Protein 6HGA (pdb70)

Structure (mmCIF, N/CA/C/O backbone):
data_6HGA
#
_entry.id   6HGA
#
_cell.length_a   250.910
_cell.length_b   250.910
_cell.length_c   78.610
_cell.angle_alpha   90.000
_cell.angle_beta   90.000
_cell.angle_gamma   120.000
#
_symmetry.space_group_name_H-M   'P 62 2 2'
#
loop_
_entity.id
_entity.type
_entity.pdbx_description
1 polymer 'Interleukin-17 receptor C'
2 polymer 'anti-APP-tag Fab heavy-chain'
3 polymer 'anti-APP-tag Fab light-chain'
4 non-polymer 2-acetamido-2-deoxy-beta-D-glucopyranose
5 water water
#
loop_
_atom_site.group_PDB
_atom_site.id
_atom_site.type_symbol
_atom_site.label_atom_id
_atom_site.label_alt_id
_atom_site.label_comp_id
_atom_site.label_asym_id
_atom_site.label_entity_id
_atom_site.label_seq_id
_atom_site.pdbx_PDB_ins_code
_atom_site.Cartn_x
_atom_site.Cartn_y
_atom_site.Cartn_z
_atom_site.occupancy
_atom_site.B_iso_or_equiv
_atom_site.auth_seq_id
_atom_site.auth_comp_id
_atom_site.auth_asym_id
_atom_site.auth_atom_id
_atom_site.pdbx_PDB_model_num
ATOM 1 N N . LEU A 1 2 ? 42.055 78.966 35.438 1.00 122.89 209 LEU B N 1
ATOM 2 C CA . LEU A 1 2 ? 41.797 78.081 34.299 1.00 125.72 209 LEU B CA 1
ATOM 3 C C . LEU A 1 2 ? 42.423 76.651 34.416 1.00 128.56 209 LEU B C 1
ATOM 4 O O . LEU A 1 2 ? 41.628 75.713 34.378 1.00 128.57 209 LEU B O 1
ATOM 9 N N . PRO A 1 3 ? 43.778 76.415 34.539 1.00 124.00 210 PRO B N 1
ATOM 10 C CA . PRO A 1 3 ? 44.283 75.016 34.609 1.00 124.40 210 PRO B CA 1
ATOM 11 C C . PRO A 1 3 ? 43.787 74.138 35.782 1.00 122.88 210 PRO B C 1
ATOM 12 O O . PRO A 1 3 ? 44.128 72.948 35.841 1.00 124.50 210 PRO B O 1
ATOM 16 N N . TRP A 1 4 ? 42.974 74.709 36.696 1.00 112.93 211 TRP B N 1
ATOM 17 C CA . TRP A 1 4 ? 42.440 74.027 37.883 1.00 109.38 211 TRP B CA 1
ATOM 18 C C . TRP A 1 4 ? 40.957 73.699 37.797 1.00 113.78 211 TRP B C 1
ATOM 19 O O . TRP A 1 4 ? 40.448 72.968 38.651 1.00 112.02 211 TRP B O 1
ATOM 30 N N . LEU A 1 5 ? 40.255 74.287 36.810 1.00 112.23 212 LEU B N 1
ATOM 31 C CA . LEU A 1 5 ? 38.836 74.066 36.609 1.00 112.22 212 LEU B CA 1
ATOM 32 C C . LEU A 1 5 ? 38.592 73.650 35.176 1.00 120.42 212 LEU B C 1
ATOM 33 O O . LEU A 1 5 ? 39.109 74.270 34.249 1.00 121.19 212 LEU B O 1
ATOM 38 N N . ASN A 1 6 ? 37.806 72.587 35.001 1.00 120.12 213 ASN B N 1
ATOM 39 C CA . ASN A 1 6 ? 37.343 72.104 33.691 1.00 123.49 213 ASN B CA 1
ATOM 40 C C . ASN A 1 6 ? 35.853 71.758 33.783 1.00 128.41 213 ASN B C 1
ATOM 41 O O . ASN A 1 6 ? 35.350 71.422 34.863 1.00 126.08 213 ASN B O 1
ATOM 46 N N . VAL A 1 7 ? 35.143 71.862 32.667 1.00 128.68 214 VAL B N 1
ATOM 47 C CA . VAL A 1 7 ? 33.717 71.563 32.683 1.00 129.33 214 VAL B CA 1
ATOM 48 C C . VAL A 1 7 ? 33.343 70.472 31.701 1.00 138.47 214 VAL B C 1
ATOM 49 O O . VAL A 1 7 ? 33.791 70.480 30.553 1.00 140.72 214 VAL B O 1
ATOM 53 N N . SER A 1 8 ? 32.533 69.521 32.177 1.00 137.16 215 SER B N 1
ATOM 54 C CA . SER A 1 8 ? 32.042 68.420 31.367 1.00 141.89 215 SER B CA 1
ATOM 55 C C . SER A 1 8 ? 30.524 68.385 31.463 1.00 147.59 215 SER B C 1
ATOM 56 O O . SER A 1 8 ? 29.979 68.095 32.531 1.00 144.72 215 SER B O 1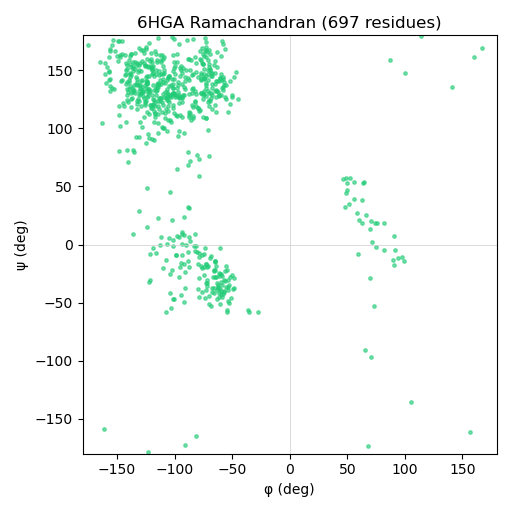
ATOM 59 N N . ALA A 1 9 ? 29.847 68.733 30.353 1.00 148.53 216 ALA B N 1
ATOM 60 C CA . ALA A 1 9 ? 28.388 68.719 30.213 1.00 150.33 216 ALA B CA 1
ATOM 61 C C . ALA A 1 9 ? 27.989 67.472 29.420 1.00 161.13 216 ALA B C 1
ATOM 62 O O . ALA A 1 9 ? 26.894 67.422 28.849 1.00 163.35 216 ALA B O 1
ATOM 64 N N . ASP A 1 10 ? 28.879 66.464 29.387 1.00 160.79 217 ASP B N 1
ATOM 65 C CA . ASP A 1 10 ? 28.730 65.223 28.616 1.00 166.11 217 ASP B CA 1
ATOM 66 C C . ASP A 1 10 ? 28.137 64.042 29.393 1.00 170.78 217 ASP B C 1
ATOM 67 O O . ASP A 1 10 ? 27.651 63.090 28.769 1.00 174.62 217 ASP B O 1
ATOM 72 N N . GLY A 1 11 ? 28.184 64.110 30.729 1.00 163.37 218 GLY B N 1
ATOM 73 C CA . GLY A 1 11 ? 27.636 63.081 31.611 1.00 163.80 218 GLY B CA 1
ATOM 74 C C . GLY A 1 11 ? 26.171 63.326 31.909 1.00 167.06 218 GLY B C 1
ATOM 75 O O . GLY A 1 11 ? 25.700 63.014 33.005 1.00 165.49 218 GLY B O 1
ATOM 76 N N . ASP A 1 12 ? 25.459 63.934 30.911 1.00 164.63 219 ASP B N 1
ATOM 77 C CA . ASP A 1 12 ? 24.051 64.364 30.876 1.00 164.56 219 ASP B CA 1
ATOM 78 C C . ASP A 1 12 ? 23.716 65.387 31.979 1.00 162.85 219 ASP B C 1
ATOM 79 O O . ASP A 1 12 ? 22.635 65.985 31.976 1.00 162.15 219 ASP B O 1
ATOM 84 N N . ASN A 1 13 ? 24.686 65.600 32.888 1.00 155.30 220 ASN B N 1
ATOM 85 C CA . ASN A 1 13 ? 24.713 66.538 34.006 1.00 150.61 220 ASN B CA 1
ATOM 86 C C . ASN A 1 13 ? 25.940 67.424 33.784 1.00 149.88 220 ASN B C 1
ATOM 87 O O . ASN A 1 13 ? 26.722 67.165 32.859 1.00 150.52 220 ASN B O 1
ATOM 92 N N . VAL A 1 14 ? 26.111 68.460 34.622 1.00 141.74 221 VAL B N 1
ATOM 93 C CA . VAL A 1 14 ? 27.248 69.378 34.523 1.00 138.39 221 VAL B CA 1
ATOM 94 C C . VAL A 1 14 ? 28.275 69.050 35.612 1.00 138.21 221 VAL B C 1
ATOM 95 O O . VAL A 1 14 ? 27.915 68.943 36.781 1.00 136.17 221 VAL B O 1
ATOM 99 N N . HIS A 1 15 ? 29.544 68.853 35.215 1.00 134.20 222 HIS B N 1
ATOM 100 C CA . HIS A 1 15 ? 30.620 68.524 36.149 1.00 132.48 222 HIS B CA 1
ATOM 101 C C . HIS A 1 15 ? 31.681 69.604 36.215 1.00 132.06 222 HIS B C 1
ATOM 102 O O . HIS A 1 15 ? 32.109 70.142 35.191 1.00 131.65 222 HIS B O 1
ATOM 109 N N . LEU A 1 16 ? 32.096 69.919 37.438 1.00 125.46 223 LEU B N 1
ATOM 110 C CA . LEU A 1 16 ? 33.144 70.885 37.711 1.00 122.29 223 LEU B CA 1
ATOM 111 C C . LEU A 1 16 ? 34.350 70.059 38.131 1.00 124.57 223 LEU B C 1
ATOM 112 O O . LEU A 1 16 ? 34.419 69.588 39.272 1.00 124.18 223 LEU B O 1
ATOM 117 N N . VAL A 1 17 ? 35.253 69.802 37.179 1.00 120.30 224 VAL B N 1
ATOM 118 C CA . VAL A 1 17 ? 36.455 69.016 37.437 1.00 120.15 224 VAL B CA 1
ATOM 119 C C . VAL A 1 17 ? 37.526 69.949 38.020 1.00 120.13 224 VAL B C 1
ATOM 120 O O . VAL A 1 17 ? 38.041 70.825 37.315 1.00 119.20 224 VAL B O 1
ATOM 124 N N . LEU A 1 18 ? 37.806 69.783 39.332 1.00 114.25 225 LEU B N 1
ATOM 125 C CA . LEU A 1 18 ? 38.769 70.588 40.092 1.00 111.49 225 LEU B CA 1
ATOM 126 C C . LEU A 1 18 ? 40.132 69.879 40.176 1.00 115.30 225 LEU B C 1
ATOM 127 O O . LEU A 1 18 ? 40.341 69.043 41.055 1.00 116.20 225 LEU B O 1
ATOM 132 N N . ASN A 1 19 ? 41.038 70.200 39.225 1.00 110.96 226 ASN B N 1
ATOM 133 C CA . ASN A 1 19 ? 42.370 69.604 39.069 1.00 112.62 226 ASN B CA 1
ATOM 134 C C . ASN A 1 19 ? 43.437 70.202 40.039 1.00 114.90 226 ASN B C 1
ATOM 135 O O . ASN A 1 19 ? 44.280 71.011 39.628 1.00 114.38 226 ASN B O 1
ATOM 140 N N . VAL A 1 20 ? 43.391 69.777 41.330 1.00 109.89 227 VAL B N 1
ATOM 141 C CA . VAL A 1 20 ? 44.353 70.160 42.381 1.00 108.72 227 VAL B CA 1
ATOM 142 C C . VAL A 1 20 ? 45.105 68.912 42.873 1.00 115.23 227 VAL B C 1
ATOM 143 O O . VAL A 1 20 ? 44.684 67.794 42.561 1.00 116.19 227 VAL B O 1
ATOM 147 N N . SER A 1 21 ? 46.213 69.101 43.631 1.00 112.80 228 SER B N 1
ATOM 148 C CA . SER A 1 21 ? 47.005 67.991 44.160 1.00 115.99 228 SER B CA 1
ATOM 149 C C . SER A 1 21 ? 46.210 67.257 45.234 1.00 120.88 228 SER B C 1
ATOM 150 O O . SER A 1 21 ? 45.366 67.880 45.886 1.00 118.06 228 SER B O 1
ATOM 153 N N . GLU A 1 22 ? 46.469 65.936 45.407 1.00 121.32 229 GLU B N 1
ATOM 154 C CA . GLU A 1 22 ? 45.807 65.044 46.384 1.00 123.00 229 GLU B CA 1
ATOM 155 C C . GLU A 1 22 ? 45.748 65.617 47.816 1.00 126.44 229 GLU B C 1
ATOM 156 O O . GLU A 1 22 ? 44.833 65.303 48.583 1.00 126.91 229 GLU B O 1
ATOM 162 N N . GLU A 1 23 ? 46.738 66.453 48.149 1.00 121.72 230 GLU B N 1
ATOM 163 C CA . GLU A 1 23 ? 47.004 67.040 49.457 1.00 121.72 230 GLU B CA 1
ATOM 164 C C . GLU A 1 23 ? 46.378 68.428 49.683 1.00 120.31 230 GLU B C 1
ATOM 165 O O . GLU A 1 23 ? 46.396 68.920 50.813 1.00 120.50 230 GLU B O 1
ATOM 171 N N . GLN A 1 24 ? 45.817 69.043 48.631 1.00 112.59 231 GLN B N 1
ATOM 172 C CA . GLN A 1 24 ? 45.250 70.392 48.681 1.00 108.99 231 GLN B CA 1
ATOM 173 C C . GLN A 1 24 ? 43.958 70.546 49.505 1.00 112.85 231 GLN B C 1
ATOM 174 O O . GLN A 1 24 ? 42.956 69.901 49.210 1.00 112.37 231 GLN B O 1
ATOM 180 N N . HIS A 1 25 ? 43.993 71.454 50.503 1.00 110.11 232 HIS B N 1
ATOM 181 C CA . HIS A 1 25 ? 42.877 71.868 51.359 1.00 110.34 232 HIS B CA 1
ATOM 182 C C . HIS A 1 25 ? 42.451 73.243 50.860 1.00 110.48 232 HIS B C 1
ATOM 183 O O . HIS A 1 25 ? 43.302 74.141 50.731 1.00 108.67 232 HIS B O 1
ATOM 190 N N . PHE A 1 26 ? 41.145 73.416 50.570 1.00 105.23 233 PHE B N 1
ATOM 191 C CA . PHE A 1 26 ? 40.632 74.683 50.054 1.00 101.77 233 PHE B CA 1
ATOM 192 C C . PHE A 1 26 ? 39.152 74.914 50.289 1.00 105.23 233 PHE B C 1
ATOM 193 O O . PHE A 1 26 ? 38.366 73.965 50.270 1.00 105.85 233 PHE B O 1
ATOM 201 N N . GLY A 1 27 ? 38.790 76.185 50.446 1.00 100.75 234 GLY B N 1
ATOM 202 C CA . GLY A 1 27 ? 37.411 76.634 50.557 1.00 100.35 234 GLY B CA 1
ATOM 203 C C . GLY A 1 27 ? 36.805 76.803 49.174 1.00 101.14 234 GLY B C 1
ATOM 204 O O . GLY A 1 27 ? 37.456 77.336 48.268 1.00 97.96 234 GLY B O 1
ATOM 205 N N . LEU A 1 28 ? 35.567 76.300 48.989 1.00 98.91 235 LEU B N 1
ATOM 206 C CA . LEU A 1 28 ? 34.809 76.362 47.728 1.00 96.95 235 LEU B CA 1
ATOM 207 C C . LEU A 1 28 ? 33.419 76.938 47.989 1.00 101.42 235 LEU B C 1
ATOM 208 O O . LEU A 1 28 ? 32.730 76.505 48.915 1.00 103.13 235 LEU B O 1
ATOM 213 N N . SER A 1 29 ? 33.021 77.920 47.175 1.00 96.74 236 SER B N 1
ATOM 214 C CA . SER A 1 29 ? 31.740 78.592 47.311 1.00 97.44 236 SER B CA 1
ATOM 215 C C . SER A 1 29 ? 31.093 78.796 45.954 1.00 100.28 236 SER B C 1
ATOM 216 O O . SER A 1 29 ? 31.718 79.349 45.039 1.00 98.72 236 SER B O 1
ATOM 219 N N . LEU A 1 30 ? 29.845 78.338 45.810 1.00 97.47 237 LEU B N 1
ATOM 220 C CA . LEU A 1 30 ? 29.101 78.546 44.565 1.00 96.38 237 LEU B CA 1
ATOM 221 C C . LEU A 1 30 ? 28.136 79.706 44.773 1.00 99.09 237 LEU B C 1
ATOM 222 O O . LEU A 1 30 ? 27.469 79.765 45.816 1.00 99.77 237 LEU B O 1
ATOM 227 N N . TYR A 1 31 ? 28.133 80.679 43.831 1.00 93.05 238 TYR B N 1
ATOM 228 C CA . TYR A 1 31 ? 27.297 81.870 43.972 1.00 92.84 238 TYR B CA 1
ATOM 229 C C . TYR A 1 31 ? 26.702 82.373 42.676 1.00 97.34 238 TYR B C 1
ATOM 230 O O . TYR A 1 31 ? 27.141 81.998 41.590 1.00 95.99 238 TYR B O 1
ATOM 239 N N . TRP A 1 32 ? 25.678 83.215 42.815 1.00 96.53 239 TRP B N 1
ATOM 240 C CA . TRP A 1 32 ? 25.008 83.882 41.716 1.00 98.52 239 TRP B CA 1
ATOM 241 C C . TRP A 1 32 ? 25.468 85.312 41.858 1.00 100.14 239 TRP B C 1
ATOM 242 O O . TRP A 1 32 ? 25.202 85.948 42.881 1.00 101.23 239 TRP B O 1
ATOM 253 N N . ASN A 1 33 ? 26.255 85.774 40.878 1.00 93.28 240 ASN B N 1
ATOM 254 C CA . ASN A 1 33 ? 26.869 87.092 40.861 1.00 91.76 240 ASN B CA 1
ATOM 255 C C . ASN A 1 33 ? 25.853 88.217 40.658 1.00 95.50 240 ASN B C 1
ATOM 256 O O . ASN A 1 33 ? 25.761 88.787 39.578 1.00 95.32 240 ASN B O 1
ATOM 261 N N . GLN A 1 34 ? 25.096 88.540 41.718 1.00 93.65 241 GLN B N 1
ATOM 262 C CA . GLN A 1 34 ? 24.085 89.601 41.735 1.00 96.46 241 GLN B CA 1
ATOM 263 C C . GLN A 1 34 ? 23.763 90.013 43.179 1.00 101.79 241 GLN B C 1
ATOM 264 O O . GLN A 1 34 ? 23.760 89.151 44.061 1.00 100.00 241 GLN B O 1
ATOM 270 N N . VAL A 1 35 ? 23.450 91.313 43.412 1.00 102.17 242 VAL B N 1
ATOM 271 C CA . VAL A 1 35 ? 23.057 91.820 44.743 1.00 105.27 242 VAL B CA 1
ATOM 272 C C . VAL A 1 35 ? 21.723 91.146 45.186 1.00 114.74 242 VAL B C 1
ATOM 273 O O . VAL A 1 35 ? 20.678 91.352 44.545 1.00 115.21 242 VAL B O 1
ATOM 277 N N . GLN A 1 36 ? 21.794 90.326 46.273 1.00 114.16 243 GLN B N 1
ATOM 278 C CA . GLN A 1 36 ? 20.684 89.519 46.815 1.00 117.24 243 GLN B CA 1
ATOM 279 C C . GLN A 1 36 ? 20.004 90.093 48.082 1.00 130.08 243 GLN B C 1
ATOM 280 O O . GLN A 1 36 ? 18.847 89.746 48.350 1.00 132.82 243 GLN B O 1
ATOM 286 N N . GLY A 1 37 ? 20.706 90.954 48.826 1.00 130.80 244 GLY B N 1
ATOM 287 C CA . GLY A 1 37 ? 20.161 91.634 50.002 1.00 136.70 244 GLY B CA 1
ATOM 288 C C . GLY A 1 37 ? 20.603 91.160 51.378 1.00 145.46 244 GLY B C 1
ATOM 289 O O . GLY A 1 37 ? 21.807 90.966 51.594 1.00 143.08 244 GLY B O 1
ATOM 290 N N . PRO A 1 38 ? 19.638 91.003 52.346 1.00 148.66 245 PRO B N 1
ATOM 291 C CA . PRO A 1 38 ? 20.000 90.578 53.723 1.00 151.74 245 PRO B CA 1
ATOM 292 C C . PRO A 1 38 ? 20.623 89.167 53.833 1.00 155.09 245 PRO B C 1
ATOM 293 O O . PRO A 1 38 ? 20.527 88.416 52.854 1.00 151.78 245 PRO B O 1
ATOM 297 N N . PRO A 1 39 ? 21.266 88.773 54.980 1.00 154.15 246 PRO B N 1
ATOM 298 C CA . PRO A 1 39 ? 21.910 87.441 55.049 1.00 151.91 246 PRO B CA 1
ATOM 299 C C . PRO A 1 39 ? 21.019 86.234 54.700 1.00 156.68 246 PRO B C 1
ATOM 300 O O . PRO A 1 39 ? 20.036 85.928 55.388 1.00 161.03 246 PRO B O 1
ATOM 304 N N . LYS A 1 40 ? 21.379 85.572 53.581 1.00 148.47 247 LYS B N 1
ATOM 305 C CA . LYS A 1 40 ? 20.742 84.377 53.019 1.00 147.49 247 LYS B CA 1
ATOM 306 C C . LYS A 1 40 ? 21.689 83.187 53.218 1.00 150.63 247 LYS B C 1
ATOM 307 O O . LYS A 1 40 ? 22.911 83.384 53.156 1.00 147.44 247 LYS B O 1
ATOM 313 N N . PRO A 1 41 ? 21.179 81.938 53.370 1.00 149.28 248 PRO B N 1
ATOM 314 C CA . PRO A 1 41 ? 22.096 80.786 53.466 1.00 147.39 248 PRO B CA 1
ATOM 315 C C . PRO A 1 41 ? 22.901 80.636 52.165 1.00 145.14 248 PRO B C 1
ATOM 316 O O . PRO A 1 41 ? 22.370 80.889 51.074 1.00 143.01 248 PRO B O 1
ATOM 320 N N . ARG A 1 42 ? 24.197 80.296 52.288 1.00 138.81 249 ARG B N 1
ATOM 321 C CA . ARG A 1 42 ? 25.120 80.190 51.151 1.00 133.81 249 ARG B CA 1
ATOM 322 C C . ARG A 1 42 ? 25.593 78.767 50.841 1.00 136.45 249 ARG B C 1
ATOM 323 O O . ARG A 1 42 ? 25.609 77.904 51.724 1.00 138.31 249 ARG B O 1
ATOM 331 N N . TRP A 1 43 ? 26.018 78.546 49.583 1.00 129.85 250 TRP B N 1
ATOM 332 C CA . TRP A 1 43 ? 26.595 77.287 49.128 1.00 129.03 250 TRP B CA 1
ATOM 333 C C . TRP A 1 43 ? 28.098 77.393 49.435 1.00 130.49 250 TRP B C 1
ATOM 334 O O . TRP A 1 43 ? 28.802 78.186 48.804 1.00 127.56 250 TRP B O 1
ATOM 345 N N . HIS A 1 44 ? 28.577 76.623 50.427 1.00 128.28 251 HIS B N 1
ATOM 346 C CA . HIS A 1 44 ? 29.974 76.651 50.870 1.00 126.89 251 HIS B CA 1
ATOM 347 C C . HIS A 1 44 ? 30.465 75.262 51.328 1.00 128.75 251 HIS B C 1
ATOM 348 O O . HIS A 1 44 ? 29.709 74.530 51.966 1.00 131.20 251 HIS B O 1
ATOM 355 N N . LYS A 1 45 ? 31.735 74.917 51.012 1.00 121.16 252 LYS B N 1
ATOM 356 C CA . LYS A 1 45 ? 32.355 73.635 51.366 1.00 121.31 252 LYS B CA 1
ATOM 357 C C . LYS A 1 45 ? 33.866 73.752 51.608 1.00 122.27 252 LYS B C 1
ATOM 358 O O . LYS A 1 45 ? 34.598 74.097 50.679 1.00 119.40 252 LYS B O 1
ATOM 364 N N . ASN A 1 46 ? 34.344 73.429 52.829 1.00 119.48 253 ASN B N 1
ATOM 365 C CA . ASN A 1 46 ? 35.783 73.347 53.102 1.00 118.43 253 ASN B CA 1
ATOM 366 C C . ASN A 1 46 ? 36.107 71.926 52.579 1.00 120.84 253 ASN B C 1
ATOM 367 O O . ASN A 1 46 ? 35.423 70.975 52.959 1.00 122.53 253 ASN B O 1
ATOM 372 N N . LEU A 1 47 ? 37.054 71.791 51.637 1.00 114.80 254 LEU B N 1
ATOM 373 C CA . LEU A 1 47 ? 37.372 70.488 51.030 1.00 115.06 254 LEU B CA 1
ATOM 374 C C . LEU A 1 47 ? 38.850 70.054 51.156 1.00 121.57 254 LEU B C 1
ATOM 375 O O . LEU A 1 47 ? 39.652 70.747 51.788 1.00 122.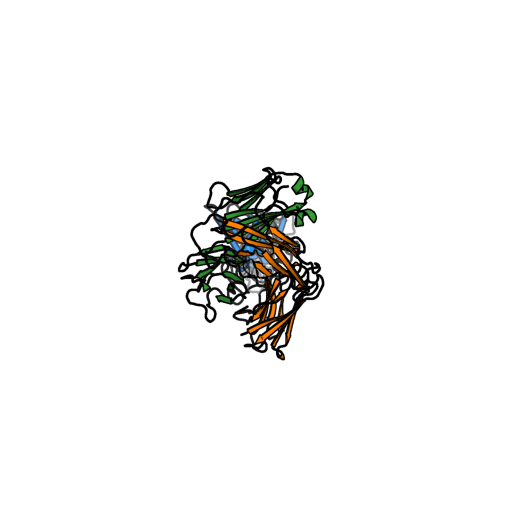31 254 LEU B O 1
ATOM 380 N N . THR A 1 48 ? 39.179 68.869 50.579 1.00 118.79 255 THR B N 1
ATOM 381 C CA . THR A 1 48 ? 40.511 68.260 50.447 1.00 119.62 255 THR B CA 1
ATOM 382 C C . THR A 1 48 ? 40.541 67.605 49.061 1.00 122.51 255 THR B C 1
ATOM 383 O O . THR A 1 48 ? 40.270 66.410 48.917 1.00 123.29 255 THR B O 1
ATOM 387 N N . GLY A 1 49 ? 40.794 68.439 48.050 1.00 118.13 256 GLY B N 1
ATOM 388 C CA . GLY A 1 49 ? 40.797 68.099 46.628 1.00 117.67 256 GLY B CA 1
ATOM 389 C C . GLY A 1 49 ? 41.748 67.007 46.176 1.00 125.20 256 GLY B C 1
ATOM 390 O O . GLY A 1 49 ? 42.568 66.552 46.980 1.00 126.96 256 GLY B O 1
ATOM 391 N N . PRO A 1 50 ? 41.677 66.549 44.890 1.00 122.86 257 PRO B N 1
ATOM 392 C CA . PRO A 1 50 ? 40.775 66.980 43.809 1.00 120.87 257 PRO B CA 1
ATOM 393 C C . PRO A 1 50 ? 39.367 66.417 43.952 1.00 125.62 257 PRO B C 1
ATOM 394 O O . PRO A 1 50 ? 39.188 65.276 44.390 1.00 127.17 257 PRO B O 1
ATOM 398 N N . GLN A 1 51 ? 38.368 67.245 43.611 1.00 121.10 258 GLN B N 1
ATOM 399 C CA . GLN A 1 51 ? 36.947 66.900 43.712 1.00 122.04 258 GLN B CA 1
ATOM 400 C C . GLN A 1 51 ? 36.213 67.126 42.370 1.00 126.77 258 GLN B C 1
ATOM 401 O O . GLN A 1 51 ? 36.753 67.792 41.479 1.00 125.41 258 GLN B O 1
ATOM 407 N N . ILE A 1 52 ? 34.984 66.552 42.230 1.00 125.19 259 ILE B N 1
ATOM 408 C CA . ILE A 1 52 ? 34.082 66.722 41.076 1.00 124.76 259 ILE B CA 1
ATOM 409 C C . ILE A 1 52 ? 32.701 67.130 41.598 1.00 127.89 259 ILE B C 1
ATOM 410 O O . ILE A 1 52 ? 31.948 66.284 42.101 1.00 129.93 259 ILE B O 1
ATOM 415 N N . ILE A 1 53 ? 32.392 68.431 41.508 1.00 121.23 260 ILE B N 1
ATOM 416 C CA . ILE A 1 53 ? 31.098 68.953 41.936 1.00 120.66 260 ILE B CA 1
ATOM 417 C C . ILE A 1 53 ? 30.126 68.783 40.761 1.00 126.12 260 ILE B C 1
ATOM 418 O O . ILE A 1 53 ? 30.398 69.287 39.669 1.00 124.95 260 ILE B O 1
ATOM 423 N N . THR A 1 54 ? 29.034 68.011 40.972 1.00 125.43 261 THR B N 1
ATOM 424 C CA . THR A 1 54 ? 28.014 67.733 39.944 1.00 126.85 261 THR B CA 1
ATOM 425 C C . THR A 1 54 ? 26.785 68.629 40.115 1.00 129.75 261 THR B C 1
ATOM 426 O O . THR A 1 54 ? 26.206 68.701 41.203 1.00 129.32 261 THR B O 1
ATOM 430 N N . LEU A 1 55 ? 26.406 69.312 39.030 1.00 126.14 262 LEU B N 1
ATOM 431 C CA . LEU A 1 55 ? 25.244 70.194 38.959 1.00 126.20 262 LEU B CA 1
ATOM 432 C C . LEU A 1 55 ? 24.270 69.716 37.877 1.00 132.99 262 LEU B C 1
ATOM 433 O O . LEU A 1 55 ? 24.651 68.966 36.970 1.00 133.59 262 LEU B O 1
ATOM 438 N N . GLN A 1 56 ? 23.008 70.152 37.987 1.00 131.35 263 GLN B N 1
ATOM 439 C CA . GLN A 1 56 ? 21.964 69.819 37.021 1.00 134.32 263 GLN B CA 1
ATOM 440 C C . GLN A 1 56 ? 21.922 70.887 35.941 1.00 137.27 263 GLN B C 1
ATOM 441 O O . GLN A 1 56 ? 22.080 72.072 36.243 1.00 134.37 263 GLN B O 1
ATOM 447 N N . HIS A 1 57 ? 21.716 70.471 34.681 1.00 136.38 264 HIS B N 1
ATOM 448 C CA . HIS A 1 57 ? 21.640 71.376 33.534 1.00 136.98 264 HIS B CA 1
ATOM 449 C C . HIS A 1 57 ? 20.662 72.535 33.788 1.00 139.62 264 HIS B C 1
ATOM 450 O O . HIS A 1 57 ? 20.844 73.615 33.229 1.00 138.66 264 HIS B O 1
ATOM 457 N N . THR A 1 58 ? 19.660 72.308 34.669 1.00 135.97 265 THR B N 1
ATOM 458 C CA . THR A 1 58 ? 18.616 73.259 35.057 1.00 135.75 265 THR B CA 1
ATOM 459 C C . THR A 1 58 ? 19.112 74.348 36.048 1.00 135.85 265 THR B C 1
ATOM 460 O O . THR A 1 58 ? 18.464 75.393 36.153 1.00 136.06 265 THR B O 1
ATOM 464 N N . ASP A 1 59 ? 20.239 74.111 36.761 1.00 128.77 266 ASP B N 1
ATOM 465 C CA . ASP A 1 59 ? 20.833 75.069 37.716 1.00 125.41 266 ASP B CA 1
ATOM 466 C C . ASP A 1 59 ? 21.661 76.165 37.029 1.00 124.22 266 ASP B C 1
ATOM 467 O O . ASP A 1 59 ? 21.975 77.180 37.660 1.00 122.37 266 ASP B O 1
ATOM 472 N N . LEU A 1 60 ? 22.040 75.935 35.754 1.00 118.31 267 LEU B N 1
ATOM 473 C CA . LEU A 1 60 ? 22.873 76.814 34.936 1.00 115.30 267 LEU B CA 1
ATOM 474 C C . LEU A 1 60 ? 22.263 78.165 34.605 1.00 117.22 267 LEU B C 1
ATOM 475 O O . LEU A 1 60 ? 21.209 78.240 33.979 1.00 119.12 267 LEU B O 1
ATOM 480 N N . VAL A 1 61 ? 22.955 79.234 35.033 1.00 110.02 268 VAL B N 1
ATOM 481 C CA . VAL A 1 61 ? 22.640 80.650 34.788 1.00 109.56 268 VAL B CA 1
ATOM 482 C C . VAL A 1 61 ? 23.962 81.375 34.479 1.00 109.08 268 VAL B C 1
ATOM 483 O O . VAL A 1 61 ? 24.994 80.944 34.998 1.00 106.58 268 VAL B O 1
ATOM 487 N N . PRO A 1 62 ? 24.000 82.419 33.612 1.00 104.79 269 PRO B N 1
ATOM 488 C CA . PRO A 1 62 ? 25.299 83.040 33.272 1.00 102.76 269 PRO B CA 1
ATOM 489 C C . PRO A 1 62 ? 26.103 83.618 34.438 1.00 101.94 269 PRO B C 1
ATOM 490 O O . PRO A 1 62 ? 27.326 83.663 34.354 1.00 100.98 269 PRO B O 1
ATOM 494 N N . CYS A 1 63 ? 25.438 84.028 35.524 1.00 96.28 270 CYS B N 1
ATOM 495 C CA . CYS A 1 63 ? 26.099 84.616 36.685 1.00 93.53 270 CYS B CA 1
ATOM 496 C C . CYS A 1 63 ? 26.464 83.581 37.764 1.00 96.57 270 CYS B C 1
ATOM 497 O O . CYS A 1 63 ? 26.939 83.963 38.842 1.00 94.28 270 CYS B O 1
ATOM 500 N N . LEU A 1 64 ? 26.293 82.270 37.458 1.00 94.50 271 LEU B N 1
ATOM 501 C CA . LEU A 1 64 ? 26.703 81.204 38.372 1.00 93.66 271 LEU B CA 1
ATOM 502 C C . LEU A 1 64 ? 28.234 81.147 38.332 1.00 96.06 271 LEU B C 1
ATOM 503 O O . LEU A 1 64 ? 28.830 80.823 37.297 1.00 95.53 271 LEU B O 1
ATOM 508 N N . CYS A 1 65 ? 28.855 81.583 39.433 1.00 92.50 272 CYS B N 1
ATOM 509 C CA . CYS A 1 65 ? 30.310 81.678 39.581 1.00 91.19 272 CYS B CA 1
ATOM 510 C C . CYS A 1 65 ? 30.809 80.846 40.750 1.00 92.92 272 CYS B C 1
ATOM 511 O O . CYS A 1 65 ? 30.042 80.532 41.667 1.00 92.62 272 CYS B O 1
ATOM 514 N N . ILE A 1 66 ? 32.107 80.495 40.708 1.00 88.60 273 ILE B N 1
ATOM 515 C CA . ILE A 1 66 ? 32.809 79.709 41.735 1.00 87.26 273 ILE B CA 1
ATOM 516 C C . ILE A 1 66 ? 33.881 80.588 42.397 1.00 87.70 273 ILE B C 1
ATOM 517 O O . ILE A 1 66 ? 34.586 81.332 41.709 1.00 86.78 273 ILE B O 1
ATOM 522 N N . GLN A 1 67 ? 33.984 80.501 43.737 1.00 82.87 274 GLN B N 1
ATOM 523 C CA . GLN A 1 67 ? 34.982 81.183 44.563 1.00 81.33 274 GLN B CA 1
ATOM 524 C C . GLN A 1 67 ? 35.808 80.113 45.290 1.00 85.27 274 GLN B C 1
ATOM 525 O O . GLN A 1 67 ? 35.251 79.305 46.029 1.00 85.15 274 GLN B O 1
ATOM 531 N N . VAL A 1 68 ? 37.129 80.088 45.047 1.00 82.84 275 VAL B N 1
ATOM 532 C CA . VAL A 1 68 ? 38.075 79.154 45.692 1.00 83.34 275 VAL B CA 1
ATOM 533 C C . VAL A 1 68 ? 39.121 79.914 46.477 1.00 87.80 275 VAL B C 1
ATOM 534 O O . VAL A 1 68 ? 39.439 81.051 46.145 1.00 87.27 275 VAL B O 1
ATOM 538 N N . TRP A 1 69 ? 39.637 79.306 47.525 1.00 86.36 276 TRP B N 1
ATOM 539 C CA . TRP A 1 69 ? 40.701 79.900 48.318 1.00 87.67 276 TRP B CA 1
ATOM 540 C C . TRP A 1 69 ? 41.397 78.815 49.096 1.00 90.63 276 TRP B C 1
ATOM 541 O O . TRP A 1 69 ? 40.718 77.937 49.623 1.00 89.51 276 TRP B O 1
ATOM 552 N N . PRO A 1 70 ? 42.746 78.847 49.196 1.00 88.05 277 PRO B N 1
ATOM 553 C CA . PRO A 1 70 ? 43.428 77.835 50.017 1.00 89.69 277 PRO B CA 1
ATOM 554 C C . PRO A 1 70 ? 43.088 78.043 51.493 1.00 96.11 277 PRO B C 1
ATOM 555 O O . PRO A 1 70 ? 42.882 79.177 51.914 1.00 95.77 277 PRO B O 1
ATOM 559 N N . LEU A 1 71 ? 42.976 76.963 52.269 1.00 95.96 278 LEU B N 1
ATOM 560 C CA . LEU A 1 71 ? 42.671 77.099 53.693 1.00 99.36 278 LEU B CA 1
ATOM 561 C C . LEU A 1 71 ? 43.929 77.492 54.497 1.00 106.69 278 LEU B C 1
ATOM 562 O O . LEU A 1 71 ? 44.553 76.675 55.189 1.00 108.74 278 LEU B O 1
ATOM 567 N N . GLU A 1 72 ? 44.313 78.765 54.325 1.00 102.85 279 GLU B N 1
ATOM 568 C CA . GLU A 1 72 ? 45.435 79.453 54.953 1.00 104.86 279 GLU B CA 1
ATOM 569 C C . GLU A 1 72 ? 44.856 80.756 55.493 1.00 109.26 279 GLU B C 1
ATOM 570 O O . GLU A 1 72 ? 43.912 81.295 54.891 1.00 106.52 279 GLU B O 1
ATOM 576 N N . PRO A 1 73 ? 45.408 81.311 56.589 1.00 109.15 280 PRO B N 1
ATOM 577 C CA . PRO A 1 73 ? 44.865 82.573 57.106 1.00 110.13 280 PRO B CA 1
ATOM 578 C C . PRO A 1 73 ? 45.037 83.708 56.114 1.00 111.44 280 PRO B C 1
ATOM 579 O O . PRO A 1 73 ? 46.108 83.844 55.521 1.00 110.62 280 PRO B O 1
ATOM 583 N N . ASP A 1 74 ? 43.959 84.475 55.892 1.00 106.65 281 ASP B N 1
ATOM 584 C CA . ASP A 1 74 ? 43.925 85.643 55.014 1.00 104.49 281 ASP B CA 1
ATOM 585 C C . ASP A 1 74 ? 44.202 85.356 53.543 1.00 106.38 281 ASP B C 1
ATOM 586 O O . ASP A 1 74 ? 44.513 86.294 52.802 1.00 106.21 281 ASP B O 1
ATOM 591 N N . SER A 1 75 ? 44.074 84.086 53.101 1.00 100.55 282 SER B N 1
ATOM 592 C CA . SER A 1 75 ? 44.311 83.720 51.704 1.00 96.12 282 SER B CA 1
ATOM 593 C C . SER A 1 75 ? 43.363 84.464 50.775 1.00 98.23 282 SER B C 1
ATOM 594 O O . SER A 1 75 ? 42.197 84.686 51.126 1.00 98.91 282 SER B O 1
ATOM 597 N N . VAL A 1 76 ? 43.867 84.858 49.595 1.00 92.47 283 VAL B N 1
ATOM 598 C CA . VAL A 1 76 ? 43.073 85.556 48.581 1.00 89.53 283 VAL B CA 1
ATOM 599 C C . VAL A 1 76 ? 42.119 84.570 47.874 1.00 86.06 283 VAL B C 1
ATOM 600 O O . VAL A 1 76 ? 42.448 83.399 47.638 1.00 81.87 283 VAL B O 1
ATOM 604 N N . ARG A 1 77 ? 40.917 85.070 47.573 1.00 82.17 284 ARG B N 1
ATOM 605 C CA . ARG A 1 77 ? 39.856 84.308 46.918 1.00 80.77 284 ARG B CA 1
ATOM 606 C C . ARG A 1 77 ? 39.909 84.472 45.395 1.00 82.82 284 ARG B C 1
ATOM 607 O O . ARG A 1 77 ? 40.185 85.570 44.907 1.00 83.12 284 ARG B O 1
ATOM 615 N N . THR A 1 78 ? 39.770 83.353 44.663 1.00 77.58 285 THR B N 1
ATOM 616 C CA . THR A 1 78 ? 39.825 83.306 43.212 1.00 77.89 285 THR B CA 1
ATOM 617 C C . THR A 1 78 ? 38.407 83.095 42.690 1.00 85.52 285 THR B C 1
ATOM 618 O O . THR A 1 78 ? 37.719 82.193 43.154 1.00 86.86 285 THR B O 1
ATOM 622 N N . ASN A 1 79 ? 37.960 83.946 41.758 1.00 82.95 286 ASN B N 1
ATOM 623 C CA . ASN A 1 79 ? 36.609 83.865 41.209 1.00 83.36 286 ASN B CA 1
ATOM 624 C C . ASN A 1 79 ? 36.622 83.581 39.715 1.00 89.78 286 ASN B C 1
ATOM 625 O O . ASN A 1 79 ? 37.377 84.198 38.961 1.00 89.88 286 ASN B O 1
ATOM 630 N N . ILE A 1 80 ? 35.788 82.628 39.299 1.00 88.75 287 ILE B N 1
ATOM 631 C CA . ILE A 1 80 ? 35.657 82.186 37.910 1.00 90.50 287 ILE B CA 1
ATOM 632 C C . ILE A 1 80 ? 34.181 82.046 37.537 1.00 94.37 287 ILE B C 1
ATOM 633 O O . ILE A 1 80 ? 33.405 81.458 38.296 1.00 93.10 287 ILE B O 1
ATOM 638 N N . CYS A 1 81 ? 33.797 82.598 36.375 1.00 92.87 288 CYS B N 1
ATOM 639 C CA . CYS A 1 81 ? 32.432 82.514 35.875 1.00 93.94 288 CYS B CA 1
ATOM 640 C C . CYS A 1 81 ? 32.434 81.806 34.525 1.00 99.41 288 CYS B C 1
ATOM 641 O O . CYS A 1 81 ? 32.658 82.428 33.480 1.00 101.56 288 CYS B O 1
ATOM 644 N N . PRO A 1 82 ? 32.281 80.463 34.548 1.00 95.38 289 PRO B N 1
ATOM 645 C CA . PRO A 1 82 ? 32.380 79.696 33.296 1.00 97.58 289 PRO B CA 1
ATOM 646 C C . PRO A 1 82 ? 31.099 79.569 32.492 1.00 103.91 289 PRO B C 1
ATOM 647 O O . PRO A 1 82 ? 31.119 78.892 31.461 1.00 107.17 289 PRO B O 1
ATOM 651 N N . PHE A 1 83 ? 30.001 80.199 32.938 1.00 99.08 290 PHE B N 1
ATOM 652 C CA . PHE A 1 83 ? 28.708 80.072 32.253 1.00 101.41 290 PHE B CA 1
ATOM 653 C C . PHE A 1 83 ? 28.239 81.357 31.573 1.00 105.89 290 PHE B C 1
ATOM 654 O O . PHE A 1 83 ? 27.140 81.389 31.010 1.00 108.39 290 PHE B O 1
ATOM 662 N N . ARG A 1 84 ? 29.107 82.387 31.574 1.00 100.14 291 ARG B N 1
ATOM 663 C CA . ARG A 1 84 ? 28.877 83.718 31.014 1.00 100.65 291 ARG B CA 1
ATOM 664 C C . ARG A 1 84 ? 28.333 83.717 29.598 1.00 108.91 291 ARG B C 1
ATOM 665 O O . ARG A 1 84 ? 27.508 84.572 29.258 1.00 109.87 291 ARG B O 1
ATOM 673 N N . GLU A 1 85 ? 28.819 82.783 28.767 1.00 107.84 292 GLU B N 1
ATOM 674 C CA . GLU A 1 85 ? 28.428 82.698 27.369 1.00 112.45 292 GLU B CA 1
ATOM 675 C C . GLU A 1 85 ? 27.863 81.305 26.986 1.00 119.55 292 GLU B C 1
ATOM 676 O O . GLU A 1 85 ? 27.682 81.029 25.797 1.00 124.10 292 GLU B O 1
ATOM 682 N N . ASP A 1 86 ? 27.507 80.467 27.990 1.00 113.78 293 ASP B N 1
ATOM 683 C CA . ASP A 1 86 ? 26.914 79.141 27.761 1.00 115.34 293 ASP B CA 1
ATOM 684 C C . ASP A 1 86 ? 25.463 79.259 27.221 1.00 120.72 293 ASP B C 1
ATOM 685 O O . ASP A 1 86 ? 24.688 80.044 27.777 1.00 119.18 293 ASP B O 1
ATOM 690 N N . PRO A 1 87 ? 25.080 78.523 26.139 1.00 120.04 294 PRO B N 1
ATOM 691 C CA . PRO A 1 87 ? 23.715 78.673 25.595 1.00 122.53 294 PRO B CA 1
ATOM 692 C C . PRO A 1 87 ? 22.608 78.206 26.533 1.00 122.58 294 PRO B C 1
ATOM 693 O O . PRO A 1 87 ? 21.595 78.889 26.663 1.00 122.27 294 PRO B O 1
ATOM 697 N N . ARG A 1 88 ? 22.819 77.064 27.203 1.00 116.67 295 ARG B N 1
ATOM 698 C CA . ARG A 1 88 ? 21.866 76.491 28.146 1.00 115.17 295 ARG B CA 1
ATOM 699 C C . ARG A 1 88 ? 21.561 77.436 29.323 1.00 115.45 295 ARG B C 1
ATOM 700 O O . ARG A 1 88 ? 20.390 77.574 29.681 1.00 116.59 295 ARG B O 1
ATOM 708 N N . ALA A 1 89 ? 22.604 78.100 29.894 1.00 107.16 296 ALA B N 1
ATOM 709 C CA . ALA A 1 89 ? 22.495 79.061 31.010 1.00 102.98 296 ALA B CA 1
ATOM 710 C C . ALA A 1 89 ? 21.490 80.195 30.673 1.00 107.11 296 ALA B C 1
ATOM 711 O O . ALA A 1 89 ? 20.490 80.367 31.378 1.00 106.12 296 ALA B O 1
ATOM 713 N N . HIS A 1 90 ? 21.720 80.900 29.550 1.00 105.27 297 HIS B N 1
ATOM 714 C CA . HIS A 1 90 ? 20.853 81.968 29.055 1.00 107.94 297 HIS B CA 1
ATOM 715 C C . HIS A 1 90 ? 19.429 81.455 28.799 1.00 115.38 297 HIS B C 1
ATOM 716 O O . HIS A 1 90 ? 18.469 82.182 29.041 1.00 115.52 297 HIS B O 1
ATOM 723 N N . GLN A 1 91 ? 19.305 80.193 28.345 1.00 114.45 298 GLN B N 1
ATOM 724 C CA . GLN A 1 91 ? 18.036 79.517 28.080 1.00 118.19 298 GLN B CA 1
ATOM 725 C C . GLN A 1 91 ? 17.221 79.441 29.390 1.00 119.59 298 GLN B C 1
ATOM 726 O O . GLN A 1 91 ? 16.067 79.890 29.422 1.00 121.81 298 GLN B O 1
ATOM 732 N N . ASN A 1 92 ? 17.862 78.938 30.471 1.00 111.33 299 ASN B N 1
ATOM 733 C CA . ASN A 1 92 ? 17.285 78.779 31.809 1.00 109.16 299 ASN B CA 1
ATOM 734 C C . ASN A 1 92 ? 16.998 80.107 32.484 1.00 112.81 299 ASN B C 1
ATOM 735 O O . ASN A 1 92 ? 15.986 80.228 33.182 1.00 114.28 299 ASN B O 1
ATOM 740 N N . LEU A 1 93 ? 17.889 81.093 32.280 1.00 106.39 300 LEU B N 1
ATOM 741 C CA . LEU A 1 93 ? 17.781 82.446 32.826 1.00 103.02 300 LEU B CA 1
ATOM 742 C C . LEU A 1 93 ? 16.437 83.105 32.485 1.00 104.23 300 LEU B C 1
ATOM 743 O O . LEU A 1 93 ? 15.777 83.646 33.380 1.00 102.89 300 LEU B O 1
ATOM 748 N N . TRP A 1 94 ? 16.039 83.050 31.195 1.00 99.82 301 TRP B N 1
ATOM 749 C CA . TRP A 1 94 ? 14.788 83.639 30.696 1.00 96.50 301 TRP B CA 1
ATOM 750 C C . TRP A 1 94 ? 13.553 82.849 31.158 1.00 100.48 301 TRP B C 1
ATOM 751 O O . TRP A 1 94 ? 12.563 83.468 31.550 1.00 97.49 301 TRP B O 1
ATOM 762 N N . GLN A 1 95 ? 13.654 81.510 31.245 1.00 100.88 302 GLN B N 1
ATOM 763 C CA . GLN A 1 95 ? 12.574 80.679 31.776 1.00 103.81 302 GLN B CA 1
ATOM 764 C C . GLN A 1 95 ? 12.158 81.191 33.171 1.00 108.46 302 GLN B C 1
ATOM 765 O O . GLN A 1 95 ? 10.967 81.253 33.471 1.00 109.27 302 GLN B O 1
ATOM 771 N N . ALA A 1 96 ? 13.148 81.613 33.985 1.00 104.21 303 ALA B N 1
ATOM 772 C CA . ALA A 1 96 ? 12.969 82.118 35.348 1.00 103.86 303 ALA B CA 1
ATOM 773 C C . ALA A 1 96 ? 12.705 83.641 35.468 1.00 104.50 303 ALA B C 1
ATOM 774 O O . ALA A 1 96 ? 12.418 84.118 36.572 1.00 104.05 303 ALA B O 1
ATOM 776 N N . ALA A 1 97 ? 12.798 84.399 34.358 1.00 98.74 304 ALA B N 1
ATOM 777 C CA . ALA A 1 97 ? 12.552 85.842 34.396 1.00 96.43 304 ALA B CA 1
ATOM 778 C C . ALA A 1 97 ? 11.051 86.221 34.281 1.00 101.42 304 ALA B C 1
ATOM 779 O O . ALA A 1 97 ? 10.272 85.527 33.612 1.00 101.25 304 ALA B O 1
ATOM 781 N N . ARG A 1 98 ? 10.661 87.320 34.963 1.00 98.45 305 ARG B N 1
ATOM 782 C CA . ARG A 1 98 ? 9.294 87.838 35.034 1.00 98.52 305 ARG B CA 1
ATOM 783 C C . ARG A 1 98 ? 9.211 89.362 35.017 1.00 102.29 305 ARG B C 1
ATOM 784 O O . ARG A 1 98 ? 9.984 90.046 35.684 1.00 101.24 305 ARG B O 1
ATOM 792 N N . LEU A 1 99 ? 8.243 89.881 34.258 1.00 100.73 306 LEU B N 1
ATOM 793 C CA . LEU A 1 99 ? 7.932 91.305 34.158 1.00 100.57 306 LEU B CA 1
ATOM 794 C C . LEU A 1 99 ? 6.647 91.544 34.973 1.00 107.57 306 LEU B C 1
ATOM 795 O O . LEU A 1 99 ? 5.728 90.706 34.975 1.00 108.12 306 LEU B O 1
ATOM 800 N N . ARG A 1 100 ? 6.647 92.637 35.754 1.00 105.68 307 ARG B N 1
ATOM 801 C CA . ARG A 1 100 ? 5.546 92.993 36.647 1.00 107.54 307 ARG B CA 1
ATOM 802 C C . ARG A 1 100 ? 5.141 94.469 36.565 1.00 109.59 307 ARG B C 1
ATOM 803 O O . ARG A 1 100 ? 5.921 95.322 36.115 1.00 106.44 307 ARG B O 1
ATOM 811 N N . LEU A 1 101 ? 3.889 94.747 36.963 1.00 107.46 308 LEU B N 1
ATOM 812 C CA . LEU A 1 101 ? 3.343 96.092 36.956 1.00 107.70 308 LEU B CA 1
ATOM 813 C C . LEU A 1 101 ? 3.392 96.634 38.371 1.00 112.99 308 LEU B C 1
ATOM 814 O O . LEU A 1 101 ? 2.981 95.942 39.303 1.00 114.63 308 LEU B O 1
ATOM 819 N N . LEU A 1 102 ? 3.949 97.848 38.530 1.00 109.30 309 LEU B N 1
ATOM 820 C CA . LEU A 1 102 ? 4.014 98.597 39.791 1.00 112.61 309 LEU B CA 1
ATOM 821 C C . LEU A 1 102 ? 2.879 99.643 39.730 1.00 119.10 309 LEU B C 1
ATOM 822 O O . LEU A 1 102 ? 2.114 99.817 40.678 1.00 123.09 309 LEU B O 1
ATOM 827 N N . THR A 1 103 ? 2.800 100.324 38.586 1.00 113.10 310 THR B N 1
ATOM 828 C CA . THR A 1 103 ? 1.839 101.334 38.177 1.00 114.61 310 THR B CA 1
ATOM 829 C C . THR A 1 103 ? 1.753 101.101 36.666 1.00 116.47 310 THR B C 1
ATOM 830 O O . THR A 1 103 ? 2.640 100.449 36.104 1.00 113.27 310 THR B O 1
ATOM 834 N N . LEU A 1 104 ? 0.707 101.615 36.007 1.00 114.16 311 LEU B N 1
ATOM 835 C CA . LEU A 1 104 ? 0.568 101.508 34.560 1.00 111.66 311 LEU B CA 1
ATOM 836 C C . LEU A 1 104 ? 1.858 101.993 33.852 1.00 116.20 311 LEU B C 1
ATOM 837 O O . LEU A 1 104 ? 2.381 101.304 32.975 1.00 113.20 311 LEU B O 1
ATOM 842 N N . GLN A 1 105 ? 2.389 103.147 34.295 1.00 116.16 312 GLN B N 1
ATOM 843 C CA . GLN A 1 105 ? 3.595 103.775 33.766 1.00 115.42 312 GLN B CA 1
ATOM 844 C C . GLN A 1 105 ? 4.875 103.339 34.515 1.00 120.07 312 GLN B C 1
ATOM 845 O O . GLN A 1 105 ? 5.865 104.073 34.493 1.00 120.95 312 GLN B O 1
ATOM 851 N N . SER A 1 106 ? 4.854 102.141 35.167 1.00 115.94 313 SER B N 1
ATOM 852 C CA . SER A 1 106 ? 5.984 101.578 35.931 1.00 115.42 313 SER B CA 1
ATOM 853 C C . SER A 1 106 ? 6.046 100.030 35.907 1.00 118.26 313 SER B C 1
ATOM 854 O O . SER A 1 106 ? 5.182 99.359 36.484 1.00 118.00 313 SER B O 1
ATOM 857 N N . TRP A 1 107 ? 7.078 99.469 35.222 1.00 114.17 314 TRP B N 1
ATOM 858 C CA . TRP A 1 107 ? 7.275 98.015 35.089 1.00 112.90 314 TRP B CA 1
ATOM 859 C C . TRP A 1 107 ? 8.594 97.522 35.701 1.00 113.00 314 TRP B C 1
ATOM 860 O O . TRP A 1 107 ? 9.590 98.249 35.692 1.00 113.15 314 TRP B O 1
ATOM 871 N N . LEU A 1 108 ? 8.603 96.287 36.233 1.00 106.19 315 LEU B N 1
ATOM 872 C CA . LEU A 1 108 ? 9.806 95.760 36.869 1.00 105.03 315 LEU B CA 1
ATOM 873 C C . LEU A 1 108 ? 10.218 94.367 36.398 1.00 104.37 315 LEU B C 1
ATOM 874 O O . LEU A 1 108 ? 9.400 93.438 36.398 1.00 102.82 315 LEU B O 1
ATOM 879 N N . LEU A 1 109 ? 11.511 94.228 36.017 1.00 98.72 316 LEU B N 1
ATOM 880 C CA . LEU A 1 109 ? 12.061 92.950 35.569 1.00 96.93 316 LEU B CA 1
ATOM 881 C C . LEU A 1 109 ? 12.759 92.197 36.710 1.00 100.51 316 LEU B C 1
ATOM 882 O O . LEU A 1 109 ? 13.606 92.750 37.422 1.00 100.01 316 LEU B O 1
ATOM 887 N N . ASP A 1 110 ? 12.346 90.935 36.890 1.00 97.29 317 ASP B N 1
ATOM 888 C CA . ASP A 1 110 ? 12.846 90.023 37.907 1.00 99.06 317 ASP B CA 1
ATOM 889 C C . ASP A 1 110 ? 13.500 88.858 37.193 1.00 101.53 317 ASP B C 1
ATOM 890 O O . ASP A 1 110 ? 12.825 88.082 36.518 1.00 99.30 317 ASP B O 1
ATOM 895 N N . ALA A 1 111 ? 14.828 88.749 37.347 1.00 99.42 318 ALA B N 1
ATOM 896 C CA . ALA A 1 111 ? 15.631 87.680 36.755 1.00 99.35 318 ALA B CA 1
ATOM 897 C C . ALA A 1 111 ? 16.746 87.246 37.717 1.00 103.05 318 ALA B C 1
ATOM 898 O O . ALA A 1 111 ? 17.201 88.083 38.513 1.00 103.02 318 ALA B O 1
ATOM 900 N N . PRO A 1 112 ? 17.194 85.955 37.678 1.00 99.96 319 PRO B N 1
ATOM 901 C CA . PRO A 1 112 ? 18.314 85.536 38.558 1.00 102.32 319 PRO B CA 1
ATOM 902 C C . PRO A 1 112 ? 19.620 86.299 38.269 1.00 106.85 319 PRO B C 1
ATOM 903 O O . PRO A 1 112 ? 20.304 86.703 39.201 1.00 108.71 319 PRO B O 1
ATOM 907 N N . CYS A 1 113 ? 19.943 86.514 36.979 1.00 102.93 320 CYS B N 1
ATOM 908 C CA . CYS A 1 113 ? 21.108 87.255 36.491 1.00 103.58 320 CYS B CA 1
ATOM 909 C C . CYS A 1 113 ? 20.655 88.538 35.824 1.00 103.99 320 CYS B C 1
ATOM 910 O O . CYS A 1 113 ? 19.499 88.663 35.436 1.00 101.72 320 CYS B O 1
ATOM 913 N N . SER A 1 114 ? 21.553 89.505 35.718 1.00 101.20 321 SER B N 1
ATOM 914 C CA . SER A 1 114 ? 21.234 90.779 35.102 1.00 99.13 321 SER B CA 1
ATOM 915 C C . SER A 1 114 ? 22.050 90.935 33.819 1.00 103.11 321 SER B C 1
ATOM 916 O O . SER A 1 114 ? 23.270 91.123 33.857 1.00 105.17 321 SER B O 1
ATOM 919 N N . LEU A 1 115 ? 21.363 90.762 32.685 1.00 97.40 322 LEU B N 1
ATOM 920 C CA . LEU A 1 115 ? 21.905 90.862 31.335 1.00 97.65 322 LEU B CA 1
ATOM 921 C C . LEU A 1 115 ? 21.351 92.116 30.670 1.00 99.31 322 LEU B C 1
ATOM 922 O O . LEU A 1 115 ? 20.264 92.550 31.069 1.00 97.88 322 LEU B O 1
ATOM 927 N N . PRO A 1 116 ? 21.994 92.665 29.600 1.00 95.54 323 PRO B N 1
ATOM 928 C CA . PRO A 1 116 ? 21.399 93.825 28.905 1.00 93.34 323 PRO B CA 1
ATOM 929 C C . PRO A 1 116 ? 20.153 93.402 28.141 1.00 92.32 323 PRO B C 1
ATOM 930 O O . PRO A 1 116 ? 20.162 92.398 27.424 1.00 91.57 323 PRO B O 1
ATOM 934 N N . ALA A 1 117 ? 19.066 94.140 28.339 1.00 86.13 324 ALA B N 1
ATOM 935 C CA . ALA A 1 117 ? 17.794 93.820 27.695 1.00 82.96 324 ALA B CA 1
ATOM 936 C C . ALA A 1 117 ? 17.050 95.054 27.248 1.00 84.42 324 ALA B C 1
ATOM 937 O O . ALA A 1 117 ? 17.275 96.143 27.763 1.00 82.49 324 ALA B O 1
ATOM 939 N N . GLU A 1 118 ? 16.202 94.887 26.233 1.00 82.12 325 GLU B N 1
ATOM 940 C CA . GLU A 1 118 ? 15.399 95.950 25.655 1.00 82.50 325 GLU B CA 1
ATOM 941 C C . GLU A 1 118 ? 13.927 95.521 25.697 1.00 87.91 325 GLU B C 1
ATOM 942 O O . GLU A 1 118 ? 13.592 94.343 25.469 1.00 86.52 325 GLU B O 1
ATOM 948 N N . ALA A 1 119 ? 13.049 96.478 26.007 1.00 86.70 326 ALA B N 1
ATOM 949 C CA . ALA A 1 119 ? 11.608 96.247 26.099 1.00 86.10 326 ALA B CA 1
ATOM 950 C C . ALA A 1 119 ? 10.770 97.241 25.300 1.00 90.27 326 ALA B C 1
ATOM 951 O O . ALA A 1 119 ? 11.151 98.407 25.128 1.00 90.77 326 ALA B O 1
ATOM 953 N N . ALA A 1 120 ? 9.614 96.759 24.820 1.00 86.42 327 ALA B N 1
ATOM 954 C CA . ALA A 1 120 ? 8.646 97.539 24.059 1.00 87.30 327 ALA B CA 1
ATOM 955 C C . ALA A 1 120 ? 7.256 96.890 24.065 1.00 90.78 327 ALA B C 1
ATOM 956 O O . ALA A 1 120 ? 7.124 95.671 24.252 1.00 89.67 327 ALA B O 1
ATOM 958 N N . LEU A 1 121 ? 6.218 97.718 23.839 1.00 88.30 328 LEU B N 1
ATOM 959 C CA . LEU A 1 121 ? 4.823 97.272 23.755 1.00 87.30 328 LEU B CA 1
ATOM 960 C C . LEU A 1 121 ? 4.533 96.562 22.463 1.00 92.90 328 LEU B C 1
ATOM 961 O O . LEU A 1 121 ? 5.037 96.915 21.408 1.00 92.91 328 LEU B O 1
ATOM 966 N N . CYS A 1 122 ? 3.701 95.562 22.569 1.00 93.21 329 CYS B N 1
ATOM 967 C CA . CYS A 1 122 ? 3.274 94.648 21.531 1.00 95.68 329 CYS B CA 1
ATOM 968 C C . CYS A 1 122 ? 1.717 94.698 21.356 1.00 98.35 329 CYS B C 1
ATOM 969 O O . CYS A 1 122 ? 1.013 95.008 22.322 1.00 96.94 329 CYS B O 1
ATOM 972 N N . TRP A 1 123 ? 1.180 94.364 20.150 1.00 95.52 330 TRP B N 1
ATOM 973 C CA . TRP A 1 123 ? -0.281 94.318 19.913 1.00 95.68 330 TRP B CA 1
ATOM 974 C C . TRP A 1 123 ? -0.746 92.955 19.391 1.00 97.44 330 TRP B C 1
ATOM 975 O O . TRP A 1 123 ? -0.407 92.539 18.283 1.00 95.91 330 TRP B O 1
ATOM 986 N N . ARG A 1 124 ? -1.535 92.277 20.225 1.00 95.87 331 ARG B N 1
ATOM 987 C CA . ARG A 1 124 ? -2.086 90.952 19.994 1.00 98.94 331 ARG B CA 1
ATOM 988 C C . ARG A 1 124 ? -3.480 91.072 19.369 1.00 110.08 331 ARG B C 1
ATOM 989 O O . ARG A 1 124 ? -4.333 91.795 19.900 1.00 110.33 331 ARG B O 1
ATOM 997 N N . ALA A 1 125 ? -3.700 90.388 18.228 1.00 111.20 332 ALA B N 1
ATOM 998 C CA . ALA A 1 125 ? -4.995 90.388 17.545 1.00 114.98 332 ALA B CA 1
ATOM 999 C C . ALA A 1 125 ? -5.872 89.241 18.071 1.00 122.23 332 ALA B C 1
ATOM 1000 O O . ALA A 1 125 ? -5.319 88.206 18.467 1.00 121.57 332 ALA B O 1
ATOM 1002 N N . PRO A 1 126 ? -7.230 89.379 18.069 1.00 122.61 333 PRO B N 1
ATOM 1003 C CA . PRO A 1 126 ? -8.082 88.299 18.599 1.00 125.67 333 PRO B CA 1
ATOM 1004 C C . PRO A 1 126 ? -8.048 86.967 17.835 1.00 134.73 333 PRO B C 1
ATOM 1005 O O . PRO A 1 126 ? -8.475 85.953 18.386 1.00 136.75 333 PRO B O 1
ATOM 1009 N N . GLY A 1 127 ? -7.507 86.971 16.615 1.00 133.52 334 GLY B N 1
ATOM 1010 C CA . GLY A 1 127 ? -7.429 85.793 15.753 1.00 138.11 334 GLY B CA 1
ATOM 1011 C C . GLY A 1 127 ? -6.221 84.877 15.878 1.00 143.57 334 GLY B C 1
ATOM 1012 O O . GLY A 1 127 ? -5.799 84.271 14.887 1.00 145.64 334 GLY B O 1
ATOM 1013 N N . GLY A 1 128 ? -5.671 84.762 17.086 1.00 138.96 335 GLY B N 1
ATOM 1014 C CA . GLY A 1 128 ? -4.539 83.883 17.381 1.00 139.22 335 GLY B CA 1
ATOM 1015 C C . GLY A 1 128 ? -3.188 84.259 16.801 1.00 141.38 335 GLY B C 1
ATOM 1016 O O . GLY A 1 128 ? -2.158 83.913 17.389 1.00 139.17 335 GLY B O 1
ATOM 1017 N N . ASP A 1 129 ? -3.182 84.952 15.634 1.00 138.90 336 ASP B N 1
ATOM 1018 C CA . ASP A 1 129 ? -1.996 85.417 14.900 1.00 137.59 336 ASP B CA 1
ATOM 1019 C C . ASP A 1 129 ? -0.960 86.143 15.805 1.00 134.69 336 ASP B C 1
ATOM 1020 O O . ASP A 1 129 ? -1.361 86.821 16.762 1.00 131.68 336 ASP B O 1
ATOM 1025 N N . PRO A 1 130 ? 0.367 85.965 15.532 1.00 129.10 337 PRO B N 1
ATOM 1026 C CA . PRO A 1 130 ? 1.416 86.543 16.407 1.00 124.13 337 PRO B CA 1
ATOM 1027 C C . PRO A 1 130 ? 1.274 88.002 16.833 1.00 120.38 337 PRO B C 1
ATOM 1028 O O . PRO A 1 130 ? 0.738 88.841 16.109 1.00 120.61 337 PRO B O 1
ATOM 1032 N N . CYS A 1 131 ? 1.779 88.281 18.028 1.00 110.74 338 CYS B N 1
ATOM 1033 C CA . CYS A 1 131 ? 1.766 89.594 18.661 1.00 106.58 338 CYS B CA 1
ATOM 1034 C C . CYS A 1 131 ? 2.788 90.504 17.947 1.00 106.64 338 CYS B C 1
ATOM 1035 O O . CYS A 1 131 ? 3.994 90.277 18.074 1.00 107.09 338 CYS B O 1
ATOM 1038 N N . GLN A 1 132 ? 2.298 91.504 17.178 1.00 99.66 339 GLN B N 1
ATOM 1039 C CA . GLN A 1 132 ? 3.103 92.454 16.406 1.00 97.98 339 GLN B CA 1
ATOM 1040 C C . GLN A 1 132 ? 3.583 93.628 17.270 1.00 97.67 339 GLN B C 1
ATOM 1041 O O . GLN A 1 132 ? 2.744 94.377 17.778 1.00 95.11 339 GLN B O 1
ATOM 1047 N N . PRO A 1 133 ? 4.927 93.820 17.441 1.00 93.73 340 PRO B N 1
ATOM 1048 C CA . PRO A 1 133 ? 5.422 94.959 18.247 1.00 91.06 340 PRO B CA 1
ATOM 1049 C C . PRO A 1 133 ? 5.196 96.271 17.519 1.00 93.13 340 PRO B C 1
ATOM 1050 O O . PRO A 1 133 ? 5.009 96.289 16.305 1.00 92.72 340 PRO B O 1
ATOM 1054 N N . LEU A 1 134 ? 5.186 97.357 18.277 1.00 89.46 341 LEU B N 1
ATOM 1055 C CA . LEU A 1 134 ? 4.859 98.674 17.764 1.00 91.55 341 LEU B CA 1
ATOM 1056 C C . LEU A 1 134 ? 6.084 99.552 17.572 1.00 99.55 341 LEU B C 1
ATOM 1057 O O . LEU A 1 134 ? 6.085 100.736 17.923 1.00 100.36 341 LEU B O 1
ATOM 1062 N N . VAL A 1 135 ? 7.128 98.957 16.979 1.00 98.34 342 VAL B N 1
ATOM 1063 C CA . VAL A 1 135 ? 8.378 99.630 16.637 1.00 99.91 342 VAL B CA 1
ATOM 1064 C C . VAL A 1 135 ? 8.398 99.690 15.115 1.00 107.12 342 VAL B C 1
ATOM 1065 O O . VAL A 1 135 ? 8.581 98.651 14.474 1.00 106.01 342 VAL B O 1
ATOM 1069 N N . PRO A 1 136 ? 8.062 100.847 14.500 1.00 108.38 343 PRO B N 1
ATOM 1070 C CA . PRO A 1 136 ? 7.722 102.159 15.089 1.00 108.89 343 PRO B CA 1
ATOM 1071 C C . PRO A 1 136 ? 6.205 102.306 15.396 1.00 109.98 343 PRO B C 1
ATOM 1072 O O . PRO A 1 136 ? 5.456 101.365 15.100 1.00 107.50 343 PRO B O 1
ATOM 1076 N N . PRO A 1 137 ? 5.693 103.412 16.015 1.00 106.15 344 PRO B N 1
ATOM 1077 C CA . PRO A 1 137 ? 6.344 104.680 16.428 1.00 107.79 344 PRO B CA 1
ATOM 1078 C C . PRO A 1 137 ? 7.108 104.612 17.746 1.00 108.95 344 PRO B C 1
ATOM 1079 O O . PRO A 1 137 ? 7.748 105.599 18.137 1.00 110.64 344 PRO B O 1
ATOM 1083 N N . LEU A 1 138 ? 6.999 103.470 18.444 1.00 100.52 345 LEU B N 1
ATOM 1084 C CA . LEU A 1 138 ? 7.679 103.242 19.711 1.00 98.14 345 LEU B CA 1
ATOM 1085 C C . LEU A 1 138 ? 9.108 102.763 19.414 1.00 103.41 345 LEU B C 1
ATOM 1086 O O . LEU A 1 138 ? 9.477 102.595 18.243 1.00 105.45 345 LEU B O 1
ATOM 1091 N N . SER A 1 139 ? 9.917 102.559 20.464 1.00 98.29 346 SER B N 1
ATOM 1092 C CA . SER A 1 139 ? 11.298 102.087 20.328 1.00 97.88 346 SER B CA 1
ATOM 1093 C C . SER A 1 139 ? 11.610 101.063 21.408 1.00 99.88 346 SER B C 1
ATOM 1094 O O . SER A 1 139 ? 10.944 101.069 22.455 1.00 99.10 346 SER B O 1
ATOM 1097 N N . TRP A 1 140 ? 12.594 100.161 21.151 1.00 95.07 347 TRP B N 1
ATOM 1098 C CA . TRP A 1 140 ? 13.018 99.176 22.149 1.00 92.17 347 TRP B CA 1
ATOM 1099 C C . TRP A 1 140 ? 13.854 99.927 23.176 1.00 98.38 347 TRP B C 1
ATOM 1100 O O . TRP A 1 140 ? 14.933 100.414 22.844 1.00 101.37 347 TRP B O 1
ATOM 1111 N N . GLU A 1 141 ? 13.333 100.103 24.393 1.00 93.42 348 GLU B N 1
ATOM 1112 C CA . GLU A 1 141 ? 14.082 100.836 25.406 1.00 94.24 348 GLU B CA 1
ATOM 1113 C C . GLU A 1 141 ? 14.756 99.867 26.351 1.00 97.84 348 GLU B C 1
ATOM 1114 O O . GLU A 1 141 ? 14.224 98.791 26.578 1.00 95.28 348 GLU B O 1
ATOM 1120 N N . GLN A 1 142 ? 15.946 100.221 26.861 1.00 97.39 349 GLN B N 1
ATOM 1121 C CA . GLN A 1 142 ? 16.717 99.385 27.766 1.00 97.37 349 GLN B CA 1
ATOM 1122 C C . GLN A 1 142 ? 15.953 99.104 29.070 1.00 102.77 349 GLN B C 1
ATOM 1123 O O . GLN A 1 142 ? 15.451 100.032 29.708 1.00 102.24 349 GLN B O 1
ATOM 1129 N N . VAL A 1 143 ? 15.848 97.814 29.431 1.00 101.45 350 VAL B N 1
ATOM 1130 C CA . VAL A 1 143 ? 15.230 97.320 30.665 1.00 102.40 350 VAL B CA 1
ATOM 1131 C C . VAL A 1 143 ? 16.299 96.657 31.557 1.00 110.29 350 VAL B C 1
ATOM 1132 O O . VAL A 1 143 ? 16.940 95.690 31.146 1.00 110.25 350 VAL B O 1
ATOM 1136 N N . THR A 1 144 ? 16.504 97.190 32.761 1.00 110.56 351 THR B N 1
ATOM 1137 C CA . THR A 1 144 ? 17.527 96.651 33.664 1.00 112.49 351 THR B CA 1
ATOM 1138 C C . THR A 1 144 ? 16.880 95.859 34.831 1.00 118.42 351 THR B C 1
ATOM 1139 O O . THR A 1 144 ? 15.917 96.332 35.440 1.00 117.94 351 THR B O 1
ATOM 1143 N N . VAL A 1 145 ? 17.394 94.624 35.091 1.00 116.97 352 VAL B N 1
ATOM 1144 C CA . VAL A 1 145 ? 16.937 93.686 36.142 1.00 117.53 352 VAL B CA 1
ATOM 1145 C C . VAL A 1 145 ? 16.987 94.356 37.518 1.00 124.75 352 VAL B C 1
ATOM 1146 O O . VAL A 1 145 ? 18.014 94.932 37.888 1.00 125.30 352 VAL B O 1
ATOM 1150 N N . ASP A 1 146 ? 15.841 94.305 38.241 1.00 123.57 353 ASP B N 1
ATOM 1151 C CA . ASP A 1 146 ? 15.577 94.869 39.576 1.00 126.50 353 ASP B CA 1
ATOM 1152 C C . ASP A 1 146 ? 15.610 96.432 39.575 1.00 131.18 353 ASP B C 1
ATOM 1153 O O . ASP A 1 146 ? 15.822 97.056 40.624 1.00 133.65 353 ASP B O 1
ATOM 1158 N N . LYS A 1 147 ? 15.333 97.047 38.385 1.00 125.11 354 LYS B N 1
ATOM 1159 C CA . LYS A 1 147 ? 15.229 98.499 38.150 1.00 125.29 354 LYS B CA 1
ATOM 1160 C C . LYS A 1 147 ? 13.942 98.853 37.334 1.00 128.50 354 LYS B C 1
ATOM 1161 O O . LYS A 1 147 ? 13.555 98.119 36.405 1.00 125.18 354 LYS B O 1
ATOM 1167 N N . VAL A 1 148 ? 13.246 99.945 37.758 1.00 127.47 355 VAL B N 1
ATOM 1168 C CA . VAL A 1 148 ? 11.948 100.423 37.229 1.00 126.35 355 VAL B CA 1
ATOM 1169 C C . VAL A 1 148 ? 12.046 100.953 35.785 1.00 127.96 355 VAL B C 1
ATOM 1170 O O . VAL A 1 148 ? 12.880 101.814 35.481 1.00 128.90 355 VAL B O 1
ATOM 1174 N N . LEU A 1 149 ? 11.146 100.436 34.920 1.00 121.20 356 LEU B N 1
ATOM 1175 C CA . LEU A 1 149 ? 10.964 100.795 33.517 1.00 118.97 356 LEU B CA 1
ATOM 1176 C C . LEU A 1 149 ? 9.709 101.684 33.428 1.00 122.94 356 LEU B C 1
ATOM 1177 O O . LEU A 1 149 ? 8.586 101.186 33.575 1.00 121.92 356 LEU B O 1
ATOM 1182 N N . GLU A 1 150 ? 9.907 103.002 33.224 1.00 121.08 357 GLU B N 1
ATOM 1183 C CA . GLU A 1 150 ? 8.821 103.989 33.161 1.00 122.64 357 GLU B CA 1
ATOM 1184 C C . GLU A 1 150 ? 8.349 104.343 31.733 1.00 123.66 357 GLU B C 1
ATOM 1185 O O . GLU A 1 150 ? 8.947 105.212 31.084 1.00 124.33 357 GLU B O 1
ATOM 1191 N N . PHE A 1 151 ? 7.247 103.696 31.263 1.00 116.96 358 PHE B N 1
ATOM 1192 C CA . PHE A 1 151 ? 6.687 103.946 29.927 1.00 115.24 358 PHE B CA 1
ATOM 1193 C C . PHE A 1 151 ? 5.489 104.925 29.948 1.00 118.71 358 PHE B C 1
ATOM 1194 O O . PHE A 1 151 ? 4.597 104.720 30.765 1.00 119.07 358 PHE B O 1
ATOM 1202 N N . PRO A 1 152 ? 5.403 105.946 29.042 1.00 114.86 359 PRO B N 1
ATOM 1203 C CA . PRO A 1 152 ? 4.246 106.870 29.076 1.00 116.71 359 PRO B CA 1
ATOM 1204 C C . PRO A 1 152 ? 2.950 106.303 28.442 1.00 115.88 359 PRO B C 1
ATOM 1205 O O . PRO A 1 152 ? 2.357 106.867 27.495 1.00 115.71 359 PRO B O 1
ATOM 1209 N N . LEU A 1 153 ? 2.507 105.167 29.006 1.00 107.72 360 LEU B N 1
ATOM 1210 C CA . LEU A 1 153 ? 1.299 104.471 28.610 1.00 105.20 360 LEU B CA 1
ATOM 1211 C C . LEU A 1 153 ? 0.138 105.230 29.237 1.00 111.50 360 LEU B C 1
ATOM 1212 O O . LEU A 1 153 ? 0.044 105.352 30.466 1.00 112.50 360 LEU B O 1
ATOM 1217 N N . LEU A 1 154 ? -0.689 105.821 28.371 1.00 108.25 361 LEU B N 1
ATOM 1218 C CA . LEU A 1 154 ? -1.833 106.633 28.765 1.00 110.91 361 LEU B CA 1
ATOM 1219 C C . LEU A 1 154 ? -2.963 105.772 29.349 1.00 112.97 361 LEU B C 1
ATOM 1220 O O . LEU A 1 154 ? -3.645 106.209 30.277 1.00 114.96 361 LEU B O 1
ATOM 1225 N N . LYS A 1 155 ? -3.116 104.531 28.834 1.00 106.03 362 LYS B N 1
ATOM 1226 C CA . LYS A 1 155 ? -4.152 103.572 29.234 1.00 105.41 362 LYS B CA 1
ATOM 1227 C C . LYS A 1 155 ? -3.746 102.134 28.941 1.00 103.90 362 LYS B C 1
ATOM 1228 O O . LYS A 1 155 ? -3.159 101.847 27.896 1.00 100.49 362 LYS B O 1
ATOM 1234 N N . GLY A 1 156 ? -4.111 101.241 29.852 1.00 100.11 363 GLY B N 1
ATOM 1235 C CA . GLY A 1 156 ? -3.887 99.813 29.691 1.00 97.58 363 GLY B CA 1
ATOM 1236 C C . GLY A 1 156 ? -4.899 99.214 28.734 1.00 102.24 363 GLY B C 1
ATOM 1237 O O . GLY A 1 156 ? -6.052 99.659 28.684 1.00 104.86 363 GLY B O 1
ATOM 1238 N N . HIS A 1 157 ? -4.479 98.208 27.964 1.00 95.81 364 HIS B N 1
ATOM 1239 C CA . HIS A 1 157 ? -5.361 97.544 27.013 1.00 95.70 364 HIS B CA 1
ATOM 1240 C C . HIS A 1 157 ? -5.160 96.035 27.069 1.00 99.44 364 HIS B C 1
ATOM 1241 O O . HIS A 1 157 ? -4.013 95.588 27.068 1.00 97.29 364 HIS B O 1
ATOM 1248 N N . PRO A 1 158 ? -6.237 95.214 27.092 1.00 98.86 365 PRO B N 1
ATOM 1249 C CA . PRO A 1 158 ? -6.026 93.753 27.131 1.00 98.86 365 PRO B CA 1
ATOM 1250 C C . PRO A 1 158 ? -5.229 93.210 25.935 1.00 100.47 365 PRO B C 1
ATOM 1251 O O . PRO A 1 158 ? -4.559 92.186 26.062 1.00 99.07 365 PRO B O 1
ATOM 1255 N N . ASN A 1 159 ? -5.269 93.918 24.791 1.00 96.90 366 ASN B N 1
ATOM 1256 C CA . ASN A 1 159 ? -4.555 93.515 23.579 1.00 95.77 366 ASN B CA 1
ATOM 1257 C C . ASN A 1 159 ? -3.080 93.820 23.633 1.00 96.69 366 ASN B C 1
ATOM 1258 O O . ASN A 1 159 ? -2.321 93.230 22.865 1.00 95.44 366 ASN B O 1
ATOM 1263 N N . LEU A 1 160 ? -2.670 94.726 24.544 1.00 92.81 367 LEU B N 1
ATOM 1264 C CA . LEU A 1 160 ? -1.269 95.099 24.752 1.00 90.17 367 LEU B CA 1
ATOM 1265 C C . LEU A 1 160 ? -0.549 94.095 25.621 1.00 96.24 367 LEU B C 1
ATOM 1266 O O . LEU A 1 160 ? -1.013 93.756 26.719 1.00 96.03 367 LEU B O 1
ATOM 1271 N N . CYS A 1 161 ? 0.610 93.645 25.130 1.00 95.72 368 CYS B N 1
ATOM 1272 C CA . CYS A 1 161 ? 1.550 92.772 25.847 1.00 96.86 368 CYS B CA 1
ATOM 1273 C C . CYS A 1 161 ? 2.917 93.515 25.943 1.00 95.84 368 CYS B C 1
ATOM 1274 O O . CYS A 1 161 ? 3.198 94.375 25.098 1.00 93.89 368 CYS B O 1
ATOM 1277 N N . VAL A 1 162 ? 3.738 93.233 26.987 1.00 90.72 369 VAL B N 1
ATOM 1278 C CA . VAL A 1 162 ? 5.079 93.845 27.092 1.00 88.13 369 VAL B CA 1
ATOM 1279 C C . VAL A 1 162 ? 6.075 92.795 26.632 1.00 88.97 369 VAL B C 1
ATOM 1280 O O . VAL A 1 162 ? 6.114 91.703 27.199 1.00 88.62 369 VAL B O 1
ATOM 1284 N N . GLN A 1 163 ? 6.838 93.111 25.574 1.00 84.03 370 GLN B N 1
ATOM 1285 C CA . GLN A 1 163 ? 7.859 92.226 25.016 1.00 84.09 370 GLN B CA 1
ATOM 1286 C C . GLN A 1 163 ? 9.301 92.545 25.531 1.00 86.66 370 GLN B C 1
ATOM 1287 O O . GLN A 1 163 ? 9.645 93.723 25.680 1.00 86.01 370 GLN B O 1
ATOM 1293 N N . VAL A 1 164 ? 10.125 91.496 25.819 1.00 82.11 371 VAL B N 1
ATOM 1294 C CA . VAL A 1 164 ? 11.517 91.644 26.306 1.00 80.92 371 VAL B CA 1
ATOM 1295 C C . VAL A 1 164 ? 12.495 90.871 25.426 1.00 82.18 371 VAL B C 1
ATOM 1296 O O . VAL A 1 164 ? 12.362 89.649 25.263 1.00 81.24 371 VAL B O 1
ATOM 1300 N N . GLN A 1 165 ? 13.476 91.602 24.864 1.00 77.84 372 GLN B N 1
ATOM 1301 C CA . GLN A 1 165 ? 14.541 91.039 24.039 1.00 79.06 372 GLN B CA 1
ATOM 1302 C C . GLN A 1 165 ? 15.931 91.292 24.630 1.00 85.93 372 GLN B C 1
ATOM 1303 O O . GLN A 1 165 ? 16.136 92.271 25.342 1.00 83.57 372 GLN B O 1
ATOM 1309 N N . SER A 1 166 ? 16.871 90.372 24.352 1.00 87.91 373 SER B N 1
ATOM 1310 C CA . SER A 1 166 ? 18.292 90.401 24.746 1.00 89.89 373 SER B CA 1
ATOM 1311 C C . SER A 1 166 ? 19.045 89.598 23.689 1.00 97.72 373 SER B C 1
ATOM 1312 O O . SER A 1 166 ? 18.586 88.508 23.310 1.00 98.84 373 SER B O 1
ATOM 1315 N N . SER A 1 167 ? 20.184 90.152 23.191 1.00 95.62 374 SER B N 1
ATOM 1316 C CA . SER A 1 167 ? 21.001 89.589 22.108 1.00 98.54 374 SER B CA 1
ATOM 1317 C C . SER A 1 167 ? 20.109 89.564 20.859 1.00 104.39 374 SER B C 1
ATOM 1318 O O . SER A 1 167 ? 20.124 88.606 20.082 1.00 106.83 374 SER B O 1
ATOM 1321 N N . GLU A 1 168 ? 19.286 90.644 20.727 1.00 99.54 375 GLU B N 1
ATOM 1322 C CA . GLU A 1 168 ? 18.278 90.964 19.709 1.00 99.51 375 GLU B CA 1
ATOM 1323 C C . GLU A 1 168 ? 17.288 89.774 19.409 1.00 104.57 375 GLU B C 1
ATOM 1324 O O . GLU A 1 168 ? 16.748 89.665 18.300 1.00 106.00 375 GLU B O 1
ATOM 1330 N N . LYS A 1 169 ? 16.993 88.954 20.453 1.00 99.70 376 LYS B N 1
ATOM 1331 C CA . LYS A 1 169 ? 16.107 87.779 20.427 1.00 99.43 376 LYS B CA 1
ATOM 1332 C C . LYS A 1 169 ? 15.002 87.940 21.486 1.00 100.12 376 LYS B C 1
ATOM 1333 O O . LYS A 1 169 ? 15.291 88.387 22.598 1.00 98.47 376 LYS B O 1
ATOM 1339 N N . LEU A 1 170 ? 13.753 87.542 21.154 1.00 95.79 377 LEU B N 1
ATOM 1340 C CA . LEU A 1 170 ? 12.612 87.636 22.076 1.00 92.82 377 LEU B CA 1
ATOM 1341 C C . LEU A 1 170 ? 12.668 86.580 23.169 1.00 96.95 377 LEU B C 1
ATOM 1342 O O . LEU A 1 170 ? 12.815 85.388 22.881 1.00 98.23 377 LEU B O 1
ATOM 1347 N N . GLN A 1 171 ? 12.525 87.031 24.425 1.00 92.81 378 GLN B N 1
ATOM 1348 C CA . GLN A 1 171 ? 12.623 86.172 25.614 1.00 94.21 378 GLN B CA 1
ATOM 1349 C C . GLN A 1 171 ? 11.373 86.173 26.512 1.00 98.05 378 GLN B C 1
ATOM 1350 O O . GLN A 1 171 ? 11.101 85.163 27.170 1.00 98.05 378 GLN B O 1
ATOM 1356 N N . LEU A 1 172 ? 10.659 87.323 26.581 1.00 94.35 379 LEU B N 1
ATOM 1357 C CA . LEU A 1 172 ? 9.455 87.518 27.401 1.00 94.26 379 LEU B CA 1
ATOM 1358 C C . LEU A 1 172 ? 8.333 88.196 26.635 1.00 98.42 379 LEU B C 1
ATOM 1359 O O . LEU A 1 172 ? 8.588 89.101 25.841 1.00 97.30 379 LEU B O 1
ATOM 1364 N N . GLN A 1 173 ? 7.081 87.783 26.921 1.00 96.61 380 GLN B N 1
ATOM 1365 C CA . GLN A 1 173 ? 5.845 88.320 26.341 1.00 95.51 380 GLN B CA 1
ATOM 1366 C C . GLN A 1 173 ? 4.720 88.212 27.387 1.00 100.70 380 GLN B C 1
ATOM 1367 O O . GLN A 1 173 ? 3.935 87.255 27.379 1.00 101.54 380 GLN B O 1
ATOM 1373 N N . GLU A 1 174 ? 4.709 89.183 28.329 1.00 97.52 381 GLU B N 1
ATOM 1374 C CA . GLU A 1 174 ? 3.767 89.293 29.448 1.00 99.35 381 GLU B CA 1
ATOM 1375 C C . GLU A 1 174 ? 2.595 90.178 29.061 1.00 103.49 381 GLU B C 1
ATOM 1376 O O . GLU A 1 174 ? 2.748 91.394 28.918 1.00 101.09 381 GLU B O 1
ATOM 1382 N N . CYS A 1 175 ? 1.420 89.571 28.905 1.00 103.06 382 CYS B N 1
ATOM 1383 C CA . CYS A 1 175 ? 0.213 90.317 28.566 1.00 103.49 382 CYS B CA 1
ATOM 1384 C C . CYS A 1 175 ? -0.416 90.765 29.870 1.00 106.64 382 CYS B C 1
ATOM 1385 O O . CYS A 1 175 ? -1.305 90.121 30.433 1.00 108.41 382 CYS B O 1
ATOM 1388 N N . LEU A 1 176 ? 0.178 91.856 30.390 1.00 100.56 383 LEU B N 1
ATOM 1389 C CA . LEU A 1 176 ? -0.069 92.500 31.675 1.00 101.18 383 LEU B CA 1
ATOM 1390 C C . LEU A 1 176 ? -1.524 92.900 31.963 1.00 107.68 383 LEU B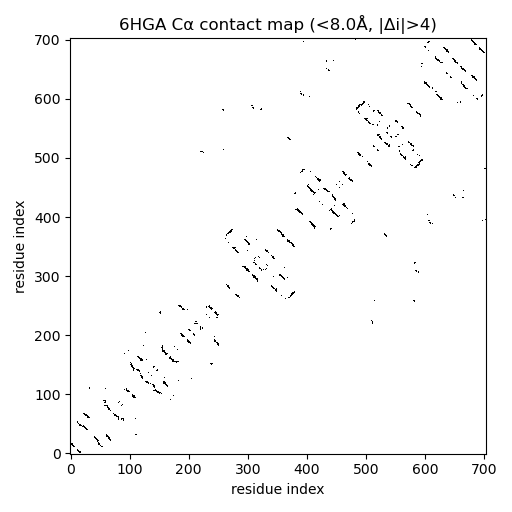 C 1
ATOM 1391 O O . LEU A 1 176 ? -1.871 93.045 33.141 1.00 108.77 383 LEU B O 1
ATOM 1396 N N . TRP A 1 177 ? -2.371 93.070 30.926 1.00 104.61 384 TRP B N 1
ATOM 1397 C CA . TRP A 1 177 ? -3.748 93.508 31.157 1.00 106.72 384 TRP B CA 1
ATOM 1398 C C . TRP A 1 177 ? -4.787 92.460 30.782 1.00 108.97 384 TRP B C 1
ATOM 1399 O O . TRP A 1 177 ? -5.946 92.804 30.601 1.00 109.74 384 TRP B O 1
ATOM 1410 N N . ALA A 1 178 ? -4.382 91.176 30.761 1.00 104.85 385 ALA B N 1
ATOM 1411 C CA . ALA A 1 178 ? -5.209 90.016 30.420 1.00 107.14 385 ALA B CA 1
ATOM 1412 C C . ALA A 1 178 ? -6.129 89.530 31.551 1.00 116.65 385 ALA B C 1
ATOM 1413 O O . ALA A 1 178 ? -7.254 89.083 31.288 1.00 119.44 385 ALA B O 1
ATOM 1415 N N . ASP A 1 179 ? -5.646 89.564 32.796 1.00 114.32 386 ASP B N 1
ATOM 1416 C CA . ASP A 1 179 ? -6.465 89.128 33.925 1.00 118.89 386 ASP B CA 1
ATOM 1417 C C . ASP A 1 179 ? -7.234 90.323 34.481 1.00 122.15 386 ASP B C 1
ATOM 1418 O O . ASP A 1 179 ? -8.406 90.187 34.851 1.00 125.99 386 ASP B O 1
ATOM 1423 N N . SER A 1 180 ? -6.574 91.500 34.499 1.00 113.85 387 SER B N 1
ATOM 1424 C CA . SER A 1 180 ? -7.132 92.758 34.980 1.00 114.56 387 SER B CA 1
ATOM 1425 C C . SER A 1 180 ? -8.215 93.331 34.067 1.00 118.71 387 SER B C 1
ATOM 1426 O O . SER A 1 180 ? -9.300 93.641 34.562 1.00 122.64 387 SER B O 1
ATOM 1429 N N . LEU A 1 181 ? -7.942 93.453 32.744 1.00 111.13 388 LEU B N 1
ATOM 1430 C CA . LEU A 1 181 ? -8.900 94.031 31.781 1.00 111.16 388 LEU B CA 1
ATOM 1431 C C . LEU A 1 181 ? -9.414 93.057 30.674 1.00 115.63 388 LEU B C 1
ATOM 1432 O O . LEU A 1 181 ? -10.342 93.413 29.936 1.00 115.85 388 LEU B O 1
ATOM 1437 N N . GLY A 1 182 ? -8.836 91.852 30.613 1.00 112.70 389 GLY B N 1
ATOM 1438 C CA . GLY A 1 182 ? -9.118 90.813 29.625 1.00 113.74 389 GLY B CA 1
ATOM 1439 C C . GLY A 1 182 ? -10.551 90.335 29.494 1.00 125.75 389 GLY B C 1
ATOM 1440 O O . GLY A 1 182 ? -11.393 90.662 30.336 1.00 130.17 389 GLY B O 1
ATOM 1441 N N . PRO A 1 183 ? -10.885 89.559 28.432 1.00 123.82 390 PRO B N 1
ATOM 1442 C CA . PRO A 1 183 ? -10.018 89.060 27.345 1.00 120.76 390 PRO B CA 1
ATOM 1443 C C . PRO A 1 183 ? -9.761 90.079 26.226 1.00 120.65 390 PRO B C 1
ATOM 1444 O O . PRO A 1 183 ? -10.019 91.275 26.410 1.00 119.62 390 PRO B O 1
ATOM 1448 N N . LEU A 1 184 ? -9.244 89.596 25.069 1.00 114.42 391 LEU B N 1
ATOM 1449 C CA . LEU A 1 184 ? -8.933 90.400 23.885 1.00 111.04 391 LEU B CA 1
ATOM 1450 C C . LEU A 1 184 ? -10.182 91.039 23.256 1.00 114.24 391 LEU B C 1
ATOM 1451 O O . LEU A 1 184 ? -11.162 90.347 22.965 1.00 116.17 391 LEU B O 1
ATOM 1456 N N . LYS A 1 185 ? -10.125 92.367 23.056 1.00 108.15 392 LYS B N 1
ATOM 1457 C CA . LYS A 1 185 ? -11.175 93.173 22.437 1.00 109.35 392 LYS B CA 1
ATOM 1458 C C . LYS A 1 185 ? -10.931 93.251 20.928 1.00 114.71 392 LYS B C 1
ATOM 1459 O O . LYS A 1 185 ? -9.787 93.320 20.475 1.00 111.49 392 LYS B O 1
ATOM 1465 N N . ASP A 1 186 ? -12.004 93.258 20.143 1.00 89.89 393 ASP B N 1
ATOM 1466 C CA . ASP A 1 186 ? -11.869 93.397 18.695 1.00 88.70 393 ASP B CA 1
ATOM 1467 C C . ASP A 1 186 ? -11.831 94.895 18.378 1.00 91.03 393 ASP B C 1
ATOM 1468 O O . ASP A 1 186 ? -12.809 95.476 17.902 1.00 91.17 393 ASP B O 1
ATOM 1473 N N . ASP A 1 187 ? -10.718 95.525 18.728 1.00 85.60 394 ASP B N 1
ATOM 1474 C CA . ASP A 1 187 ? -10.497 96.939 18.472 1.00 85.66 394 ASP B CA 1
ATOM 1475 C C . ASP A 1 187 ? -9.399 97.068 17.421 1.00 89.52 394 ASP B C 1
ATOM 1476 O O . ASP A 1 187 ? -8.397 96.349 17.458 1.00 89.44 394 ASP B O 1
ATOM 1481 N N . VAL A 1 188 ? -9.587 97.977 16.480 1.00 85.55 395 VAL B N 1
ATOM 1482 C CA . VAL A 1 188 ? -8.594 98.222 15.448 1.00 84.44 395 VAL B CA 1
ATOM 1483 C C . VAL A 1 188 ? -7.578 99.199 16.025 1.00 89.81 395 VAL B C 1
ATOM 1484 O O . VAL A 1 188 ? -7.972 100.171 16.676 1.00 90.63 395 VAL B O 1
ATOM 1488 N N . LEU A 1 189 ? -6.276 98.922 15.841 1.00 85.10 396 LEU B N 1
ATOM 1489 C CA . LEU A 1 189 ? -5.296 99.875 16.318 1.00 84.37 396 LEU B CA 1
ATOM 1490 C C . LEU A 1 189 ? -4.927 100.831 15.194 1.00 86.43 396 LEU B C 1
ATOM 1491 O O . LEU A 1 189 ? -4.560 100.405 14.101 1.00 84.42 396 LEU B O 1
ATOM 1496 N N . LEU A 1 190 ? -5.046 102.125 15.474 1.00 85.20 397 LEU B N 1
ATOM 1497 C CA . LEU A 1 190 ? -4.683 103.189 14.551 1.00 87.15 397 LEU B CA 1
ATOM 1498 C C . LEU A 1 190 ? -3.355 103.825 15.028 1.00 97.08 397 LEU B C 1
ATOM 1499 O O . LEU A 1 190 ? -3.210 104.167 16.209 1.00 94.65 397 LEU B O 1
ATOM 1504 N N . LEU A 1 191 ? -2.385 103.937 14.091 1.00 99.81 398 LEU B N 1
ATOM 1505 C CA . LEU A 1 191 ? -1.029 104.442 14.300 1.00 103.29 398 LEU B CA 1
ATOM 1506 C C . LEU A 1 191 ? -0.763 105.697 13.476 1.00 111.93 398 LEU B C 1
ATOM 1507 O O . LEU A 1 191 ? -0.279 105.586 12.343 1.00 112.27 398 LEU B O 1
ATOM 1512 N N . GLU A 1 192 ? -1.046 106.885 14.029 1.00 112.46 399 GLU B N 1
ATOM 1513 C CA . GLU A 1 192 ? -0.771 108.107 13.274 1.00 116.77 399 GLU B CA 1
ATOM 1514 C C . GLU A 1 192 ? 0.684 108.584 13.456 1.00 129.46 399 GLU B C 1
ATOM 1515 O O . GLU A 1 192 ? 1.061 109.058 14.539 1.00 130.32 399 GLU B O 1
ATOM 1521 N N . THR A 1 193 ? 1.517 108.414 12.395 1.00 130.24 400 THR B N 1
ATOM 1522 C CA . THR A 1 193 ? 2.922 108.827 12.433 1.00 132.46 400 THR B CA 1
ATOM 1523 C C . THR A 1 193 ? 3.020 110.307 12.084 1.00 141.07 400 THR B C 1
ATOM 1524 O O . THR A 1 193 ? 2.739 110.700 10.950 1.00 140.88 400 THR B O 1
ATOM 1528 N N . ARG A 1 194 ? 3.372 111.123 13.092 1.00 141.81 401 ARG B N 1
ATOM 1529 C CA . ARG A 1 194 ? 3.526 112.575 12.981 1.00 145.86 401 ARG B CA 1
ATOM 1530 C C . ARG A 1 194 ? 4.949 112.925 12.523 1.00 156.38 401 ARG B C 1
ATOM 1531 O O . ARG A 1 194 ? 5.893 112.195 12.839 1.00 155.74 401 ARG B O 1
ATOM 1539 N N . GLY A 1 195 ? 5.089 114.041 11.809 1.00 158.38 402 GLY B N 1
ATOM 1540 C CA . GLY A 1 195 ? 6.381 114.508 11.313 1.00 162.28 402 GLY B CA 1
ATOM 1541 C C . GLY A 1 195 ? 6.416 115.976 10.927 1.00 172.26 402 GLY B C 1
ATOM 1542 O O . GLY A 1 195 ? 5.570 116.752 11.387 1.00 172.19 402 GLY B O 1
ATOM 1543 N N . PRO A 1 196 ? 7.387 116.395 10.071 1.00 173.26 403 PRO B N 1
ATOM 1544 C CA . PRO A 1 196 ? 7.445 117.810 9.656 1.00 177.58 403 PRO B CA 1
ATOM 1545 C C . PRO A 1 196 ? 6.375 118.190 8.617 1.00 183.39 403 PRO B C 1
ATOM 1546 O O . PRO A 1 196 ? 5.892 117.328 7.875 1.00 181.05 403 PRO B O 1
ATOM 1550 N N . GLN A 1 197 ? 6.017 119.500 8.572 1.00 183.70 404 GLN B N 1
ATOM 1551 C CA . GLN A 1 197 ? 5.007 120.145 7.708 1.00 184.84 404 GLN B CA 1
ATOM 1552 C C . GLN A 1 197 ? 3.573 119.632 8.004 1.00 185.87 404 GLN B C 1
ATOM 1553 O O . GLN A 1 197 ? 2.853 119.201 7.094 1.00 183.96 404 GLN B O 1
ATOM 1559 N N . ASP A 1 198 ? 3.172 119.713 9.304 1.00 181.45 405 ASP B N 1
ATOM 1560 C CA . ASP A 1 198 ? 1.874 119.302 9.876 1.00 178.45 405 ASP B CA 1
ATOM 1561 C C . ASP A 1 198 ? 1.481 117.857 9.499 1.00 178.61 405 ASP B C 1
ATOM 1562 O O . ASP A 1 198 ? 0.296 117.544 9.324 1.00 175.65 405 ASP B O 1
ATOM 1567 N N . GLN A 1 199 ? 2.502 116.978 9.405 1.00 174.76 406 GLN B N 1
ATOM 1568 C CA . GLN A 1 199 ? 2.374 115.572 9.027 1.00 171.43 406 GLN B CA 1
ATOM 1569 C C . GLN A 1 199 ? 1.756 114.706 10.113 1.00 171.13 406 GLN B C 1
ATOM 1570 O O . GLN A 1 199 ? 2.083 114.844 11.295 1.00 170.90 406 GLN B O 1
ATOM 1576 N N . ARG A 1 200 ? 0.845 113.819 9.682 1.00 163.70 407 ARG B N 1
ATOM 1577 C CA . ARG A 1 200 ? 0.157 112.786 10.452 1.00 159.42 407 ARG B CA 1
ATOM 1578 C C . ARG A 1 200 ? -0.458 111.766 9.480 1.00 158.26 407 ARG B C 1
ATOM 1579 O O . ARG A 1 200 ? -1.422 112.078 8.773 1.00 157.64 407 ARG B O 1
ATOM 1587 N N . SER A 1 201 ? 0.182 110.582 9.368 1.00 151.03 408 SER B N 1
ATOM 1588 C CA . SER A 1 201 ? -0.279 109.522 8.471 1.00 147.73 408 SER B CA 1
ATOM 1589 C C . SER A 1 201 ? -0.974 108.410 9.243 1.00 145.56 408 SER B C 1
ATOM 1590 O O . SER A 1 201 ? -0.318 107.631 9.950 1.00 144.09 408 SER B O 1
ATOM 1593 N N . LEU A 1 202 ? -2.316 108.356 9.116 1.00 138.08 409 LEU B N 1
ATOM 1594 C CA . LEU A 1 202 ? -3.130 107.340 9.771 1.00 134.22 409 LEU B CA 1
ATOM 1595 C C . LEU A 1 202 ? -3.004 106.005 9.082 1.00 134.57 409 LEU B C 1
ATOM 1596 O O . LEU A 1 202 ? -3.096 105.903 7.857 1.00 134.24 409 LEU B O 1
ATOM 1601 N N . CYS A 1 203 ? -2.748 104.991 9.892 1.00 128.60 410 CYS B N 1
ATOM 1602 C CA . CYS A 1 203 ? -2.473 103.627 9.485 1.00 127.35 410 CYS B CA 1
ATOM 1603 C C . CYS A 1 203 ? -3.254 102.696 10.411 1.00 126.06 410 CYS B C 1
ATOM 1604 O O . CYS A 1 203 ? -3.461 103.023 11.575 1.00 124.32 410 CYS B O 1
ATOM 1607 N N . ALA A 1 204 ? -3.674 101.542 9.911 1.00 121.28 411 ALA B N 1
ATOM 1608 C CA . ALA A 1 204 ? -4.399 100.586 10.731 1.00 120.41 411 ALA B CA 1
ATOM 1609 C C . ALA A 1 204 ? -3.642 99.279 10.815 1.00 126.42 411 ALA B C 1
ATOM 1610 O O . ALA A 1 204 ? -3.443 98.624 9.790 1.00 126.32 411 ALA B O 1
ATOM 1612 N N . LEU A 1 205 ? -3.223 98.889 12.034 1.00 124.73 412 LEU B N 1
ATOM 1613 C CA . LEU A 1 205 ? -2.511 97.625 12.253 1.00 125.71 412 LEU B CA 1
ATOM 1614 C C . LEU A 1 205 ? -3.453 96.417 12.079 1.00 129.56 412 LEU B C 1
ATOM 1615 O O . LEU A 1 205 ? -4.246 96.069 12.968 1.00 127.85 412 LEU B O 1
ATOM 1620 N N . GLU A 1 206 ? -3.374 95.820 10.891 1.00 127.91 413 GLU B N 1
ATOM 1621 C CA . GLU A 1 206 ? -4.168 94.666 10.484 1.00 128.33 413 GLU B CA 1
ATOM 1622 C C . GLU A 1 206 ? -3.307 93.392 10.597 1.00 135.10 413 GLU B C 1
ATOM 1623 O O . GLU A 1 206 ? -2.074 93.526 10.655 1.00 135.05 413 GLU B O 1
ATOM 1629 N N . PRO A 1 207 ? -3.905 92.157 10.614 1.00 133.43 414 PRO B N 1
ATOM 1630 C CA . PRO A 1 207 ? -3.073 90.933 10.681 1.00 134.85 414 PRO B CA 1
ATOM 1631 C C . PRO A 1 207 ? -2.003 90.867 9.579 1.00 139.41 414 PRO B C 1
ATOM 1632 O O . PRO A 1 207 ? -0.870 90.432 9.833 1.00 140.18 414 PRO B O 1
ATOM 1636 N N . SER A 1 208 ? -2.371 91.358 8.369 1.00 134.63 415 SER B N 1
ATOM 1637 C CA . SER A 1 208 ? -1.551 91.459 7.162 1.00 134.73 415 SER B CA 1
ATOM 1638 C C . SER A 1 208 ? -0.961 92.887 7.012 1.00 136.39 415 SER B C 1
ATOM 1639 O O . SER A 1 208 ? -1.311 93.629 6.084 1.00 135.97 415 SER B O 1
ATOM 1642 N N . GLY A 1 209 ? -0.096 93.252 7.961 1.00 131.30 416 GLY B N 1
ATOM 1643 C CA . GLY A 1 209 ? 0.592 94.538 8.002 1.00 130.63 416 GLY B CA 1
ATOM 1644 C C . GLY A 1 209 ? -0.278 95.752 8.265 1.00 131.72 416 GLY B C 1
ATOM 1645 O O . GLY A 1 209 ? -1.469 95.629 8.550 1.00 129.82 416 GLY B O 1
ATOM 1646 N N . CYS A 1 210 ? 0.336 96.940 8.167 1.00 128.22 417 CYS B N 1
ATOM 1647 C CA . CYS A 1 210 ? -0.278 98.252 8.387 1.00 127.24 417 CYS B CA 1
ATOM 1648 C C . CYS A 1 210 ? -0.793 98.836 7.056 1.00 128.97 417 CYS B C 1
ATOM 1649 O O . CYS A 1 210 ? -0.038 98.889 6.076 1.00 130.25 417 CYS B O 1
ATOM 1652 N N . THR A 1 211 ? -2.081 99.274 7.034 1.00 121.30 418 THR B N 1
ATOM 1653 C CA . THR A 1 211 ? -2.775 99.843 5.864 1.00 119.23 418 THR B CA 1
ATOM 1654 C C . THR A 1 211 ? -3.108 101.320 6.107 1.00 119.61 418 THR B C 1
ATOM 1655 O O . THR A 1 211 ? -3.744 101.629 7.108 1.00 118.95 418 THR B O 1
ATOM 1659 N N . SER A 1 212 ? -2.646 102.230 5.230 1.00 114.54 419 SER B N 1
ATOM 1660 C CA . SER A 1 212 ? -2.881 103.671 5.385 1.00 113.56 419 SER B CA 1
ATOM 1661 C C . SER A 1 212 ? -4.324 104.003 5.030 1.00 112.81 419 SER B C 1
ATOM 1662 O O . SER A 1 212 ? -4.881 103.372 4.129 1.00 112.06 419 SER B O 1
ATOM 1665 N N . LEU A 1 213 ? -4.943 104.960 5.757 1.00 105.57 420 LEU B N 1
ATOM 1666 C CA . LEU A 1 213 ? -6.360 105.299 5.562 1.00 102.41 420 LEU B CA 1
ATOM 1667 C C . LEU A 1 213 ? -6.604 106.736 5.039 1.00 108.30 420 LEU B C 1
ATOM 1668 O O . LEU A 1 213 ? -5.937 107.673 5.487 1.00 108.36 420 LEU B O 1
ATOM 1673 N N . PRO A 1 214 ? -7.546 106.929 4.076 1.00 105.93 421 PRO B N 1
ATOM 1674 C CA . PRO A 1 214 ? -8.432 105.923 3.452 1.00 104.63 421 PRO B CA 1
ATOM 1675 C C . PRO A 1 214 ? -7.756 105.086 2.356 1.00 111.75 421 PRO B C 1
ATOM 1676 O O . PRO A 1 214 ? -6.891 105.605 1.646 1.00 113.08 421 PRO B O 1
ATOM 1680 N N . SER A 1 215 ? -8.118 103.776 2.264 1.00 109.19 422 SER B N 1
ATOM 1681 C CA . SER A 1 215 ? -7.566 102.813 1.291 1.00 110.49 422 SER B CA 1
ATOM 1682 C C . SER A 1 215 ? -8.639 102.155 0.445 1.00 113.79 422 SER B C 1
ATOM 1683 O O . SER A 1 215 ? -9.773 101.996 0.909 1.00 111.56 422 SER B O 1
ATOM 1686 N N . LYS A 1 216 ? -8.254 101.722 -0.782 1.00 112.08 423 LYS B N 1
ATOM 1687 C CA . LYS A 1 216 ? -9.163 101.114 -1.770 1.00 111.91 423 LYS B CA 1
ATOM 1688 C C . LYS A 1 216 ? -9.294 99.560 -1.672 1.00 117.14 423 LYS B C 1
ATOM 1689 O O . LYS A 1 216 ? -10.087 98.966 -2.433 1.00 115.23 423 LYS B O 1
ATOM 1695 N N . ALA A 1 217 ? -8.567 98.923 -0.701 1.00 115.50 424 ALA B N 1
ATOM 1696 C CA . ALA A 1 217 ? -8.561 97.468 -0.462 1.00 115.75 424 ALA B CA 1
ATOM 1697 C C . ALA A 1 217 ? -9.962 96.825 -0.136 1.00 123.48 424 ALA B C 1
ATOM 1698 O O . ALA A 1 217 ? -10.988 97.526 -0.035 1.00 122.89 424 ALA B O 1
ATOM 1700 N N . SER A 1 218 ? -9.990 95.473 -0.014 1.00 121.76 425 SER B N 1
ATOM 1701 C CA . SER A 1 218 ? -11.179 94.686 0.364 1.00 120.56 425 SER B CA 1
ATOM 1702 C C . SER A 1 218 ? -11.011 94.221 1.859 1.00 123.65 425 SER B C 1
ATOM 1703 O O . SER A 1 218 ? -11.845 93.478 2.400 1.00 121.88 425 SER B O 1
ATOM 1706 N N . THR A 1 219 ? -9.916 94.712 2.511 1.00 120.21 426 THR B N 1
ATOM 1707 C CA . THR A 1 219 ? -9.535 94.470 3.908 1.00 118.91 426 THR B CA 1
ATOM 1708 C C . THR A 1 219 ? -10.422 95.280 4.851 1.00 118.68 426 THR B C 1
ATOM 1709 O O . THR A 1 219 ? -10.566 96.494 4.680 1.00 117.74 426 THR B O 1
ATOM 1713 N N . ARG A 1 220 ? -10.993 94.588 5.849 1.00 112.21 427 ARG B N 1
ATOM 1714 C CA . ARG A 1 220 ? -11.904 95.073 6.886 1.00 109.53 427 ARG B CA 1
ATOM 1715 C C . ARG A 1 220 ? -11.737 96.559 7.238 1.00 108.24 427 ARG B C 1
ATOM 1716 O O . ARG A 1 220 ? -12.704 97.309 7.098 1.00 109.03 427 ARG B O 1
ATOM 1724 N N . ALA A 1 221 ? -10.542 96.982 7.660 1.00 99.33 428 ALA B N 1
ATOM 1725 C CA . ALA A 1 221 ? -10.296 98.365 8.069 1.00 97.63 428 ALA B CA 1
ATOM 1726 C C . ALA A 1 221 ? -10.273 99.390 6.935 1.00 99.16 428 ALA B C 1
ATOM 1727 O O . ALA A 1 221 ? -10.593 100.549 7.190 1.00 98.36 428 ALA B O 1
ATOM 1729 N N . ALA A 1 222 ? -9.854 99.000 5.714 1.00 95.42 429 ALA B N 1
ATOM 1730 C CA . ALA A 1 222 ? -9.799 99.906 4.552 1.00 95.41 429 ALA B CA 1
ATOM 1731 C C . ALA A 1 222 ? -11.224 100.250 4.095 1.00 95.02 429 ALA B C 1
ATOM 1732 O O . ALA A 1 222 ? -11.539 101.423 3.831 1.00 94.54 429 ALA B O 1
ATOM 1734 N N . ARG A 1 223 ? -12.074 99.202 4.043 1.00 88.06 430 ARG B N 1
ATOM 1735 C CA . ARG A 1 223 ? -13.494 99.225 3.709 1.00 86.78 430 ARG B CA 1
ATOM 1736 C C . ARG A 1 223 ? -14.255 100.181 4.664 1.00 89.94 430 ARG B C 1
ATOM 1737 O O . ARG A 1 223 ? -15.143 100.923 4.226 1.00 90.70 430 ARG B O 1
ATOM 1745 N N . LEU A 1 224 ? -13.884 100.160 5.962 1.00 83.93 431 LEU B N 1
ATOM 1746 C CA . LEU A 1 224 ? -14.475 100.970 7.023 1.00 82.03 431 LEU B CA 1
ATOM 1747 C C . LEU A 1 224 ? -13.687 102.263 7.305 1.00 84.82 431 LEU B C 1
ATOM 1748 O O . LEU A 1 224 ? -14.046 103.024 8.197 1.00 83.98 431 LEU B O 1
ATOM 1753 N N . GLY A 1 225 ? -12.678 102.524 6.476 1.00 81.41 432 GLY B N 1
ATOM 1754 C CA . GLY A 1 225 ? -11.783 103.675 6.551 1.00 82.23 432 GLY B CA 1
ATOM 1755 C C . GLY A 1 225 ? -12.393 104.982 7.006 1.00 86.15 432 GLY B C 1
ATOM 1756 O O . GLY A 1 225 ? -11.961 105.555 8.014 1.00 88.05 432 GLY B O 1
ATOM 1757 N N . GLU A 1 226 ? -13.415 105.440 6.273 1.00 80.42 433 GLU B N 1
ATOM 1758 C CA . GLU A 1 226 ? -14.155 106.691 6.484 1.00 79.98 433 GLU B CA 1
ATOM 1759 C C . GLU A 1 226 ? -14.853 106.692 7.843 1.00 79.35 433 GLU B C 1
ATOM 1760 O O . GLU A 1 226 ? -14.882 107.739 8.490 1.00 79.12 433 GLU B O 1
ATOM 1766 N N . TYR A 1 227 ? -15.343 105.506 8.300 1.00 72.84 434 TYR B N 1
ATOM 1767 C CA . TYR A 1 227 ? -15.995 105.324 9.599 1.00 72.49 434 TYR B CA 1
ATOM 1768 C C . TYR A 1 227 ? -14.998 105.358 10.739 1.00 79.64 434 TYR B C 1
ATOM 1769 O O . TYR A 1 227 ? -15.245 106.033 11.739 1.00 81.95 434 TYR B O 1
ATOM 1778 N N . LEU A 1 228 ? -13.861 104.648 10.602 1.00 75.45 435 LEU B N 1
ATOM 1779 C CA . LEU A 1 228 ? -12.795 104.650 11.600 1.00 73.71 435 LEU B CA 1
ATOM 1780 C C . LEU A 1 228 ? -12.197 106.052 11.754 1.00 78.14 435 LEU B C 1
ATOM 1781 O O . LEU A 1 228 ? -12.032 106.516 12.876 1.00 76.88 435 LEU B O 1
ATOM 1786 N N . LEU A 1 229 ? -12.030 106.778 10.647 1.00 77.52 436 LEU B N 1
ATOM 1787 C CA . LEU A 1 229 ? -11.522 108.148 10.685 1.00 81.01 436 LEU B CA 1
ATOM 1788 C C . LEU A 1 229 ? -12.470 109.086 11.404 1.00 87.74 436 LEU B C 1
ATOM 1789 O O . LEU A 1 229 ? -12.037 110.068 11.997 1.00 90.36 436 LEU B O 1
ATOM 1794 N N . GLN A 1 230 ? -13.757 108.759 11.379 1.00 84.78 437 GLN B N 1
ATOM 1795 C CA . GLN A 1 230 ? -14.809 10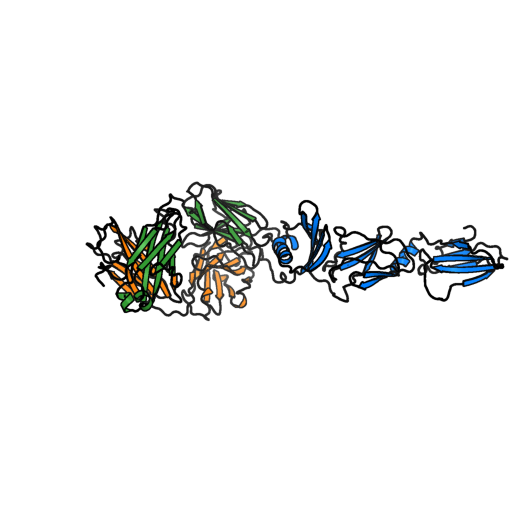9.513 12.044 1.00 85.42 437 GLN B CA 1
ATOM 1796 C C . GLN A 1 230 ? -14.825 109.199 13.514 1.00 88.76 437 GLN B C 1
ATOM 1797 O O . GLN A 1 230 ? -14.973 110.125 14.290 1.00 89.52 437 GLN B O 1
ATOM 1803 N N . ASP A 1 231 ? -14.735 107.896 13.903 1.00 84.27 438 ASP B N 1
ATOM 1804 C CA . ASP A 1 231 ? -14.719 107.453 15.306 1.00 84.74 438 ASP B CA 1
ATOM 1805 C C . ASP A 1 231 ? -13.629 108.205 16.051 1.00 92.49 438 ASP B C 1
ATOM 1806 O O . ASP A 1 231 ? -13.891 108.802 17.097 1.00 94.11 438 ASP B O 1
ATOM 1811 N N . LEU A 1 232 ? -12.419 108.209 15.465 1.00 89.34 439 LEU B N 1
ATOM 1812 C CA . LEU A 1 232 ? -11.248 108.886 15.957 1.00 90.45 439 LEU B CA 1
ATOM 1813 C C . LEU A 1 232 ? -11.522 110.364 16.183 1.00 96.19 439 LEU B C 1
ATOM 1814 O O . LEU A 1 232 ? -11.391 110.831 17.318 1.00 96.68 439 LEU B O 1
ATOM 1819 N N . GLN A 1 233 ? -11.940 111.081 15.123 1.00 93.76 440 GLN B N 1
ATOM 1820 C CA . GLN A 1 233 ? -12.256 112.511 15.188 1.00 96.82 440 GLN B CA 1
ATOM 1821 C C . GLN A 1 233 ? -13.380 112.836 16.180 1.00 103.34 440 GLN B C 1
ATOM 1822 O O . GLN A 1 233 ? -13.356 113.901 16.802 1.00 105.20 440 GLN B O 1
ATOM 1828 N N . SER A 1 234 ? -14.342 111.899 16.346 1.00 99.41 441 SER B N 1
ATOM 1829 C CA . SER A 1 234 ? -15.484 111.993 17.265 1.00 100.09 441 SER B CA 1
ATOM 1830 C C . SER A 1 234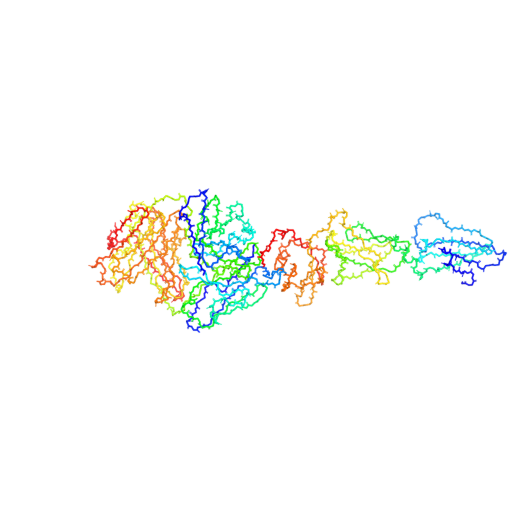 ? -15.066 111.673 18.706 1.00 106.35 441 SER B C 1
ATOM 1831 O O . SER A 1 234 ? -15.875 111.824 19.624 1.00 107.49 441 SER B O 1
ATOM 1834 N N . GLY A 1 235 ? -13.824 111.218 18.878 1.00 102.58 442 GLY B N 1
ATOM 1835 C CA . GLY A 1 235 ? -13.261 110.856 20.172 1.00 102.25 442 GLY B CA 1
ATOM 1836 C C . GLY A 1 235 ? -13.745 109.530 20.725 1.00 103.72 442 GLY B C 1
ATOM 1837 O O . GLY A 1 235 ? -13.620 109.292 21.928 1.00 103.94 442 GLY B O 1
ATOM 1838 N N . GLN A 1 236 ? -14.308 108.654 19.867 1.00 97.51 443 GLN B N 1
ATOM 1839 C CA . GLN A 1 236 ? -14.776 107.333 20.291 1.00 95.74 443 GLN B CA 1
ATOM 1840 C C . GLN A 1 236 ? -13.613 106.354 20.428 1.00 100.61 443 GLN B C 1
ATOM 1841 O O . GLN A 1 236 ? -13.777 105.275 20.996 1.00 99.27 443 GLN B O 1
ATOM 1847 N N . CYS A 1 237 ? -12.427 106.751 19.940 1.00 99.85 444 CYS B N 1
ATOM 1848 C CA . CYS A 1 237 ? -11.228 105.932 20.010 1.00 99.91 444 CYS B CA 1
ATOM 1849 C C . CYS A 1 237 ? -10.421 106.265 21.236 1.00 104.75 444 CYS B C 1
ATOM 1850 O O . CYS A 1 237 ? -10.297 107.441 21.604 1.00 106.17 444 CYS B O 1
ATOM 1853 N N . LEU A 1 238 ? -9.906 105.212 21.892 1.00 99.94 445 LEU B N 1
ATOM 1854 C CA . LEU A 1 238 ? -9.107 105.294 23.121 1.00 99.98 445 LEU B CA 1
ATOM 1855 C C . LEU A 1 238 ? -7.613 105.628 22.839 1.00 100.03 445 LEU B C 1
ATOM 1856 O O . LEU A 1 238 ? -6.949 104.851 22.149 1.00 96.56 445 LEU B O 1
ATOM 1861 N N . GLN A 1 239 ? -7.097 106.780 23.362 1.00 97.30 446 GLN B N 1
ATOM 1862 C CA . GLN A 1 239 ? -5.678 107.130 23.167 1.00 97.84 446 GLN B CA 1
ATOM 1863 C C . GLN A 1 239 ? -4.803 106.363 24.142 1.00 102.38 446 GLN B C 1
ATOM 1864 O O . GLN A 1 239 ? -4.945 106.510 25.359 1.00 102.82 446 GLN B O 1
ATOM 1870 N N . LEU A 1 240 ? -3.919 105.529 23.596 1.00 98.25 447 LEU B N 1
ATOM 1871 C CA . LEU A 1 240 ? -3.038 104.673 24.376 1.00 98.00 447 LEU B CA 1
ATOM 1872 C C . LEU A 1 240 ? -1.662 105.293 24.581 1.00 109.49 447 LEU B C 1
ATOM 1873 O O . LEU A 1 240 ? -0.995 104.990 25.572 1.00 110.12 447 LEU B O 1
ATOM 1878 N N . TRP A 1 241 ? -1.227 106.140 23.637 1.00 111.10 448 TRP B N 1
ATOM 1879 C CA . TRP A 1 241 ? 0.087 106.754 23.667 1.00 114.21 448 TRP B CA 1
ATOM 1880 C C . TRP A 1 241 ? 0.119 108.069 22.901 1.00 121.79 448 TRP B C 1
ATOM 1881 O O . TRP A 1 241 ? -0.385 108.127 21.787 1.00 122.14 448 TRP B O 1
ATOM 1892 N N . ASP A 1 242 ? 0.725 109.115 23.487 1.00 121.27 449 ASP B N 1
ATOM 1893 C CA . ASP A 1 242 ? 0.892 110.429 22.858 1.00 123.71 449 ASP B CA 1
ATOM 1894 C C . ASP A 1 242 ? 2.376 110.805 22.873 1.00 131.20 449 ASP B C 1
ATOM 1895 O O . ASP A 1 242 ? 3.086 110.470 23.822 1.00 130.94 449 ASP B O 1
ATOM 1900 N N . ASP A 1 243 ? 2.842 111.483 21.806 1.00 130.09 450 ASP B N 1
ATOM 1901 C CA . ASP A 1 243 ? 4.243 111.869 21.589 1.00 131.35 450 ASP B CA 1
ATOM 1902 C C . ASP A 1 243 ? 4.334 113.077 20.648 1.00 138.42 450 ASP B C 1
ATOM 1903 O O . ASP A 1 243 ? 3.336 113.444 20.024 1.00 138.93 450 ASP B O 1
ATOM 1908 N N . ASP A 1 244 ? 5.532 113.688 20.543 1.00 137.40 451 ASP B N 1
ATOM 1909 C CA . ASP A 1 244 ? 5.822 114.806 19.639 1.00 140.27 451 ASP B CA 1
ATOM 1910 C C . ASP A 1 244 ? 5.708 114.323 18.173 1.00 143.83 451 ASP B C 1
ATOM 1911 O O . ASP A 1 244 ? 5.219 115.068 17.315 1.00 144.88 451 ASP B O 1
ATOM 1916 N N . LEU A 1 245 ? 6.153 113.066 17.901 1.00 138.13 452 LEU B N 1
ATOM 1917 C CA . LEU A 1 245 ? 6.133 112.462 16.563 1.00 137.00 452 LEU B CA 1
ATOM 1918 C C . LEU A 1 245 ? 5.365 111.094 16.506 1.00 136.06 452 LEU B C 1
ATOM 1919 O O . LEU A 1 245 ? 5.851 110.106 15.932 1.00 134.75 452 LEU B O 1
ATOM 1924 N N . GLY A 1 246 ? 4.151 111.084 17.071 1.00 128.96 453 GLY B N 1
ATOM 1925 C CA . GLY A 1 246 ? 3.292 109.906 17.072 1.00 124.78 453 GLY B CA 1
ATOM 1926 C C . GLY A 1 246 ? 2.176 109.843 18.097 1.00 123.21 453 GLY B C 1
ATOM 1927 O O . GLY A 1 246 ? 2.194 110.548 19.112 1.00 123.11 453 GLY B O 1
ATOM 1928 N N . ALA A 1 247 ? 1.194 108.952 17.816 1.00 114.63 454 ALA B N 1
ATOM 1929 C CA . ALA A 1 247 ? 0.027 108.636 18.651 1.00 110.95 454 ALA B CA 1
ATOM 1930 C C . ALA A 1 247 ? -0.545 107.250 18.334 1.00 108.51 454 ALA B C 1
ATOM 1931 O O . ALA A 1 247 ? -0.547 106.835 17.177 1.00 108.03 454 ALA B O 1
ATOM 1933 N N . LEU A 1 248 ? -0.980 106.522 19.372 1.00 100.90 455 LEU B N 1
ATOM 1934 C CA . LEU A 1 248 ? -1.608 105.201 19.254 1.00 98.05 455 LEU B CA 1
ATOM 1935 C C . LEU A 1 248 ? -3.050 105.326 19.717 1.00 99.28 455 LEU B C 1
ATOM 1936 O O . LEU A 1 248 ? -3.319 106.017 20.711 1.00 99.44 455 LEU B O 1
ATOM 1941 N N . TRP A 1 249 ? -3.981 104.656 18.987 1.00 92.26 456 TRP B N 1
ATOM 1942 C CA . TRP A 1 249 ? -5.423 104.712 19.223 1.00 88.99 456 TRP B CA 1
ATOM 1943 C C . TRP A 1 249 ? -6.083 103.360 19.110 1.00 95.35 456 TRP B C 1
ATOM 1944 O O . TRP A 1 249 ? -5.869 102.667 18.116 1.00 95.88 456 TRP B O 1
ATOM 1955 N N . ALA A 1 250 ? -6.905 102.985 20.102 1.00 93.19 457 ALA B N 1
ATOM 1956 C CA . ALA A 1 250 ? -7.637 101.718 20.068 1.00 93.06 457 ALA B CA 1
ATOM 1957 C C . ALA A 1 250 ? -9.126 101.989 19.838 1.00 98.01 457 ALA B C 1
ATOM 1958 O O . ALA A 1 250 ? -9.803 102.534 20.723 1.00 97.36 457 ALA B O 1
ATOM 1960 N N . CYS A 1 251 ? -9.608 101.642 18.606 1.00 95.80 458 CYS B N 1
ATOM 1961 C CA . CYS A 1 251 ? -10.973 101.836 18.073 1.00 94.87 458 CYS B CA 1
ATOM 1962 C C . CYS A 1 251 ? -11.850 100.584 18.151 1.00 93.00 458 CYS B C 1
ATOM 1963 O O . CYS A 1 251 ? -11.623 99.647 17.384 1.00 90.76 458 CYS B O 1
ATOM 1966 N N . PRO A 1 252 ? -12.901 100.573 19.013 1.00 87.30 459 PRO B N 1
ATOM 1967 C CA . PRO A 1 252 ? -13.759 99.373 19.107 1.00 85.32 459 PRO B CA 1
ATOM 1968 C C . PRO A 1 252 ? -14.640 99.163 17.879 1.00 83.76 459 PRO B C 1
ATOM 1969 O O . PRO A 1 252 ? -15.122 100.127 17.274 1.00 82.19 459 PRO B O 1
ATOM 1973 N N . MET A 1 253 ? -14.800 97.892 17.497 1.00 77.55 460 MET B N 1
ATOM 1974 C CA . MET A 1 253 ? -15.511 97.497 16.285 1.00 76.33 460 MET B CA 1
ATOM 1975 C C . MET A 1 253 ? -16.881 96.873 16.516 1.00 81.18 460 MET B C 1
ATOM 1976 O O . MET A 1 253 ? -17.559 96.537 15.528 1.00 80.89 460 MET B O 1
ATOM 1981 N N . ASP A 1 254 ? -17.310 96.762 17.795 1.00 77.82 461 ASP B N 1
ATOM 1982 C CA . ASP A 1 254 ? -18.614 96.216 18.135 1.00 78.92 461 ASP B CA 1
ATOM 1983 C C . ASP A 1 254 ? -19.778 96.984 17.437 1.00 83.64 461 ASP B C 1
ATOM 1984 O O . ASP A 1 254 ? -20.748 96.338 17.028 1.00 85.14 461 ASP B O 1
ATOM 1989 N N . LYS A 1 255 ? -19.640 98.315 17.176 1.00 78.29 462 LYS B N 1
ATOM 1990 C CA . LYS A 1 255 ? -20.686 99.064 16.455 1.00 77.64 462 LYS B CA 1
ATOM 1991 C C . LYS A 1 255 ? -20.944 98.551 15.034 1.00 82.90 462 LYS B C 1
ATOM 1992 O O . LYS A 1 255 ? -22.067 98.702 14.517 1.00 85.56 462 LYS B O 1
ATOM 1998 N N . TYR A 1 256 ? -19.947 97.888 14.422 1.00 76.31 463 TYR B N 1
ATOM 1999 C CA . TYR A 1 256 ? -20.099 97.358 13.062 1.00 73.56 463 TYR B CA 1
ATOM 2000 C C . TYR A 1 256 ? -20.464 95.891 13.026 1.00 78.72 463 TYR B C 1
ATOM 2001 O O . TYR A 1 256 ? -20.523 95.311 11.947 1.00 77.31 463 TYR B O 1
ATOM 2010 N N . ILE A 1 257 ? -20.755 95.299 14.199 1.00 78.24 464 ILE B N 1
ATOM 2011 C CA . ILE A 1 257 ? -21.058 93.875 14.344 1.00 79.44 464 ILE B CA 1
ATOM 2012 C C . ILE A 1 257 ? -22.365 93.428 13.664 1.00 84.52 464 ILE B C 1
ATOM 2013 O O . ILE A 1 257 ? -22.498 92.239 13.359 1.00 86.97 464 ILE B O 1
ATOM 2018 N N . HIS A 1 258 ? -23.309 94.358 13.406 1.00 78.57 465 HIS B N 1
ATOM 2019 C CA . HIS A 1 258 ? -24.607 94.033 12.802 1.00 76.23 465 HIS B CA 1
ATOM 2020 C C . HIS A 1 258 ? -24.641 94.314 11.302 1.00 77.41 465 HIS B C 1
ATOM 2021 O O . HIS A 1 258 ? -25.626 93.951 10.604 1.00 77.64 465 HIS B O 1
ATOM 2028 N N . LYS A 1 259 ? -23.571 94.977 10.800 1.00 70.51 466 LYS B N 1
ATOM 2029 C CA . LYS A 1 259 ? -23.434 95.312 9.381 1.00 67.98 466 LYS B CA 1
ATOM 2030 C C . LYS A 1 259 ? -23.187 94.038 8.566 1.00 72.32 466 LYS B C 1
ATOM 2031 O O . LYS A 1 259 ? -22.316 93.239 8.897 1.00 73.20 466 LYS B O 1
ATOM 2037 N N . ARG A 1 260 ? -24.034 93.806 7.576 1.00 69.74 467 ARG B N 1
ATOM 2038 C CA . ARG A 1 260 ? -23.968 92.646 6.690 1.00 71.05 467 ARG B CA 1
ATOM 2039 C C . ARG A 1 260 ? -23.940 93.109 5.238 1.00 76.00 467 ARG B C 1
ATOM 2040 O O . ARG A 1 260 ? -24.457 94.191 4.906 1.00 75.90 467 ARG B O 1
ATOM 2048 N N . GLU A 1 261 ? -23.340 92.273 4.381 1.00 71.66 468 GLU B N 1
ATOM 2049 C CA . GLU A 1 261 ? -23.260 92.500 2.948 1.00 70.66 468 GLU B CA 1
ATOM 2050 C C . GLU A 1 261 ? -24.416 91.780 2.267 1.00 73.78 468 GLU B C 1
ATOM 2051 O O . GLU A 1 261 ? -24.909 90.762 2.774 1.00 74.43 468 GLU B O 1
ATOM 2057 N N . PHE A 1 262 ? -24.822 92.296 1.102 1.00 67.53 469 PHE B N 1
ATOM 2058 C CA . PHE A 1 262 ? -25.856 91.685 0.289 1.00 67.16 469 PHE B CA 1
ATOM 2059 C C . PHE A 1 262 ? -25.234 90.480 -0.396 1.00 73.45 469 PHE B C 1
ATOM 2060 O O . PHE A 1 262 ? -24.006 90.425 -0.522 1.00 75.71 469 PHE B O 1
ATOM 2068 N N . ARG A 1 263 ? -26.048 89.490 -0.773 1.00 68.75 470 ARG B N 1
ATOM 2069 C CA . ARG A 1 263 ? -25.544 88.269 -1.389 1.00 69.66 470 ARG B CA 1
ATOM 2070 C C . ARG A 1 263 ? -25.489 88.348 -2.926 1.00 75.22 470 ARG B C 1
ATOM 2071 O O . ARG A 1 263 ? -26.449 88.756 -3.588 1.00 74.49 470 ARG B O 1
ATOM 2079 N N . HIS A 1 264 ? -24.351 87.900 -3.471 1.00 73.09 471 HIS B N 1
ATOM 2080 C CA . HIS A 1 264 ? -24.034 87.881 -4.885 1.00 73.49 471 HIS B CA 1
ATOM 2081 C C . HIS A 1 264 ? -23.414 86.563 -5.351 1.00 79.49 471 HIS B C 1
ATOM 2082 O O . HIS A 1 264 ? -23.439 86.304 -6.573 1.00 85.86 471 HIS B O 1
ATOM 2098 N N . VAL B 2 2 ? -38.929 91.418 -20.597 1.00 92.31 2 VAL H N 1
ATOM 2099 C CA . VAL B 2 2 ? -39.202 91.248 -19.177 1.00 86.76 2 VAL H CA 1
ATOM 2100 C C . VAL B 2 2 ? -40.258 92.300 -18.848 1.00 83.72 2 VAL H C 1
ATOM 2101 O O . VAL B 2 2 ? -40.111 93.451 -19.256 1.00 82.30 2 VAL H O 1
ATOM 2105 N N . THR B 2 3 ? -41.352 91.890 -18.191 1.00 77.29 3 THR H N 1
ATOM 2106 C CA . THR B 2 3 ? -42.416 92.807 -17.759 1.00 74.62 3 THR H CA 1
ATOM 2107 C C . THR B 2 3 ? -42.802 92.469 -16.335 1.00 75.17 3 THR H C 1
ATOM 2108 O O . THR B 2 3 ? -42.908 91.292 -15.984 1.00 74.70 3 THR H O 1
ATOM 2112 N N . LEU B 2 4 ? -42.997 93.500 -15.509 1.00 68.62 4 LEU H N 1
ATOM 2113 C CA . LEU B 2 4 ? -43.422 93.348 -14.129 1.00 65.66 4 LEU H CA 1
ATOM 2114 C C . LEU B 2 4 ? -44.560 94.324 -13.879 1.00 68.86 4 LEU H C 1
ATOM 2115 O O . LEU B 2 4 ? -44.549 95.446 -14.383 1.00 68.38 4 LEU H O 1
ATOM 2120 N N . LYS B 2 5 ? -45.563 93.897 -13.137 1.00 66.65 5 LYS H N 1
ATOM 2121 C CA . LYS B 2 5 ? -46.722 94.752 -12.855 1.00 65.90 5 LYS H CA 1
ATOM 2122 C C . LYS B 2 5 ? -47.132 94.622 -11.416 1.00 69.03 5 LYS H C 1
ATOM 2123 O O . LYS B 2 5 ? -47.531 93.543 -10.978 1.00 70.31 5 LYS H O 1
ATOM 2129 N N . GLU B 2 6 ? -47.066 95.749 -10.693 1.00 63.25 6 GLU H N 1
ATOM 2130 C CA . GLU B 2 6 ? -47.413 95.851 -9.287 1.00 60.80 6 GLU H CA 1
ATOM 2131 C C . GLU B 2 6 ? -48.874 96.144 -9.113 1.00 65.08 6 GLU H C 1
ATOM 2132 O O . GLU B 2 6 ? -49.458 96.911 -9.891 1.00 66.46 6 GLU H O 1
ATOM 2138 N N . SER B 2 7 ? -49.473 95.552 -8.082 1.00 60.31 7 SER H N 1
ATOM 2139 C CA . SER B 2 7 ? -50.878 95.807 -7.758 1.00 58.94 7 SER H CA 1
ATOM 2140 C C . SER B 2 7 ? -51.028 95.838 -6.264 1.00 61.45 7 SER H C 1
ATOM 2141 O O . SER B 2 7 ? -50.182 95.300 -5.581 1.00 62.54 7 SER H O 1
ATOM 2144 N N . GLY B 2 8 ? -52.060 96.504 -5.766 1.00 57.38 8 GLY H N 1
ATOM 2145 C CA . GLY B 2 8 ? -52.399 96.599 -4.343 1.00 56.07 8 GLY H CA 1
ATOM 2146 C C . GLY B 2 8 ? -53.434 97.682 -4.103 1.00 61.48 8 GLY H C 1
ATOM 2147 O O . GLY B 2 8 ? -53.698 98.434 -5.035 1.00 65.81 8 GLY H O 1
ATOM 2148 N N . PRO B 2 9 ? -54.074 97.823 -2.910 1.00 55.51 9 PRO H N 1
ATOM 2149 C CA . PRO B 2 9 ? -55.052 98.921 -2.708 1.00 54.23 9 PRO H CA 1
ATOM 2150 C C . PRO B 2 9 ? -54.393 100.309 -2.803 1.00 56.66 9 PRO H C 1
ATOM 2151 O O . PRO B 2 9 ? -53.255 100.468 -2.401 1.00 56.46 9 PRO H O 1
ATOM 2155 N N . GLY B 2 10 ? -55.076 101.253 -3.413 1.00 50.46 10 GLY H N 1
ATOM 2156 C CA . GLY B 2 10 ? -54.580 102.599 -3.591 1.00 48.50 10 GLY H CA 1
ATOM 2157 C C . GLY B 2 10 ? -54.563 103.421 -2.338 1.00 58.22 10 GLY H C 1
ATOM 2158 O O . GLY B 2 10 ? -53.659 104.245 -2.191 1.00 61.20 10 GLY H O 1
ATOM 2159 N N . ILE B 2 11 ? -55.534 103.208 -1.411 1.00 55.72 11 ILE H N 1
ATOM 2160 C CA . ILE B 2 11 ? -55.641 103.929 -0.132 1.00 53.71 11 ILE H CA 1
ATOM 2161 C C . ILE B 2 11 ? -55.822 102.943 1.009 1.00 56.05 11 ILE H C 1
ATOM 2162 O O . ILE B 2 11 ? -56.610 102.011 0.876 1.00 53.63 11 ILE H O 1
ATOM 2167 N N . LEU B 2 12 ? -55.113 103.180 2.150 1.00 51.41 12 LEU H N 1
ATOM 2168 C CA . LEU B 2 12 ? -55.238 102.430 3.407 1.00 51.33 12 LEU H CA 1
ATOM 2169 C C . LEU B 2 12 ? -55.255 103.407 4.569 1.00 55.10 12 LEU H C 1
ATOM 2170 O O . LEU B 2 12 ? -54.704 104.514 4.469 1.00 55.26 12 LEU H O 1
ATOM 2175 N N . GLN B 2 13 ? -55.817 102.983 5.685 1.00 52.09 13 GLN H N 1
ATOM 2176 C CA . GLN B 2 13 ? -55.773 103.766 6.921 1.00 55.13 13 GLN H CA 1
ATOM 2177 C C . GLN B 2 13 ? -54.597 103.306 7.784 1.00 58.68 13 GLN H C 1
ATOM 2178 O O . GLN B 2 13 ? -54.224 102.131 7.752 1.00 56.96 13 GLN H O 1
ATOM 2184 N N . PRO B 2 14 ? -54.015 104.207 8.596 1.00 58.73 14 PRO H N 1
ATOM 2185 C CA . PRO B 2 14 ? -52.949 103.796 9.521 1.00 57.51 14 PRO H CA 1
ATOM 2186 C C . PRO B 2 14 ? -53.359 102.608 10.374 1.00 61.94 14 PRO H C 1
ATOM 2187 O O . PRO B 2 14 ? -54.524 102.494 10.764 1.00 63.68 14 PRO H O 1
ATOM 2191 N N . SER B 2 15 ? -52.396 101.694 10.585 1.00 57.15 15 SER H N 1
ATOM 2192 C CA . SER B 2 15 ? -52.424 100.433 11.345 1.00 57.52 15 SER H CA 1
ATOM 2193 C C . SER B 2 15 ? -52.853 99.236 10.495 1.00 63.57 15 SER H C 1
ATOM 2194 O O . SER B 2 15 ? -52.661 98.100 10.911 1.00 65.93 15 SER H O 1
ATOM 2197 N N . GLN B 2 16 ? -53.402 99.474 9.312 1.00 60.19 16 GLN H N 1
ATOM 2198 C CA . GLN B 2 16 ? -53.813 98.401 8.383 1.00 59.64 16 GLN H CA 1
ATOM 2199 C C . GLN B 2 16 ? -52.597 97.688 7.724 1.00 64.20 16 GLN H C 1
ATOM 2200 O O . GLN B 2 16 ? -51.455 98.158 7.843 1.00 64.15 16 GLN H O 1
ATOM 2206 N N . THR B 2 17 ? -52.850 96.524 7.102 1.00 59.43 17 THR H N 1
ATOM 2207 C CA . THR B 2 17 ? -51.820 95.738 6.433 1.00 58.77 17 THR H CA 1
ATOM 2208 C C . THR B 2 17 ? -51.886 96.021 4.917 1.00 62.73 17 THR H C 1
ATOM 2209 O O . THR B 2 17 ? -52.946 95.951 4.317 1.00 61.66 17 THR H O 1
ATOM 2213 N N . LEU B 2 18 ? -50.748 96.357 4.323 1.00 58.46 18 LEU H N 1
ATOM 2214 C CA . LEU B 2 18 ? -50.633 96.577 2.899 1.00 55.68 18 LEU H CA 1
ATOM 2215 C C . LEU B 2 18 ? -50.190 95.259 2.273 1.00 59.90 18 LEU H C 1
ATOM 2216 O O . LEU B 2 18 ? -49.156 94.712 2.643 1.00 61.02 18 LEU H O 1
ATOM 2221 N N . SER B 2 19 ? -50.970 94.740 1.329 1.00 57.41 19 SER H N 1
ATOM 2222 C CA . SER B 2 19 ? -50.598 93.517 0.623 1.00 57.27 19 SER H CA 1
ATOM 2223 C C . SER B 2 19 ? -50.347 93.867 -0.827 1.00 60.69 19 SER H C 1
ATOM 2224 O O . SER B 2 19 ? -51.280 94.289 -1.505 1.00 61.13 19 SER H O 1
ATOM 2227 N N . LEU B 2 20 ? -49.069 93.773 -1.277 1.00 55.87 20 LEU H N 1
ATOM 2228 C CA . LEU B 2 20 ? -48.662 94.073 -2.650 1.00 55.96 20 LEU H CA 1
ATOM 2229 C C . LEU B 2 20 ? -48.361 92.826 -3.428 1.00 61.22 20 LEU H C 1
ATOM 2230 O O . LEU B 2 20 ? -47.829 91.879 -2.876 1.00 63.64 20 LEU H O 1
ATOM 2235 N N . THR B 2 21 ? -48.685 92.830 -4.705 1.00 58.68 21 THR H N 1
ATOM 2236 C CA . THR B 2 21 ? -48.423 91.728 -5.630 1.00 59.80 21 THR H CA 1
ATOM 2237 C C . THR B 2 21 ? -47.651 92.251 -6.815 1.00 64.16 21 THR H C 1
ATOM 2238 O O . THR B 2 21 ? -47.950 93.331 -7.331 1.00 60.57 21 THR H O 1
ATOM 2242 N N . CYS B 2 22 ? -46.642 91.485 -7.223 1.00 65.82 22 CYS H N 1
ATOM 2243 C CA . CYS B 2 22 ? -45.815 91.730 -8.389 1.00 67.83 22 CYS H CA 1
ATOM 2244 C C . CYS B 2 22 ? -46.077 90.544 -9.314 1.00 72.90 22 CYS H C 1
ATOM 2245 O O . CYS B 2 22 ? -45.736 89.411 -8.971 1.00 74.40 22 CYS H O 1
ATOM 2248 N N . SER B 2 23 ? -46.722 90.784 -10.447 1.00 69.17 23 SER H N 1
ATOM 2249 C CA . SER B 2 23 ? -47.002 89.746 -11.447 1.00 70.04 23 SER H CA 1
ATOM 2250 C C . SER B 2 23 ? -46.039 89.989 -12.593 1.00 72.95 23 SER H C 1
ATOM 2251 O O . SER B 2 23 ? -45.934 91.107 -13.094 1.00 71.93 23 SER H O 1
ATOM 2254 N N . PHE B 2 24 ? -45.264 88.986 -12.941 1.00 70.22 24 PHE H N 1
ATOM 2255 C CA . PHE B 2 24 ? -44.262 89.168 -13.977 1.00 70.49 24 PHE H CA 1
ATOM 2256 C C . PHE B 2 24 ? -44.315 88.136 -15.120 1.00 78.52 24 PHE H C 1
ATOM 2257 O O . PHE B 2 24 ? -44.990 87.090 -15.034 1.00 80.88 24 PHE H O 1
ATOM 2265 N N . SER B 2 25 ? -43.575 88.451 -16.194 1.00 74.51 25 SER H N 1
ATOM 2266 C CA . SER B 2 25 ? -43.405 87.597 -17.353 1.00 75.96 25 SER H CA 1
ATOM 2267 C C . SER B 2 25 ? -42.033 87.883 -17.965 1.00 78.83 25 SER H C 1
ATOM 2268 O O . SER B 2 25 ? -41.439 88.921 -17.671 1.00 74.46 25 SER H O 1
ATOM 2271 N N . GLY B 2 26 ? -41.544 86.965 -18.804 1.00 78.65 26 GLY H N 1
ATOM 2272 C CA . GLY B 2 26 ? -40.251 87.111 -19.463 1.00 78.83 26 GLY H CA 1
ATOM 2273 C C . GLY B 2 26 ? -39.102 86.506 -18.684 1.00 83.34 26 GLY H C 1
ATOM 2274 O O . GLY B 2 26 ? -37.968 86.520 -19.156 1.00 85.55 26 GLY H O 1
ATOM 2275 N N . PHE B 2 27 ? -39.367 86.010 -17.465 1.00 77.95 27 PHE H N 1
ATOM 2276 C CA . PHE B 2 27 ? -38.381 85.349 -16.606 1.00 77.47 27 PHE H CA 1
ATOM 2277 C C . PHE B 2 27 ? -39.101 84.416 -15.628 1.00 83.56 27 PHE H C 1
ATOM 2278 O O . PHE B 2 27 ? -40.328 84.506 -15.465 1.00 83.08 27 PHE H O 1
ATOM 2286 N N . SER B 2 28 ? -38.330 83.536 -14.966 1.00 80.86 28 SER H N 1
ATOM 2287 C CA . SER B 2 28 ? -38.867 82.600 -13.990 1.00 79.95 28 SER H CA 1
ATOM 2288 C C . SER B 2 28 ? -38.097 82.657 -12.695 1.00 82.76 28 SER H C 1
ATOM 2289 O O . SER B 2 28 ? -36.863 82.701 -12.712 1.00 84.45 28 SER H O 1
ATOM 2292 N N . LEU B 2 29 ? -38.808 82.561 -11.564 1.00 76.71 29 LEU H N 1
ATOM 2293 C CA . LEU B 2 29 ? -38.131 82.523 -10.267 1.00 74.23 29 LEU H CA 1
ATOM 2294 C C . LEU B 2 29 ? -37.638 81.121 -9.923 1.00 80.29 29 LEU H C 1
ATOM 2295 O O . LEU B 2 29 ? -37.196 80.872 -8.804 1.00 79.53 29 LEU H O 1
ATOM 2300 N N . SER B 2 30 ? -37.719 80.199 -10.889 1.00 80.62 30 SER H N 1
ATOM 2301 C CA . SER B 2 30 ? -37.178 78.851 -10.762 1.00 84.22 30 SER H CA 1
ATOM 2302 C C . SER B 2 30 ? -35.755 78.883 -11.307 1.00 91.02 30 SER H C 1
ATOM 2303 O O . SER B 2 30 ? -34.974 77.980 -11.008 1.00 94.07 30 SER H O 1
ATOM 2306 N N . THR B 2 31 ? -35.405 79.944 -12.077 1.00 85.31 31 THR H N 1
ATOM 2307 C CA . THR B 2 31 ? -34.081 80.129 -12.672 1.00 85.42 31 THR H CA 1
ATOM 2308 C C . THR B 2 31 ? -33.019 80.414 -11.615 1.00 87.75 31 THR H C 1
ATOM 2309 O O . THR B 2 31 ? -33.162 81.351 -10.824 1.00 85.30 31 THR H O 1
ATOM 2313 N N . SER B 2 32 ? -31.939 79.619 -11.623 1.00 85.74 32 SER H N 1
ATOM 2314 C CA . SER B 2 32 ? -30.822 79.789 -10.694 1.00 84.80 32 SER H CA 1
ATOM 2315 C C . SER B 2 32 ? -30.265 81.200 -10.859 1.00 86.02 32 SER H C 1
ATOM 2316 O O . SER B 2 32 ? -30.116 81.678 -11.990 1.00 85.49 32 SER H O 1
ATOM 2319 N N . GLY B 2 33 ? -30.056 81.876 -9.736 1.00 80.58 33 GLY H N 1
ATOM 2320 C CA . GLY B 2 33 ? -29.554 83.245 -9.707 1.00 78.89 33 GLY H CA 1
ATOM 2321 C C . GLY B 2 33 ? -30.615 84.327 -9.725 1.00 80.30 33 GLY H C 1
ATOM 2322 O O . GLY B 2 33 ? -30.325 85.477 -9.391 1.00 77.05 33 GLY H O 1
ATOM 2323 N N . MET B 2 34 ? -31.852 83.978 -10.123 1.00 78.21 34 MET H N 1
ATOM 2324 C CA . MET B 2 34 ? -32.943 84.945 -10.232 1.00 75.33 34 MET H CA 1
ATOM 2325 C C . MET B 2 34 ? -33.393 85.482 -8.881 1.00 76.53 34 MET H C 1
ATOM 2326 O O . MET B 2 34 ? -33.378 84.764 -7.881 1.00 77.42 34 MET H O 1
ATOM 2331 N N . GLY B 2 35 ? -33.769 86.750 -8.864 1.00 69.26 35 GLY H N 1
ATOM 2332 C CA . GLY B 2 35 ? -34.280 87.399 -7.672 1.00 65.61 35 GLY H CA 1
ATOM 2333 C C . GLY B 2 35 ? -35.225 88.524 -8.029 1.00 67.73 35 GLY H C 1
ATOM 2334 O O . GLY B 2 35 ? -35.322 88.925 -9.201 1.00 67.51 35 GLY H O 1
ATOM 2335 N N . VAL B 2 36 ? -35.972 89.008 -7.031 1.00 62.69 36 VAL H N 1
ATOM 2336 C CA . VAL B 2 36 ? -36.896 90.130 -7.193 1.00 60.48 36 VAL H CA 1
ATOM 2337 C C . VAL B 2 36 ? -36.811 90.973 -5.936 1.00 62.86 36 VAL H C 1
ATOM 2338 O O . VAL B 2 36 ? -36.827 90.430 -4.838 1.00 62.43 36 VAL H O 1
ATOM 2342 N N . SER B 2 37 ? -36.702 92.296 -6.098 1.00 59.93 37 SER H N 1
ATOM 2343 C CA . SER B 2 37 ? -36.683 93.246 -4.977 1.00 57.60 37 SER H CA 1
ATOM 2344 C C . SER B 2 37 ? -37.908 94.159 -5.030 1.00 61.13 37 SER H C 1
ATOM 2345 O O . SER B 2 37 ? -38.521 94.338 -6.096 1.00 60.71 37 SER H O 1
ATOM 2348 N N . TRP B 2 38 ? -38.269 94.713 -3.874 1.00 56.37 38 TRP H N 1
ATOM 2349 C CA . TRP B 2 38 ? -39.309 95.715 -3.744 1.00 56.28 38 TRP H CA 1
ATOM 2350 C C . TRP B 2 38 ? -38.610 96.977 -3.289 1.00 60.48 38 TRP H C 1
ATOM 2351 O O . TRP B 2 38 ? -37.766 96.933 -2.404 1.00 60.60 38 TRP H O 1
ATOM 2362 N N . ILE B 2 39 ? -38.968 98.098 -3.891 1.00 57.41 39 ILE H N 1
ATOM 2363 C CA . ILE B 2 39 ? -38.405 99.428 -3.636 1.00 56.06 39 ILE H CA 1
ATOM 2364 C C . ILE B 2 39 ? -39.592 100.415 -3.629 1.00 60.21 39 ILE H C 1
ATOM 2365 O O . ILE B 2 39 ? -40.545 100.212 -4.364 1.00 59.61 39 ILE H O 1
ATOM 2370 N N . ARG B 2 40 ? -39.527 101.479 -2.838 1.00 56.64 40 ARG H N 1
ATOM 2371 C CA . ARG B 2 40 ? -40.582 102.477 -2.840 1.00 54.70 40 ARG H CA 1
ATOM 2372 C C . ARG B 2 40 ? -40.022 103.868 -3.028 1.00 60.80 40 ARG H C 1
ATOM 2373 O O . ARG B 2 40 ? -38.863 104.117 -2.740 1.00 62.23 40 ARG H O 1
ATOM 2381 N N . GLN B 2 41 ? -40.864 104.780 -3.488 1.00 57.99 41 GLN H N 1
ATOM 2382 C CA . GLN B 2 41 ? -40.497 106.152 -3.745 1.00 57.66 41 GLN H CA 1
ATOM 2383 C C . GLN B 2 41 ? -41.649 107.095 -3.358 1.00 62.76 41 GLN H C 1
ATOM 2384 O O . GLN B 2 41 ? -42.641 107.212 -4.091 1.00 62.82 41 GLN H O 1
ATOM 2390 N N . PRO B 2 42 ? -41.505 107.815 -2.229 1.00 57.15 42 PRO H N 1
ATOM 2391 C CA . PRO B 2 42 ? -42.476 108.866 -1.893 1.00 57.12 42 PRO H CA 1
ATOM 2392 C C . PRO B 2 42 ? -42.392 109.963 -2.953 1.00 68.50 42 PRO H C 1
ATOM 2393 O O . PRO B 2 42 ? -41.322 110.148 -3.531 1.00 68.76 42 PRO H O 1
ATOM 2397 N N . SER B 2 43 ? -43.517 110.646 -3.270 1.00 70.90 43 SER H N 1
ATOM 2398 C CA . SER B 2 43 ? -43.530 111.630 -4.368 1.00 73.54 43 SER H CA 1
ATOM 2399 C C . SER B 2 43 ? -42.475 112.704 -4.205 1.00 81.40 43 SER H C 1
ATOM 2400 O O . SER B 2 43 ? -42.356 113.292 -3.121 1.00 82.62 43 SER H O 1
ATOM 2403 N N . GLY B 2 44 ? -41.654 112.839 -5.257 1.00 78.14 44 GLY H N 1
ATOM 2404 C CA . GLY B 2 44 ? -40.548 113.782 -5.359 1.00 78.96 44 GLY H CA 1
ATOM 2405 C C . GLY B 2 44 ? -39.370 113.484 -4.456 1.00 82.73 44 GLY H C 1
ATOM 2406 O O . GLY B 2 44 ? -38.487 114.339 -4.280 1.00 84.48 44 GLY H O 1
ATOM 2407 N N . LYS B 2 45 ? -39.336 112.281 -3.872 1.00 76.88 45 LYS H N 1
ATOM 2408 C CA . LYS B 2 45 ? -38.245 111.907 -2.978 1.00 76.76 45 LYS H CA 1
ATOM 2409 C C . LYS B 2 45 ? -37.407 110.749 -3.557 1.00 78.32 45 LYS H C 1
ATOM 2410 O O . LYS B 2 45 ? -37.650 110.289 -4.667 1.00 76.85 45 LYS H O 1
ATOM 2416 N N . GLY B 2 46 ? -36.370 110.376 -2.827 1.00 75.21 46 GLY H N 1
ATOM 2417 C CA . GLY B 2 46 ? -35.468 109.293 -3.169 1.00 73.54 46 GLY H CA 1
ATOM 2418 C C . GLY B 2 46 ? -36.093 107.938 -2.915 1.00 71.66 46 GLY H C 1
ATOM 2419 O O . GLY B 2 46 ? -37.078 107.772 -2.192 1.00 69.99 46 GLY H O 1
ATOM 2420 N N . LEU B 2 47 ? -35.485 106.971 -3.501 1.00 64.73 47 LEU H N 1
ATOM 2421 C CA . LEU B 2 47 ? -35.908 105.602 -3.449 1.00 61.28 47 LEU H CA 1
ATOM 2422 C C . LEU B 2 47 ? -35.445 104.956 -2.184 1.00 62.53 47 LEU H C 1
ATOM 2423 O O . LEU B 2 47 ? -34.395 105.319 -1.674 1.00 65.17 47 LEU H O 1
ATOM 2428 N N . GLU B 2 48 ? -36.227 104.002 -1.669 1.00 56.42 48 GLU H N 1
ATOM 2429 C CA . GLU B 2 48 ? -35.944 103.234 -0.457 1.00 54.56 48 GLU H CA 1
ATOM 2430 C C . GLU B 2 48 ? -36.186 101.757 -0.755 1.00 59.07 48 GLU H C 1
ATOM 2431 O O . GLU B 2 48 ? -37.316 101.355 -1.065 1.00 58.34 48 GLU H O 1
ATOM 2437 N N . TRP B 2 49 ? -35.125 100.951 -0.667 1.00 55.22 49 TRP H N 1
ATOM 2438 C CA . TRP B 2 49 ? -35.213 99.513 -0.864 1.00 53.66 49 TRP H CA 1
ATOM 2439 C C . TRP B 2 49 ? -35.901 98.881 0.340 1.00 56.78 49 TRP H C 1
ATOM 2440 O O . TRP B 2 49 ? -35.620 99.236 1.487 1.00 59.58 49 TRP H O 1
ATOM 2451 N N . LEU B 2 50 ? -36.775 97.922 0.083 1.00 52.29 50 LEU H N 1
ATOM 2452 C CA . LEU B 2 50 ? -37.548 97.265 1.137 1.00 51.95 50 LEU H CA 1
ATOM 2453 C C . LEU B 2 50 ? -37.129 95.829 1.445 1.00 57.22 50 LEU H C 1
ATOM 2454 O O . LEU B 2 50 ? -36.804 95.494 2.581 1.00 56.65 50 LEU H O 1
ATOM 2459 N N . ALA B 2 51 ? -37.174 94.978 0.434 1.00 55.51 51 ALA H N 1
ATOM 2460 C CA . ALA B 2 51 ? -36.928 93.557 0.606 1.00 56.69 51 ALA H CA 1
ATOM 2461 C C . ALA B 2 51 ? -36.488 92.912 -0.676 1.00 60.56 51 ALA H C 1
ATOM 2462 O O . ALA B 2 51 ? -36.748 93.444 -1.738 1.00 61.34 51 ALA H O 1
ATOM 2464 N N . HIS B 2 52 ? -35.875 91.733 -0.580 1.00 58.56 52 HIS H N 1
ATOM 2465 C CA . HIS B 2 52 ? -35.399 90.983 -1.739 1.00 59.76 52 HIS H CA 1
ATOM 2466 C C . HIS B 2 52 ? -35.630 89.504 -1.490 1.00 66.05 52 HIS H C 1
ATOM 2467 O O . HIS B 2 52 ? -35.493 89.028 -0.366 1.00 67.81 52 HIS H O 1
ATOM 2474 N N . ILE B 2 53 ? -35.911 88.780 -2.543 1.00 63.22 53 ILE H N 1
ATOM 2475 C CA . ILE B 2 53 ? -36.070 87.341 -2.488 1.00 64.77 53 ILE H CA 1
ATOM 2476 C C . ILE B 2 53 ? -35.349 86.721 -3.675 1.00 70.08 53 ILE H C 1
ATOM 2477 O O . ILE B 2 53 ? -35.567 87.132 -4.827 1.00 68.91 53 ILE H O 1
ATOM 2482 N N . TYR B 2 54 ? -34.565 85.680 -3.401 1.00 67.60 54 TYR H N 1
ATOM 2483 C CA . TYR B 2 54 ? -33.901 84.910 -4.445 1.00 68.86 54 TYR H CA 1
ATOM 2484 C C . TYR B 2 54 ? -34.694 83.625 -4.771 1.00 74.23 54 TYR H C 1
ATOM 2485 O O . TYR B 2 54 ? -35.561 83.209 -4.001 1.00 73.79 54 TYR H O 1
ATOM 2494 N N . TRP B 2 55 ? -34.385 82.994 -5.918 1.00 72.98 55 TRP H N 1
ATOM 2495 C CA . TRP B 2 55 ? -34.980 81.748 -6.398 1.00 74.00 55 TRP H CA 1
ATOM 2496 C C . TRP B 2 55 ? -34.928 80.616 -5.337 1.00 80.54 55 TRP H C 1
ATOM 2497 O O . TRP B 2 55 ? -35.758 79.707 -5.362 1.00 82.89 55 TRP H O 1
ATOM 2508 N N . ASP B 2 56 ? -33.936 80.655 -4.432 1.00 76.31 56 ASP H N 1
ATOM 2509 C CA . ASP B 2 56 ? -33.759 79.635 -3.408 1.00 77.02 56 ASP H CA 1
ATOM 2510 C C . ASP B 2 56 ? -34.453 79.990 -2.080 1.00 79.61 56 ASP H C 1
ATOM 2511 O O . ASP B 2 56 ? -34.278 79.296 -1.075 1.00 81.36 56 ASP H O 1
ATOM 2516 N N . ASN B 2 57 ? -35.264 81.061 -2.100 1.00 72.31 57 ASN H N 1
ATOM 2517 C CA . ASN B 2 57 ? -36.042 81.586 -0.987 1.00 70.31 57 ASN H CA 1
ATOM 2518 C C . ASN B 2 57 ? -35.175 82.250 0.100 1.00 74.35 57 ASN H C 1
ATOM 2519 O O . ASN B 2 57 ? -35.638 82.465 1.230 1.00 72.13 57 ASN H O 1
ATOM 2524 N N . ASP B 2 58 ? -33.948 82.639 -0.256 1.00 71.34 58 ASP H N 1
ATOM 2525 C CA . ASP B 2 58 ? -33.138 83.406 0.670 1.00 70.23 58 ASP H CA 1
ATOM 2526 C C . ASP B 2 58 ? -33.735 84.825 0.586 1.00 69.90 58 ASP H C 1
ATOM 2527 O O . ASP B 2 58 ? -34.012 85.316 -0.505 1.00 68.47 58 ASP H O 1
ATOM 2532 N N . ARG B 2 59 ? -34.029 85.419 1.736 1.00 65.30 59 ARG H N 1
ATOM 2533 C CA . ARG B 2 59 ? -34.720 86.695 1.828 1.00 62.45 59 ARG H CA 1
ATOM 2534 C C . ARG B 2 59 ? -33.900 87.717 2.590 1.00 67.74 59 ARG H C 1
ATOM 2535 O O . ARG B 2 59 ? -33.205 87.367 3.550 1.00 69.35 59 ARG H O 1
ATOM 2543 N N . TYR B 2 60 ? -33.999 88.994 2.173 1.00 62.36 60 TYR H N 1
ATOM 2544 C CA . TYR B 2 60 ? -33.272 90.120 2.773 1.00 60.27 60 TYR H CA 1
ATOM 2545 C C . TYR B 2 60 ? -34.238 91.234 2.992 1.00 63.33 60 TYR H C 1
ATOM 2546 O O . TYR B 2 60 ? -35.117 91.461 2.165 1.00 62.04 60 TYR H O 1
ATOM 2555 N N . TYR B 2 61 ? -34.074 91.941 4.098 1.00 60.14 61 TYR H N 1
ATOM 2556 C CA . TYR B 2 61 ? -34.982 93.025 4.439 1.00 58.10 61 TYR H CA 1
ATOM 2557 C C . TYR B 2 61 ? -34.238 94.260 4.856 1.00 64.98 61 TYR H C 1
ATOM 2558 O O . TYR B 2 61 ? -33.143 94.160 5.415 1.00 68.30 61 TYR H O 1
ATOM 2567 N N . ASN B 2 62 ? -34.883 95.425 4.677 1.00 58.70 62 ASN H N 1
ATOM 2568 C CA . ASN B 2 62 ? -34.366 96.681 5.183 1.00 57.18 62 ASN H CA 1
ATOM 2569 C C . ASN B 2 62 ? -34.439 96.567 6.714 1.00 60.89 62 ASN H C 1
ATOM 2570 O O . ASN B 2 62 ? -35.536 96.395 7.274 1.00 59.84 62 ASN H O 1
ATOM 2575 N N . PRO B 2 63 ? -33.272 96.605 7.402 1.00 58.60 63 PRO H N 1
ATOM 2576 C CA . PRO B 2 63 ? -33.267 96.409 8.865 1.00 59.42 63 PRO H CA 1
ATOM 2577 C C . PRO B 2 63 ? -34.197 97.313 9.665 1.00 68.11 63 PRO H C 1
ATOM 2578 O O . PRO B 2 63 ? -34.691 96.889 10.710 1.00 70.17 63 PRO H O 1
ATOM 2582 N N . SER B 2 64 ? -34.447 98.541 9.178 1.00 65.18 64 SER H N 1
ATOM 2583 C CA . SER B 2 64 ? -35.280 99.495 9.899 1.00 64.06 64 SER H CA 1
ATOM 2584 C C . SER B 2 64 ? -36.749 99.168 9.838 1.00 68.67 64 SER H C 1
ATOM 2585 O O . SER B 2 64 ? -37.492 99.671 10.676 1.00 69.55 64 SER H O 1
ATOM 2588 N N . LEU B 2 65 ? -37.173 98.349 8.855 1.00 64.53 65 LEU H N 1
ATOM 2589 C CA . LEU B 2 65 ? -38.574 97.984 8.629 1.00 63.02 65 LEU H CA 1
ATOM 2590 C C . LEU B 2 65 ? -38.788 96.483 8.769 1.00 64.24 65 LEU H C 1
ATOM 2591 O O . LEU B 2 65 ? -39.913 96.026 8.647 1.00 60.67 65 LEU H O 1
ATOM 2596 N N . LYS B 2 66 ? -37.710 95.732 8.996 1.00 63.51 66 LYS H N 1
ATOM 2597 C CA . LYS B 2 66 ? -37.647 94.280 9.090 1.00 63.97 66 LYS H CA 1
ATOM 2598 C C . LYS B 2 66 ? -38.866 93.622 9.758 1.00 67.87 66 LYS H C 1
ATOM 2599 O O . LYS B 2 66 ? -39.489 92.767 9.136 1.00 66.13 66 LYS H O 1
ATOM 2605 N N . SER B 2 67 ? -39.231 94.003 10.996 1.00 66.06 67 SER H N 1
ATOM 2606 C CA . SER B 2 67 ? -40.373 93.345 11.661 1.00 66.30 67 SER H CA 1
ATOM 2607 C C . SER B 2 67 ? -41.723 93.546 10.973 1.00 69.91 67 SER H C 1
ATOM 2608 O O . SER B 2 67 ? -42.653 92.797 11.252 1.00 72.36 67 SER H O 1
ATOM 2611 N N . ARG B 2 68 ? -41.846 94.552 10.100 1.00 63.74 68 ARG H N 1
ATOM 2612 C CA . ARG B 2 68 ? -43.115 94.844 9.426 1.00 62.65 68 ARG H CA 1
ATOM 2613 C C . ARG B 2 68 ? -43.217 94.292 8.028 1.00 66.96 68 ARG H C 1
ATOM 2614 O O . ARG B 2 68 ? -44.297 94.330 7.455 1.00 67.42 68 ARG H O 1
ATOM 2622 N N . LEU B 2 69 ? -42.123 93.773 7.483 1.00 63.51 69 LEU H N 1
ATOM 2623 C CA . LEU B 2 69 ? -42.096 93.265 6.132 1.00 63.56 69 LEU H CA 1
ATOM 2624 C C . LEU B 2 69 ? -42.083 91.760 6.015 1.00 68.78 69 LEU H C 1
ATOM 2625 O O . LEU B 2 69 ? -41.426 91.075 6.800 1.00 68.93 69 LEU H O 1
ATOM 2630 N N . THR B 2 70 ? -42.750 91.241 4.979 1.00 65.32 70 THR H N 1
ATOM 2631 C CA . THR B 2 70 ? -42.683 89.821 4.648 1.00 65.94 70 THR H CA 1
ATOM 2632 C C . THR B 2 70 ? -42.710 89.728 3.152 1.00 69.54 70 THR H C 1
ATOM 2633 O O . THR B 2 70 ? -43.675 90.165 2.525 1.00 69.18 70 THR H O 1
ATOM 2637 N N . ILE B 2 71 ? -41.646 89.172 2.573 1.00 65.01 71 ILE H N 1
ATOM 2638 C CA . ILE B 2 71 ? -41.570 88.976 1.133 1.00 63.11 71 ILE H CA 1
ATOM 2639 C C . ILE B 2 71 ? -41.753 87.489 0.888 1.00 67.06 71 ILE H C 1
ATOM 2640 O O . ILE B 2 71 ? -41.288 86.682 1.697 1.00 69.57 71 ILE H O 1
ATOM 2645 N N . SER B 2 72 ? -42.462 87.125 -0.170 1.00 60.41 72 SER H N 1
ATOM 2646 C CA . SER B 2 72 ? -42.691 85.727 -0.486 1.00 61.93 72 SER H CA 1
ATOM 2647 C C . SER B 2 72 ? -42.944 85.606 -1.971 1.00 67.45 72 SER H C 1
ATOM 2648 O O . SER B 2 72 ? -43.034 86.615 -2.666 1.00 66.74 72 SER H O 1
ATOM 2651 N N . LYS B 2 73 ? -43.008 84.390 -2.473 1.00 66.52 73 LYS H N 1
ATOM 2652 C CA . LYS B 2 73 ? -43.238 84.188 -3.901 1.00 66.71 73 LYS H CA 1
ATOM 2653 C C . LYS B 2 73 ? -44.055 82.964 -4.203 1.00 72.40 73 LYS H C 1
ATOM 2654 O O . LYS B 2 73 ? -44.182 82.055 -3.372 1.00 72.27 73 LYS H O 1
ATOM 2660 N N . ASP B 2 74 ? -44.568 82.931 -5.426 1.00 71.31 74 ASP H N 1
ATOM 2661 C CA . ASP B 2 74 ? -45.293 81.801 -5.948 1.00 74.79 74 ASP H CA 1
ATOM 2662 C C . ASP B 2 74 ? -44.705 81.576 -7.330 1.00 80.10 74 ASP H C 1
ATOM 2663 O O . ASP B 2 74 ? -45.129 82.214 -8.293 1.00 80.32 74 ASP H O 1
ATOM 2668 N N . THR B 2 75 ? -43.688 80.718 -7.425 1.00 77.00 75 THR H N 1
ATOM 2669 C CA . THR B 2 75 ? -43.040 80.450 -8.709 1.00 77.43 75 THR H CA 1
ATOM 2670 C C . THR B 2 75 ? -43.994 79.944 -9.834 1.00 82.86 75 THR H C 1
ATOM 2671 O O . THR B 2 75 ? -43.872 80.374 -10.981 1.00 83.42 75 THR H O 1
ATOM 2675 N N . PHE B 2 76 ? -44.931 79.056 -9.503 1.00 78.58 76 PHE H N 1
ATOM 2676 C CA . PHE B 2 76 ? -45.907 78.527 -10.449 1.00 78.94 76 PHE H CA 1
ATOM 2677 C C . PHE B 2 76 ? -46.857 79.593 -10.994 1.00 80.81 76 PHE H C 1
ATOM 2678 O O . PHE B 2 76 ? -47.408 79.415 -12.069 1.00 81.10 76 PHE H O 1
ATOM 2686 N N . SER B 2 77 ? -47.112 80.653 -10.237 1.00 76.15 77 SER H N 1
ATOM 2687 C CA . SER B 2 77 ? -48.026 81.688 -10.677 1.00 73.94 77 SER H CA 1
ATOM 2688 C C . SER B 2 77 ? -47.293 82.914 -11.202 1.00 78.80 77 SER H C 1
ATOM 2689 O O . SER B 2 77 ? -47.947 83.854 -11.666 1.00 79.34 77 SER H O 1
ATOM 2692 N N . ASN B 2 78 ? -45.946 82.903 -11.175 1.00 74.38 78 ASN H N 1
ATOM 2693 C CA . ASN B 2 78 ? -45.104 84.025 -11.601 1.00 72.72 78 ASN H CA 1
ATOM 2694 C C . ASN B 2 78 ? -45.472 85.290 -10.847 1.00 75.93 78 ASN H C 1
ATOM 2695 O O . ASN B 2 78 ? -45.791 86.324 -11.441 1.00 76.13 78 ASN H O 1
ATOM 2700 N N . GLN B 2 79 ? -45.461 85.180 -9.513 1.00 71.30 79 GLN H N 1
ATOM 2701 C CA . GLN B 2 79 ? -45.801 86.276 -8.602 1.00 67.77 79 GLN H CA 1
ATOM 2702 C C . GLN B 2 79 ? -44.882 86.366 -7.422 1.00 69.61 79 GLN H C 1
ATOM 2703 O O . GLN B 2 79 ? -44.401 85.344 -6.938 1.00 71.43 79 GLN H O 1
ATOM 2709 N N . VAL B 2 80 ? -44.623 87.602 -6.969 1.00 63.17 80 VAL H N 1
ATOM 2710 C CA . VAL B 2 80 ? -43.878 87.930 -5.742 1.00 60.71 80 VAL H CA 1
ATOM 2711 C C . VAL B 2 80 ? -44.813 88.815 -4.913 1.00 61.62 80 VAL H C 1
ATOM 2712 O O . VAL B 2 80 ? -45.597 89.601 -5.457 1.00 59.98 80 VAL H O 1
ATOM 2716 N N . PHE B 2 81 ? -44.755 88.667 -3.603 1.00 57.78 81 PHE H N 1
ATOM 2717 C CA . PHE B 2 81 ? -45.625 89.416 -2.708 1.00 55.66 81 PHE H CA 1
ATOM 2718 C C . PHE B 2 81 ? -44.847 90.156 -1.684 1.00 61.54 81 PHE H C 1
ATOM 2719 O O . PHE B 2 81 ? -43.724 89.750 -1.327 1.00 63.82 81 PHE H O 1
ATOM 2727 N N . LEU B 2 82 ? -45.447 91.247 -1.189 1.00 55.00 82 LEU H N 1
ATOM 2728 C CA . LEU B 2 82 ? -44.893 91.989 -0.072 1.00 52.75 82 LEU H CA 1
ATOM 2729 C C . LEU B 2 82 ? -46.042 92.348 0.830 1.00 60.17 82 LEU H C 1
ATOM 2730 O O . LEU B 2 82 ? -47.020 92.929 0.380 1.00 61.98 82 LEU H O 1
ATOM 2735 N N . LYS B 2 83 ? -45.935 91.983 2.089 1.00 57.77 83 LYS H N 1
ATOM 2736 C CA . LYS B 2 83 ? -46.872 92.329 3.144 1.00 56.23 83 LYS H CA 1
ATOM 2737 C C . LYS B 2 83 ? -46.161 93.353 4.072 1.00 58.32 83 LYS H C 1
ATOM 2738 O O . LYS B 2 83 ? -45.019 93.123 4.489 1.00 57.32 83 LYS H O 1
ATOM 2744 N N . ILE B 2 84 ? -46.811 94.505 4.321 1.00 54.17 84 ILE H N 1
ATOM 2745 C CA . ILE B 2 84 ? -46.307 95.535 5.228 1.00 53.36 84 ILE H CA 1
ATOM 2746 C C . ILE B 2 84 ? -47.384 95.726 6.287 1.00 61.31 84 ILE H C 1
ATOM 2747 O O . ILE B 2 84 ? -48.510 96.174 5.993 1.00 61.48 84 ILE H O 1
ATOM 2752 N N . THR B 2 85 ? -47.057 95.342 7.510 1.00 58.64 85 THR H N 1
ATOM 2753 C CA . THR B 2 85 ? -48.006 95.452 8.601 1.00 58.67 85 THR H CA 1
ATOM 2754 C C . THR B 2 85 ? -47.930 96.805 9.261 1.00 61.55 85 THR H C 1
ATOM 2755 O O . THR B 2 85 ? -46.914 97.502 9.155 1.00 61.63 85 THR H O 1
ATOM 2759 N N . ASN B 2 86 ? -49.008 97.163 9.970 1.00 57.33 86 ASN H N 1
ATOM 2760 C CA . ASN B 2 86 ? -49.111 98.372 10.765 1.00 56.93 86 ASN H CA 1
ATOM 2761 C C . ASN B 2 86 ? -48.659 99.594 9.969 1.00 61.05 86 ASN H C 1
ATOM 2762 O O . ASN B 2 86 ? -47.729 100.259 10.366 1.00 62.89 86 ASN H O 1
ATOM 2767 N N . VAL B 2 87 ? -49.284 99.859 8.813 1.00 56.85 87 VAL H N 1
ATOM 2768 C CA . VAL B 2 87 ? -48.874 101.002 7.997 1.00 55.24 87 VAL H CA 1
ATOM 2769 C C . VAL B 2 87 ? -49.113 102.364 8.689 1.00 61.11 87 VAL H C 1
ATOM 2770 O O . VAL B 2 87 ? -49.924 102.459 9.602 1.00 62.12 87 VAL H O 1
ATOM 2774 N N . ASP B 2 88 ? -48.397 103.397 8.255 1.00 58.65 88 ASP H N 1
ATOM 2775 C CA . ASP B 2 88 ? -48.552 104.774 8.731 1.00 59.87 88 ASP H CA 1
ATOM 2776 C C . ASP B 2 88 ? -48.283 105.696 7.543 1.00 61.47 88 ASP H C 1
ATOM 2777 O O . ASP B 2 88 ? -47.951 105.208 6.475 1.00 58.43 88 ASP H O 1
ATOM 2782 N N . THR B 2 89 ? -48.470 107.009 7.712 1.00 57.92 89 THR H N 1
ATOM 2783 C CA . THR B 2 89 ? -48.366 107.995 6.646 1.00 56.00 89 THR H CA 1
ATOM 2784 C C . THR B 2 89 ? -47.057 107.898 5.880 1.00 59.39 89 THR H C 1
ATOM 2785 O O . THR B 2 89 ? -47.061 108.067 4.667 1.00 59.11 89 THR H O 1
ATOM 2789 N N . ALA B 2 90 ? -45.959 107.555 6.544 1.00 57.48 90 ALA H N 1
ATOM 2790 C CA . ALA B 2 90 ? -44.638 107.457 5.896 1.00 56.22 90 ALA H CA 1
ATOM 2791 C C . ALA B 2 90 ? -44.584 106.349 4.843 1.00 61.17 90 ALA H C 1
ATOM 2792 O O . ALA B 2 90 ? -43.686 106.365 4.005 1.00 63.81 90 ALA H O 1
ATOM 2794 N N . ASP B 2 91 ? -45.573 105.423 4.848 1.00 54.96 91 ASP H N 1
ATOM 2795 C CA . ASP B 2 91 ? -45.696 104.318 3.891 1.00 53.36 91 ASP H CA 1
ATOM 2796 C C . ASP B 2 91 ? -46.383 104.742 2.585 1.00 54.53 91 ASP H C 1
ATOM 2797 O O . ASP B 2 91 ? -46.512 103.949 1.641 1.00 49.38 91 ASP H O 1
ATOM 2802 N N . THR B 2 92 ? -46.787 106.015 2.520 1.00 52.05 92 THR H N 1
ATOM 2803 C CA . THR B 2 92 ? -47.356 106.607 1.318 1.00 51.32 92 THR H CA 1
ATOM 2804 C C . THR B 2 92 ? -46.186 106.723 0.330 1.00 56.63 92 THR H C 1
ATOM 2805 O O . THR B 2 92 ? -45.179 107.378 0.613 1.00 56.75 92 THR H O 1
ATOM 2809 N N . ALA B 2 93 ? -46.311 106.047 -0.801 1.00 53.38 93 ALA H N 1
ATOM 2810 C CA . ALA B 2 93 ? -45.281 106.020 -1.806 1.00 53.26 93 ALA H CA 1
ATOM 2811 C C . ALA B 2 93 ? -45.777 105.270 -3.023 1.00 57.08 93 ALA H C 1
ATOM 2812 O O . ALA B 2 93 ? -46.806 104.599 -2.980 1.00 53.04 93 ALA H O 1
ATOM 2814 N N . THR B 2 94 ? -44.974 105.319 -4.094 1.00 57.52 94 THR H N 1
ATOM 2815 C CA . THR B 2 94 ? -45.142 104.477 -5.262 1.00 57.35 94 THR H CA 1
ATOM 2816 C C . THR B 2 94 ? -44.263 103.265 -4.934 1.00 60.89 94 THR H C 1
ATOM 2817 O O . THR B 2 94 ? -43.103 103.434 -4.558 1.00 59.62 94 THR H O 1
ATOM 2821 N N . TYR B 2 95 ? -44.822 102.059 -5.051 1.00 56.73 95 TYR H N 1
ATOM 2822 C CA . TYR B 2 95 ? -44.122 100.803 -4.776 1.00 54.74 95 TYR H CA 1
ATOM 2823 C C . TYR B 2 95 ? -43.760 100.121 -6.094 1.00 58.13 95 TYR H C 1
ATOM 2824 O O . TYR B 2 95 ? -44.615 99.984 -6.982 1.00 57.10 95 TYR H O 1
ATOM 2833 N N . TYR B 2 96 ? -42.484 99.749 -6.244 1.00 54.70 96 TYR H N 1
ATOM 2834 C CA . TYR B 2 96 ? -41.977 99.069 -7.441 1.00 55.75 96 TYR H CA 1
ATOM 2835 C C . TYR B 2 96 ? -41.440 97.687 -7.118 1.00 58.85 96 TYR H C 1
ATOM 2836 O O . TYR B 2 96 ? -40.801 97.493 -6.092 1.00 56.70 96 TYR H O 1
ATOM 2845 N N . CYS B 2 97 ? -41.610 96.755 -8.019 1.00 58.55 97 CYS H N 1
ATOM 2846 C CA . CYS B 2 97 ? -40.887 95.499 -7.925 1.00 61.85 97 CYS H CA 1
ATOM 2847 C C . CYS B 2 97 ? -39.895 95.515 -9.105 1.00 63.10 97 CYS H C 1
ATOM 2848 O O . CYS B 2 97 ? -40.129 96.167 -10.131 1.00 62.12 97 CYS H O 1
ATOM 2851 N N . ALA B 2 98 ? -38.738 94.918 -8.906 1.00 58.54 98 ALA H N 1
ATOM 2852 C CA . ALA B 2 98 ? -37.720 94.931 -9.923 1.00 58.97 98 ALA H CA 1
ATOM 2853 C C . ALA B 2 98 ? -37.014 93.608 -10.021 1.00 63.22 98 ALA H C 1
ATOM 2854 O O . ALA B 2 98 ? -36.595 93.061 -9.001 1.00 63.50 98 ALA H O 1
ATOM 2856 N N . ARG B 2 99 ? -36.875 93.089 -11.256 1.00 60.00 99 ARG H N 1
ATOM 2857 C CA . ARG B 2 99 ? -36.135 91.866 -11.505 1.00 60.51 99 ARG H CA 1
ATOM 2858 C C . ARG B 2 99 ? -34.710 92.165 -11.052 1.00 66.93 99 ARG H C 1
ATOM 2859 O O . ARG B 2 99 ? -34.150 93.211 -11.399 1.00 64.86 99 ARG H O 1
ATOM 2867 N N . SER B 2 100 ? -34.170 91.279 -10.203 1.00 66.22 100 SER H N 1
ATOM 2868 C CA . SER B 2 100 ? -32.890 91.477 -9.557 1.00 66.57 100 SER H CA 1
ATOM 2869 C C . SER B 2 100 ? -32.104 90.185 -9.488 1.00 74.46 100 SER H C 1
ATOM 2870 O O . SER B 2 100 ? -31.907 89.649 -8.392 1.00 75.84 100 SER H O 1
ATOM 2873 N N . PRO B 2 101 ? -31.600 89.683 -10.639 1.00 73.24 101 PRO H N 1
ATOM 2874 C CA . PRO B 2 101 ? -30.730 88.491 -10.583 1.00 75.08 101 PRO H CA 1
ATOM 2875 C C . PRO B 2 101 ? -29.387 88.834 -9.923 1.00 79.43 101 PRO H C 1
ATOM 2876 O O . PRO B 2 101 ? -29.031 90.009 -9.817 1.00 78.73 101 PRO H O 1
ATOM 2880 N N . MET B 2 102 ? -28.635 87.814 -9.513 1.00 77.56 102 MET H N 1
ATOM 2881 C CA . MET B 2 102 ? -27.356 87.948 -8.829 1.00 79.34 102 MET H CA 1
ATOM 2882 C C . MET B 2 102 ? -26.323 88.923 -9.460 1.00 86.23 102 MET H C 1
ATOM 2883 O O . MET B 2 102 ? -25.628 89.620 -8.693 1.00 87.55 102 MET H O 1
ATOM 2888 N N . ASN B 2 103 ? -26.230 89.008 -10.804 1.00 82.58 103 ASN H N 1
ATOM 2889 C CA . ASN B 2 103 ? -25.223 89.904 -11.372 1.00 83.85 103 ASN H CA 1
ATOM 2890 C C . ASN B 2 103 ? -25.686 91.335 -11.644 1.00 86.03 103 ASN H C 1
ATOM 2891 O O . ASN B 2 103 ? -24.857 92.260 -11.756 1.00 87.56 103 ASN H O 1
ATOM 2896 N N . THR B 2 104 ? -26.992 91.516 -11.812 1.00 79.55 104 THR H N 1
ATOM 2897 C CA . THR B 2 104 ? -27.522 92.830 -12.163 1.00 77.50 104 THR H CA 1
ATOM 2898 C C . THR B 2 104 ? -28.752 93.135 -11.334 1.00 77.40 104 THR H C 1
ATOM 2899 O O . THR B 2 104 ? -29.874 93.003 -11.812 1.00 78.37 104 THR H O 1
ATOM 2903 N N . TRP B 2 105 ? -28.547 93.590 -10.112 1.00 69.76 105 TRP H N 1
ATOM 2904 C CA . TRP B 2 105 ? -29.644 93.975 -9.238 1.00 65.19 105 TRP H CA 1
ATOM 2905 C C . TRP B 2 105 ? -30.509 95.049 -9.913 1.00 67.66 105 TRP H C 1
ATOM 2906 O O . TRP B 2 105 ? -29.980 95.980 -10.535 1.00 69.32 105 TRP H O 1
ATOM 2917 N N . GLY B 2 106 ? -31.823 94.924 -9.745 1.00 60.85 106 GLY H N 1
ATOM 2918 C CA . GLY B 2 106 ? -32.788 95.901 -10.238 1.00 59.89 106 GLY H CA 1
ATOM 2919 C C . GLY B 2 106 ? -32.583 96.279 -11.682 1.00 65.61 106 GLY H C 1
ATOM 2920 O O . GLY B 2 106 ? -32.488 97.472 -11.998 1.00 67.62 106 GLY H O 1
ATOM 2921 N N . ASP B 2 107 ? -32.514 95.262 -12.566 1.00 59.57 107 ASP H N 1
ATOM 2922 C CA . ASP B 2 107 ? -32.258 95.524 -13.961 1.00 59.14 107 ASP H CA 1
ATOM 2923 C C . ASP B 2 107 ? -33.526 95.816 -14.792 1.00 63.84 107 ASP H C 1
ATOM 2924 O O . ASP B 2 107 ? -33.422 96.449 -15.864 1.00 64.09 107 ASP H O 1
ATOM 2929 N N . TYR B 2 108 ? -34.720 95.419 -14.295 1.00 58.99 108 TYR H N 1
ATOM 2930 C CA . TYR B 2 108 ? -35.978 95.742 -14.953 1.00 58.56 108 TYR H CA 1
ATOM 2931 C C . TYR B 2 108 ? -36.977 96.059 -13.888 1.00 63.57 108 TYR H C 1
ATOM 2932 O O . TYR B 2 108 ? -37.229 95.224 -13.030 1.00 62.76 108 TYR H O 1
ATOM 2941 N N . TRP B 2 109 ? -37.589 97.243 -13.958 1.00 60.90 109 TRP H N 1
ATOM 2942 C CA . TRP B 2 109 ? -38.561 97.684 -12.973 1.00 58.45 109 TRP H CA 1
ATOM 2943 C C . TRP B 2 109 ? -39.953 97.702 -13.536 1.00 64.31 109 TRP H C 1
ATOM 2944 O O . TRP B 2 109 ? -40.135 98.037 -14.694 1.00 64.73 109 TRP H O 1
ATOM 2955 N N . GLY B 2 110 ? -40.944 97.433 -12.693 1.00 62.72 110 GLY H N 1
ATOM 2956 C CA . GLY B 2 110 ? -42.341 97.575 -13.095 1.00 63.02 110 GLY H CA 1
ATOM 2957 C C . GLY B 2 110 ? -42.699 99.054 -13.173 1.00 69.36 110 GLY H C 1
ATOM 2958 O O . GLY B 2 110 ? -41.851 99.899 -12.863 1.00 69.63 110 GLY H O 1
ATOM 2959 N N . GLN B 2 111 ? -43.938 99.408 -13.573 1.00 67.12 111 GLN H N 1
ATOM 2960 C CA . GLN B 2 111 ? -44.266 100.837 -13.630 1.00 67.10 111 GLN H CA 1
ATOM 2961 C C . GLN B 2 111 ? -44.676 101.419 -12.267 1.00 69.32 111 GLN H C 1
ATOM 2962 O O . GLN B 2 111 ? -44.773 102.642 -12.117 1.00 70.51 111 GLN H O 1
ATOM 2968 N N . GLY B 2 112 ? -44.793 100.556 -11.270 1.00 62.41 112 GLY H N 1
ATOM 2969 C CA . GLY B 2 112 ? -45.150 100.966 -9.921 1.00 60.55 112 GLY H CA 1
ATOM 2970 C C . GLY B 2 112 ? -46.629 101.036 -9.653 1.00 64.71 112 GLY H C 1
ATOM 2971 O O . GLY B 2 112 ? -47.429 101.103 -10.585 1.00 68.49 112 GLY H O 1
ATOM 2972 N N . THR B 2 113 ? -47.004 100.976 -8.380 1.00 58.91 113 THR H N 1
ATOM 2973 C CA . THR B 2 113 ? -48.394 101.120 -7.924 1.00 56.85 113 THR H CA 1
ATOM 2974 C C . THR B 2 113 ? -48.388 102.191 -6.801 1.00 57.75 113 THR H C 1
ATOM 2975 O O . THR B 2 113 ? -47.555 102.137 -5.911 1.00 53.95 113 THR H O 1
ATOM 2979 N N . SER B 2 114 ? -49.273 103.176 -6.884 1.00 54.99 114 SER H N 1
ATOM 2980 C CA . SER B 2 114 ? -49.365 104.236 -5.888 1.00 54.01 114 SER H CA 1
ATOM 2981 C C . SER B 2 114 ? -50.175 103.786 -4.697 1.00 57.99 114 SER H C 1
ATOM 2982 O O . SER B 2 114 ? -51.256 103.235 -4.857 1.00 60.04 114 SER H O 1
ATOM 2985 N N . VAL B 2 115 ? -49.641 104.019 -3.496 1.00 55.10 115 VAL H N 1
ATOM 2986 C CA . VAL B 2 115 ? -50.278 103.708 -2.221 1.00 53.97 115 VAL H CA 1
ATOM 2987 C C . VAL B 2 115 ? -50.275 104.977 -1.343 1.00 58.29 115 VAL H C 1
ATOM 2988 O O . VAL B 2 115 ? -49.231 105.603 -1.182 1.00 57.35 115 VAL H O 1
ATOM 2992 N N . THR B 2 116 ? -51.452 105.365 -0.819 1.00 55.06 116 THR H N 1
ATOM 2993 C CA . THR B 2 116 ? -51.617 106.494 0.104 1.00 54.17 116 THR H CA 1
ATOM 2994 C C . THR B 2 116 ? -52.126 105.969 1.429 1.00 56.64 116 THR H C 1
ATOM 2995 O O . THR B 2 116 ? -53.146 105.293 1.455 1.00 57.11 116 THR H O 1
ATOM 2999 N N . VAL B 2 117 ? -51.395 106.232 2.515 1.00 54.13 117 VAL H N 1
ATOM 3000 C CA . VAL B 2 117 ? -51.797 105.832 3.873 1.00 53.74 117 VAL H CA 1
ATOM 3001 C C . VAL B 2 117 ? -52.227 107.101 4.584 1.00 57.33 117 VAL H C 1
ATOM 3002 O O . VAL B 2 117 ? -51.408 107.973 4.762 1.00 58.80 117 VAL H O 1
ATOM 3006 N N . SER B 2 118 ? -53.477 107.224 4.980 1.00 53.30 118 SER H N 1
ATOM 3007 C CA . SER B 2 118 ? -53.949 108.436 5.643 1.00 51.88 118 SER H CA 1
ATOM 3008 C C . SER B 2 118 ? -55.207 108.124 6.422 1.00 58.11 118 SER H C 1
ATOM 3009 O O . SER B 2 118 ? -55.959 107.221 6.048 1.00 60.05 118 SER H O 1
ATOM 3012 N N . SER B 2 119 ? -55.455 108.888 7.476 1.00 53.98 119 SER H N 1
ATOM 3013 C CA . SER B 2 119 ? -56.652 108.794 8.308 1.00 54.07 119 SER H CA 1
ATOM 3014 C C . SER B 2 119 ? -57.707 109.784 7.820 1.00 60.19 119 SER H C 1
ATOM 3015 O O . SER B 2 119 ? -58.766 109.903 8.422 1.00 60.43 119 SER H O 1
ATOM 3018 N N . ALA B 2 120 ? -57.401 110.544 6.768 1.00 58.83 120 ALA H N 1
ATOM 3019 C CA . ALA B 2 120 ? -58.316 111.550 6.253 1.00 57.63 120 ALA H CA 1
ATOM 3020 C C . ALA B 2 120 ? -59.551 110.909 5.646 1.00 62.77 120 ALA H C 1
ATOM 3021 O O . ALA B 2 120 ? -59.501 109.775 5.142 1.00 60.53 120 ALA H O 1
ATOM 3023 N N . LYS B 2 121 ? -60.685 111.595 5.753 1.00 62.42 121 LYS H N 1
ATOM 3024 C CA . LYS B 2 121 ? -61.892 111.061 5.121 1.00 62.95 121 LYS H CA 1
ATOM 3025 C C . LYS B 2 121 ? -62.054 111.754 3.798 1.00 65.12 121 LYS H C 1
ATOM 3026 O O . LYS B 2 121 ? -61.477 112.861 3.631 1.00 60.53 121 LYS H O 1
ATOM 3032 N N . THR B 2 122 ? -62.808 111.088 2.833 1.00 61.75 122 THR H N 1
ATOM 3033 C CA . THR B 2 122 ? -63.127 111.693 1.541 1.00 61.31 122 THR H CA 1
ATOM 3034 C C . THR B 2 122 ? -63.737 113.070 1.811 1.00 64.43 122 THR H C 1
ATOM 3035 O O . THR B 2 122 ? -64.721 113.207 2.571 1.00 68.04 122 THR H O 1
ATOM 3039 N N . THR B 2 123 ? -63.089 114.072 1.270 1.00 56.42 123 THR H N 1
ATOM 3040 C CA . THR B 2 123 ? -63.463 115.465 1.410 1.00 55.69 123 THR H CA 1
ATOM 3041 C C . THR B 2 123 ? -63.419 116.104 0.024 1.00 59.00 123 THR H C 1
ATOM 3042 O O . THR B 2 123 ? -62.389 116.044 -0.661 1.00 56.46 123 THR H O 1
ATOM 3046 N N . ALA B 2 124 ? -64.556 116.686 -0.386 1.00 55.99 124 ALA H N 1
ATOM 3047 C CA . ALA B 2 124 ? -64.685 117.407 -1.648 1.00 55.23 124 ALA H CA 1
ATOM 3048 C C . ALA B 2 124 ? -63.914 118.721 -1.554 1.00 57.81 124 ALA H C 1
ATOM 3049 O O . ALA B 2 124 ? -63.829 119.287 -0.467 1.00 58.19 124 ALA H O 1
ATOM 3051 N N . PRO B 2 125 ? -63.311 119.230 -2.636 1.00 55.72 125 PRO H N 1
ATOM 3052 C CA . PRO B 2 125 ? -62.577 120.497 -2.509 1.00 56.10 125 PRO H CA 1
ATOM 3053 C C . PRO B 2 125 ? -63.489 121.715 -2.455 1.00 60.93 125 PRO H C 1
ATOM 3054 O O . PRO B 2 125 ? -64.638 121.703 -2.927 1.00 59.47 125 PRO H O 1
ATOM 3058 N N . SER B 2 126 ? -62.932 122.797 -1.917 1.00 57.59 126 SER H N 1
ATOM 3059 C CA . SER B 2 126 ? -63.541 124.101 -1.973 1.00 56.50 126 SER H CA 1
ATOM 3060 C C . SER B 2 126 ? -62.830 124.730 -3.200 1.00 56.49 126 SER H C 1
ATOM 3061 O O . SER B 2 126 ? -61.616 124.607 -3.327 1.00 54.31 126 SER H O 1
ATOM 3064 N N . VAL B 2 127 ? -63.588 125.279 -4.152 1.00 52.31 127 VAL H N 1
ATOM 3065 C CA . VAL B 2 127 ? -63.008 125.842 -5.378 1.00 50.94 127 VAL H CA 1
ATOM 3066 C C . VAL B 2 127 ? -63.239 127.345 -5.370 1.00 60.07 127 VAL H C 1
ATOM 3067 O O . VAL B 2 127 ? -64.388 127.802 -5.361 1.00 61.65 127 VAL H O 1
ATOM 3071 N N . TYR B 2 128 ? -62.154 128.108 -5.331 1.00 58.38 128 TYR H N 1
ATOM 3072 C CA . TYR B 2 128 ? -62.243 129.557 -5.234 1.00 59.11 128 TYR H CA 1
ATOM 3073 C C . TYR B 2 128 ? -61.678 130.279 -6.459 1.00 65.29 128 TYR H C 1
ATOM 3074 O O . TYR B 2 128 ? -60.578 129.946 -6.932 1.00 63.77 128 TYR H O 1
ATOM 3083 N N . PRO B 2 129 ? -62.417 131.288 -6.975 1.00 63.43 129 PRO H N 1
ATOM 3084 C CA . PRO B 2 129 ? -61.899 132.031 -8.122 1.00 64.74 129 PRO H CA 1
ATOM 3085 C C . PRO B 2 129 ? -60.831 133.021 -7.679 1.00 69.04 129 PRO H C 1
ATOM 3086 O O . PRO B 2 129 ? -60.950 133.653 -6.625 1.00 70.96 129 PRO H O 1
ATOM 3090 N N . LEU B 2 130 ? -59.793 133.165 -8.500 1.00 63.55 130 LEU H N 1
ATOM 3091 C CA . LEU B 2 130 ? -58.735 134.132 -8.244 1.00 63.55 130 LEU H CA 1
ATOM 3092 C C . LEU B 2 130 ? -58.759 135.185 -9.333 1.00 65.78 130 LEU H C 1
ATOM 3093 O O . LEU B 2 130 ? -58.274 134.938 -10.426 1.00 63.14 130 LEU H O 1
ATOM 3098 N N . ALA B 2 131 ? -59.426 136.312 -9.064 1.00 63.83 131 ALA H N 1
ATOM 3099 C CA . ALA B 2 131 ? -59.556 137.408 -9.995 1.00 66.01 131 ALA H CA 1
ATOM 3100 C C . ALA B 2 131 ? -58.525 138.435 -9.553 1.00 76.02 131 ALA H C 1
ATOM 3101 O O . ALA B 2 131 ? -58.220 138.490 -8.349 1.00 76.52 131 ALA H O 1
ATOM 3103 N N . PRO B 2 132 ? -57.988 139.282 -10.477 1.00 74.15 132 PRO H N 1
ATOM 3104 C CA . PRO B 2 132 ? -57.042 140.331 -10.039 1.00 75.31 132 PRO H CA 1
ATOM 3105 C C . PRO B 2 132 ? -57.698 141.288 -9.032 1.00 82.32 132 PRO H C 1
ATOM 3106 O O . PRO B 2 132 ? -58.936 141.351 -8.937 1.00 80.45 132 PRO H O 1
ATOM 3110 N N . VAL B 2 133 ? -56.897 142.046 -8.280 1.00 82.19 133 VAL H N 1
ATOM 3111 C CA . VAL B 2 133 ? -57.483 143.011 -7.319 1.00 83.32 133 VAL H CA 1
ATOM 3112 C C . VAL B 2 133 ? -58.386 144.048 -8.064 1.00 90.45 133 VAL H C 1
ATOM 3113 O O . VAL B 2 133 ? -58.080 144.385 -9.216 1.00 91.79 133 VAL H O 1
ATOM 3117 N N . CYS B 2 134 ? -59.536 144.454 -7.461 1.00 87.57 134 CYS H N 1
ATOM 3118 C CA . CYS B 2 134 ? -60.470 145.409 -8.086 1.00 90.19 134 CYS H CA 1
ATOM 3119 C C . CYS B 2 134 ? -59.752 146.605 -8.714 1.00 97.98 134 CYS H C 1
ATOM 3120 O O . CYS B 2 134 ? -58.952 147.270 -8.048 1.00 99.23 134 CYS H O 1
ATOM 3123 N N . GLY B 2 135 ? -60.020 146.820 -9.996 1.00 95.58 135 GLY H N 1
ATOM 3124 C CA . GLY B 2 135 ? -59.421 147.879 -10.795 1.00 98.15 135 GLY H CA 1
ATOM 3125 C C . GLY B 2 135 ? -59.111 147.391 -12.192 1.00 103.56 135 GLY H C 1
ATOM 3126 O O . GLY B 2 135 ? -58.602 146.278 -12.362 1.00 101.75 135 GLY H O 1
ATOM 3127 N N . ASP B 2 136 ? -59.441 148.212 -13.197 1.00 103.58 136 ASP H N 1
ATOM 3128 C CA . ASP B 2 136 ? -59.243 147.907 -14.613 1.00 104.11 136 ASP H CA 1
ATOM 3129 C C . ASP B 2 136 ? -57.792 147.650 -14.980 1.00 111.28 136 ASP H C 1
ATOM 3130 O O . ASP B 2 136 ? -56.904 148.450 -14.657 1.00 112.86 136 ASP H O 1
ATOM 3135 N N . THR B 2 137 ? -57.572 146.512 -15.659 1.00 107.98 137 THR H N 1
ATOM 3136 C CA . THR B 2 137 ? -56.282 146.028 -16.140 1.00 107.58 137 THR H CA 1
ATOM 3137 C C . THR B 2 137 ? -55.731 147.010 -17.154 1.00 114.49 137 THR H C 1
ATOM 3138 O O . THR B 2 137 ? -56.446 147.457 -18.058 1.00 115.39 137 THR H O 1
ATOM 3142 N N . THR B 2 138 ? -54.463 147.360 -16.982 1.00 112.82 138 THR H N 1
ATOM 3143 C CA . THR B 2 138 ? -53.767 148.284 -17.871 1.00 115.94 138 THR H CA 1
ATOM 3144 C C . THR B 2 138 ? -52.795 147.553 -18.825 1.00 119.71 138 THR H C 1
ATOM 3145 O O . THR B 2 138 ? -52.496 148.078 -19.908 1.00 122.68 138 THR H O 1
ATOM 3149 N N . GLY B 2 139 ? -52.324 146.367 -18.411 1.00 111.75 139 GLY H N 1
ATOM 3150 C CA . GLY B 2 139 ? -51.396 145.529 -19.170 1.00 110.12 139 GLY H CA 1
ATOM 3151 C C . GLY B 2 139 ? -52.010 144.893 -20.400 1.00 111.07 139 GLY H C 1
ATOM 3152 O O . GLY B 2 139 ? -53.233 144.908 -20.560 1.00 111.31 139 GLY H O 1
ATOM 3153 N N . SER B 2 140 ? -51.172 144.322 -21.282 1.00 104.69 140 SER H N 1
ATOM 3154 C CA . SER B 2 140 ? -51.654 143.665 -22.510 1.00 102.46 140 SER H CA 1
ATOM 3155 C C . SER B 2 140 ? -52.286 142.303 -22.191 1.00 97.31 140 SER H C 1
ATOM 3156 O O . SER B 2 140 ? -53.138 141.824 -22.945 1.00 97.13 140 SER H O 1
ATOM 3159 N N . SER B 2 141 ? -51.853 141.691 -21.068 1.00 86.22 141 SER H N 1
ATOM 3160 C CA . SER B 2 141 ? -52.319 140.399 -20.596 1.00 81.00 141 SER H CA 1
ATOM 3161 C C . SER B 2 141 ? -52.845 140.480 -19.192 1.00 82.36 141 SER H C 1
ATOM 3162 O O . SER B 2 141 ? -52.477 141.380 -18.424 1.00 83.53 141 SER H O 1
ATOM 3165 N N . VAL B 2 142 ? -53.665 139.494 -18.838 1.00 74.91 142 VAL H N 1
ATOM 3166 C CA . VAL B 2 142 ? -54.239 139.363 -17.518 1.00 72.82 142 VAL H CA 1
ATOM 3167 C C . VAL B 2 142 ? -54.100 137.915 -17.047 1.00 73.18 142 VAL H C 1
ATOM 3168 O O . VAL B 2 142 ? -54.288 136.995 -17.844 1.00 73.58 142 VAL H O 1
ATOM 3172 N N . THR B 2 143 ? -53.738 137.720 -15.769 1.00 66.34 143 THR H N 1
ATOM 3173 C CA . THR B 2 143 ? -53.606 136.398 -15.171 1.00 62.47 143 THR H CA 1
ATOM 3174 C C . THR B 2 143 ? -54.728 136.194 -14.177 1.00 67.90 143 THR H C 1
ATOM 3175 O O . THR B 2 143 ? -54.987 137.051 -13.310 1.00 67.33 143 THR H O 1
ATOM 3179 N N . LEU B 2 144 ? -55.404 135.048 -14.329 1.00 64.60 144 LEU H N 1
ATOM 3180 C CA . LEU B 2 144 ? -56.497 134.607 -13.478 1.00 63.69 144 LEU H CA 1
ATOM 3181 C C . LEU B 2 144 ? -56.094 133.288 -12.874 1.00 67.55 144 LEU H C 1
ATOM 3182 O O . LEU B 2 144 ? -55.163 132.641 -13.354 1.00 68.88 144 LEU H O 1
ATOM 3187 N N . GLY B 2 145 ? -56.795 132.881 -11.846 1.00 62.50 145 GLY H N 1
ATOM 3188 C CA . GLY B 2 145 ? -56.480 131.629 -11.205 1.00 61.38 145 GLY H CA 1
ATOM 3189 C C . GLY B 2 145 ? -57.680 130.925 -10.618 1.00 66.64 145 GLY H C 1
ATOM 3190 O O . GLY B 2 145 ? -58.791 131.461 -10.560 1.00 66.13 145 GLY H O 1
ATOM 3191 N N . CYS B 2 146 ? -57.423 129.731 -10.119 1.00 64.24 146 CYS H N 1
ATOM 3192 C CA . CYS B 2 146 ? -58.412 128.857 -9.529 1.00 63.74 146 CYS H CA 1
ATOM 3193 C C . CYS B 2 146 ? -57.695 128.138 -8.394 1.00 61.67 146 CYS H C 1
ATOM 3194 O O . CYS B 2 146 ? -56.635 127.537 -8.617 1.00 57.35 146 CYS H O 1
ATOM 3197 N N . LEU B 2 147 ? -58.217 128.280 -7.159 1.00 57.91 147 LEU H N 1
ATOM 3198 C CA . LEU B 2 147 ? -57.652 127.653 -5.968 1.00 56.06 147 LEU H CA 1
ATOM 3199 C C . LEU B 2 147 ? -58.539 126.495 -5.566 1.00 60.72 147 LEU H C 1
ATOM 3200 O O . LEU B 2 147 ? -59.723 126.698 -5.355 1.00 60.18 147 LEU H O 1
ATOM 3205 N N . VAL B 2 148 ? -57.983 125.273 -5.549 1.00 57.90 148 VAL H N 1
ATOM 3206 C CA . VAL B 2 148 ? -58.702 124.044 -5.186 1.00 56.13 148 VAL H CA 1
ATOM 3207 C C . VAL B 2 148 ? -58.152 123.616 -3.833 1.00 58.78 148 VAL H C 1
ATOM 3208 O O . VAL B 2 148 ? -57.056 123.056 -3.733 1.00 57.97 148 VAL H O 1
ATOM 3212 N N . LYS B 2 149 ? -58.901 123.926 -2.788 1.00 55.52 149 LYS H N 1
ATOM 3213 C CA . LYS B 2 149 ? -58.453 123.734 -1.425 1.00 54.85 149 LYS H CA 1
ATOM 3214 C C . LYS B 2 149 ? -59.179 122.663 -0.589 1.00 59.40 149 LYS H C 1
ATOM 3215 O O . LYS B 2 149 ? -60.401 122.546 -0.634 1.00 59.20 149 LYS H O 1
ATOM 3221 N N . GLY B 2 150 ? -58.394 121.952 0.209 1.00 54.72 150 GLY H N 1
ATOM 3222 C CA . GLY B 2 150 ? -58.855 121.000 1.202 1.00 54.40 150 GLY H CA 1
ATOM 3223 C C . GLY B 2 150 ? -59.595 119.777 0.749 1.00 58.63 150 GLY H C 1
ATOM 3224 O O . GLY B 2 150 ? -60.644 119.456 1.307 1.00 61.10 150 GLY H O 1
ATOM 3225 N N . TYR B 2 151 ? -59.015 119.034 -0.180 1.00 54.07 151 TYR H N 1
ATOM 3226 C CA . TYR B 2 151 ? -59.646 117.795 -0.648 1.00 52.17 151 TYR H CA 1
ATOM 3227 C C . TYR B 2 151 ? -58.830 116.559 -0.304 1.00 56.98 151 TYR H C 1
ATOM 3228 O O . TYR B 2 151 ? -57.623 116.613 -0.081 1.00 57.08 151 TYR H O 1
ATOM 3237 N N . PHE B 2 152 ? -59.505 115.435 -0.285 1.00 53.83 152 PHE H N 1
ATOM 3238 C CA . PHE B 2 152 ? -58.895 114.145 -0.081 1.00 52.27 152 PHE H CA 1
ATOM 3239 C C . PHE B 2 152 ? -59.810 113.095 -0.686 1.00 56.09 152 PHE H C 1
ATOM 3240 O O . PHE B 2 152 ? -61.013 113.153 -0.470 1.00 55.68 152 PHE H O 1
ATOM 3248 N N . PRO B 2 153 ? -59.261 112.100 -1.412 1.00 53.15 153 PRO H N 1
ATOM 3249 C CA . PRO B 2 153 ? -57.830 111.923 -1.775 1.00 52.26 153 PRO H CA 1
ATOM 3250 C C . PRO B 2 153 ? -57.515 112.573 -3.090 1.00 57.18 153 PRO H C 1
ATOM 3251 O O . PRO B 2 153 ? -58.384 113.204 -3.688 1.00 57.43 153 PRO H O 1
ATOM 3255 N N . GLU B 2 154 ? -56.318 112.346 -3.591 1.00 53.98 154 GLU H N 1
ATOM 3256 C CA . GLU B 2 154 ? -56.007 112.794 -4.927 1.00 52.85 154 GLU H CA 1
ATOM 3257 C C . GLU B 2 154 ? -56.642 111.800 -5.918 1.00 58.74 154 GLU H C 1
ATOM 3258 O O . GLU B 2 154 ? -56.951 110.662 -5.545 1.00 62.21 154 GLU H O 1
ATOM 3264 N N . PRO B 2 155 ? -56.864 112.158 -7.190 1.00 54.28 155 PRO H N 1
ATOM 3265 C CA . PRO B 2 155 ? -56.613 113.434 -7.852 1.00 53.69 155 PRO H CA 1
ATOM 3266 C C . PRO B 2 155 ? -57.862 114.304 -8.010 1.00 60.22 155 PRO H C 1
ATOM 3267 O O . PRO B 2 155 ? -58.986 113.900 -7.684 1.00 60.06 155 PRO H O 1
ATOM 3271 N N . VAL B 2 156 ? -57.633 115.494 -8.557 1.00 57.59 156 VAL H N 1
ATOM 3272 C CA . VAL B 2 156 ? -58.646 116.373 -9.092 1.00 57.63 156 VAL H CA 1
ATOM 3273 C C . VAL B 2 156 ? -58.231 116.608 -10.536 1.00 62.61 156 VAL H C 1
ATOM 3274 O O . VAL B 2 156 ? -57.032 116.515 -10.856 1.00 63.12 156 VAL H O 1
ATOM 3278 N N . THR B 2 157 ? -59.198 116.896 -11.400 1.00 58.70 157 THR H N 1
ATOM 3279 C CA . THR B 2 157 ? -58.895 117.291 -12.763 1.00 59.21 157 THR H CA 1
ATOM 3280 C C . THR B 2 157 ? -59.338 118.726 -12.844 1.00 65.73 157 THR H C 1
ATOM 3281 O O . THR B 2 157 ? -60.380 119.096 -12.291 1.00 66.45 157 THR H O 1
ATOM 3285 N N . LEU B 2 158 ? -58.541 119.541 -13.490 1.00 63.23 158 LEU H N 1
ATOM 3286 C CA . LEU B 2 158 ? -58.869 120.935 -13.675 1.00 63.10 158 LEU H CA 1
ATOM 3287 C C . LEU B 2 158 ? -58.676 121.321 -15.141 1.00 67.43 158 LEU H C 1
ATOM 3288 O O . LEU B 2 158 ? -57.619 121.052 -15.727 1.00 68.58 158 LEU H O 1
ATOM 3293 N N . THR B 2 159 ? -59.712 121.936 -15.733 1.00 61.13 159 THR H N 1
ATOM 3294 C CA . THR B 2 159 ? -59.663 122.475 -17.087 1.00 59.46 159 THR H CA 1
ATOM 3295 C C . THR B 2 159 ? -60.147 123.906 -17.057 1.00 62.16 159 THR H C 1
ATOM 3296 O O . THR B 2 159 ? -60.665 124.365 -16.046 1.00 62.50 159 THR H O 1
ATOM 3300 N N . TRP B 2 160 ? -59.922 124.632 -18.144 1.00 60.12 160 TRP H N 1
ATOM 3301 C CA . TRP B 2 160 ? -60.392 126.002 -18.302 1.00 60.37 160 TRP H CA 1
ATOM 3302 C C . TRP B 2 160 ? -61.274 126.025 -19.525 1.00 64.07 160 TRP H C 1
ATOM 3303 O O . TRP B 2 160 ? -60.888 125.480 -20.563 1.00 63.90 160 TRP H O 1
ATOM 3314 N N . ASN B 2 161 ? -62.460 126.629 -19.401 1.00 61.10 161 ASN H N 1
ATOM 3315 C CA . ASN B 2 161 ? -63.426 126.725 -20.500 1.00 63.80 161 ASN H CA 1
ATOM 3316 C C . ASN B 2 161 ? -63.673 125.380 -21.172 1.00 68.70 161 ASN H C 1
ATOM 3317 O O . ASN B 2 161 ? -63.649 125.271 -22.401 1.00 69.87 161 ASN H O 1
ATOM 3322 N N . SER B 2 162 ? -63.886 124.352 -20.326 1.00 64.23 162 SER H N 1
ATOM 3323 C CA . SER B 2 162 ? -64.176 122.968 -20.703 1.00 64.92 162 SER H CA 1
ATOM 3324 C C . SER B 2 162 ? -63.078 122.333 -21.577 1.00 71.65 162 SER H C 1
ATOM 3325 O O . SER B 2 162 ? -63.352 121.395 -22.326 1.00 72.63 162 SER H O 1
ATOM 3328 N N . GLY B 2 163 ? -61.847 122.825 -21.427 1.00 66.72 163 GLY H N 1
ATOM 3329 C CA . GLY B 2 163 ? -60.699 122.321 -22.162 1.00 65.47 163 GLY H CA 1
ATOM 3330 C C . GLY B 2 163 ? -60.350 123.136 -23.381 1.00 70.35 163 GLY H C 1
ATOM 3331 O O . GLY B 2 163 ? -59.286 122.923 -23.967 1.00 71.80 163 GLY H O 1
ATOM 3332 N N . SER B 2 164 ? -61.230 124.070 -23.790 1.00 67.30 164 SER H N 1
ATOM 3333 C CA . SER B 2 164 ? -60.990 124.916 -24.973 1.00 68.30 164 SER H CA 1
ATOM 3334 C C . SER B 2 164 ? -59.905 125.974 -24.734 1.00 75.21 164 SER H C 1
ATOM 3335 O O . SER B 2 164 ? -59.341 126.495 -25.690 1.00 78.54 164 SER H O 1
ATOM 3338 N N . LEU B 2 165 ? -59.602 126.277 -23.466 1.00 69.47 165 LEU H N 1
ATOM 3339 C CA . LEU B 2 165 ? -58.549 127.210 -23.107 1.00 68.91 165 LEU H CA 1
ATOM 3340 C C . LEU B 2 165 ? -57.413 126.375 -22.473 1.00 72.17 165 LEU H C 1
ATOM 3341 O O . LEU B 2 165 ? -57.520 125.936 -21.339 1.00 70.83 165 LEU H O 1
ATOM 3346 N N . SER B 2 166 ? -56.371 126.085 -23.235 1.00 71.80 166 SER H N 1
ATOM 3347 C CA . SER B 2 166 ? -55.261 125.235 -22.767 1.00 71.07 166 SER H CA 1
ATOM 3348 C C . SER B 2 166 ? -53.899 125.928 -22.800 1.00 74.99 166 SER H C 1
ATOM 3349 O O . SER B 2 166 ? -53.019 125.607 -21.991 1.00 75.82 166 SER H O 1
ATOM 3352 N N . SER B 2 167 ? -53.716 126.856 -23.733 1.00 69.56 167 SER H N 1
ATOM 3353 C CA . SER B 2 167 ? -52.463 127.586 -23.785 1.00 69.66 167 SER H CA 1
ATOM 3354 C C . SER B 2 167 ? -52.444 128.667 -22.684 1.00 70.90 167 SER H C 1
ATOM 3355 O O . SER B 2 167 ? -53.490 129.231 -22.326 1.00 68.79 167 SER H O 1
ATOM 3358 N N . GLY B 2 168 ? -51.248 128.926 -22.160 1.00 66.98 168 GLY H N 1
ATOM 3359 C CA . GLY B 2 168 ? -51.032 129.911 -21.099 1.00 65.89 168 GLY H CA 1
ATOM 3360 C C . GLY B 2 168 ? -51.505 129.454 -19.735 1.00 66.89 168 GLY H C 1
ATOM 3361 O O . GLY B 2 168 ? -51.678 130.270 -18.836 1.00 68.80 168 GLY H O 1
ATOM 3362 N N . VAL B 2 169 ? -51.686 128.145 -19.563 1.00 60.98 169 VAL H N 1
ATOM 3363 C CA . VAL B 2 169 ? -52.180 127.518 -18.337 1.00 58.34 169 VAL H CA 1
ATOM 3364 C C . VAL B 2 169 ? -51.023 126.878 -17.549 1.00 65.03 169 VAL H C 1
ATOM 3365 O O . VAL B 2 169 ? -50.191 126.192 -18.141 1.00 66.81 169 VAL H O 1
ATOM 3369 N N . HIS B 2 170 ? -51.023 127.055 -16.213 1.00 60.84 170 HIS H N 1
ATOM 3370 C CA . HIS B 2 170 ? -50.098 126.422 -15.262 1.00 58.60 170 HIS H CA 1
ATOM 3371 C C . HIS B 2 170 ? -50.877 125.813 -14.146 1.00 62.21 170 HIS H C 1
ATOM 3372 O O . HIS B 2 170 ? -51.427 126.537 -13.333 1.00 62.22 170 HIS H O 1
ATOM 3379 N N . THR B 2 171 ? -50.997 124.481 -14.140 1.00 59.58 171 THR H N 1
ATOM 3380 C CA . THR B 2 171 ? -51.679 123.759 -13.072 1.00 58.16 171 THR H CA 1
ATOM 3381 C C . THR B 2 171 ? -50.577 123.198 -12.182 1.00 62.08 171 THR H C 1
ATOM 3382 O O . THR B 2 171 ? -49.692 122.470 -12.649 1.00 62.65 171 THR H O 1
ATOM 3386 N N . PHE B 2 172 ? -50.567 123.640 -10.931 1.00 57.03 172 PHE H N 1
ATOM 3387 C CA . PHE B 2 172 ? -49.517 123.299 -9.976 1.00 56.24 172 PHE H CA 1
ATOM 3388 C C . PHE B 2 172 ? -49.713 121.997 -9.253 1.00 62.98 172 PHE H C 1
ATOM 3389 O O . PHE B 2 172 ? -50.837 121.657 -8.941 1.00 62.17 172 PHE H O 1
ATOM 3397 N N . PRO B 2 173 ? -48.629 121.251 -8.933 1.00 61.84 173 PRO H N 1
ATOM 3398 C CA . PRO B 2 173 ? -48.810 119.989 -8.199 1.00 60.11 173 PRO H CA 1
ATOM 3399 C C . PRO B 2 173 ? -49.461 120.209 -6.859 1.00 62.63 173 PRO H C 1
ATOM 3400 O O . PRO B 2 173 ? -49.200 121.224 -6.227 1.00 61.85 173 PRO H O 1
ATOM 3404 N N . ALA B 2 174 ? -50.336 119.270 -6.437 1.00 60.15 174 ALA H N 1
ATOM 3405 C CA . ALA B 2 174 ? -50.996 119.373 -5.144 1.00 59.29 174 ALA H CA 1
ATOM 3406 C C . ALA B 2 174 ? -49.988 119.183 -4.038 1.00 63.43 174 ALA H C 1
ATOM 3407 O O . ALA B 2 174 ? -49.036 118.419 -4.206 1.00 63.53 174 ALA H O 1
ATOM 3409 N N . VAL B 2 175 ? -50.202 119.859 -2.908 1.00 59.91 175 VAL H N 1
ATOM 3410 C CA . VAL B 2 175 ? -49.382 119.676 -1.729 1.00 59.76 175 VAL H CA 1
ATOM 3411 C C . VAL B 2 175 ? -50.320 119.469 -0.577 1.00 63.05 175 VAL H C 1
ATOM 3412 O O . VAL B 2 175 ? -51.462 119.947 -0.613 1.00 61.39 175 VAL H O 1
ATOM 3416 N N . LEU B 2 176 ? -49.822 118.775 0.464 1.00 62.00 176 LEU H N 1
ATOM 3417 C CA . LEU B 2 176 ? -50.567 118.469 1.681 1.00 62.85 176 LEU H CA 1
ATOM 3418 C C . LEU B 2 176 ? -50.517 119.595 2.692 1.00 71.17 176 LEU H C 1
ATOM 3419 O O . LEU B 2 176 ? -49.453 120.113 2.986 1.00 71.28 176 LEU H O 1
ATOM 3424 N N . GLN B 2 177 ? -51.668 119.982 3.196 1.00 72.50 177 GLN H N 1
ATOM 3425 C CA . GLN B 2 177 ? -51.866 120.983 4.245 1.00 75.25 177 GLN H CA 1
ATOM 3426 C C . GLN B 2 177 ? -52.620 120.152 5.283 1.00 79.79 177 GLN H C 1
ATOM 3427 O O . GLN B 2 177 ? -53.838 119.878 5.210 1.00 80.97 177 GLN H O 1
ATOM 3433 N N . SER B 2 178 ? -51.785 119.602 6.129 1.00 75.35 178 SER H N 1
ATOM 3434 C CA . SER B 2 178 ? -52.068 118.657 7.170 1.00 75.67 178 SER H CA 1
ATOM 3435 C C . SER B 2 178 ? -52.417 117.321 6.530 1.00 70.16 178 SER H C 1
ATOM 3436 O O . SER B 2 178 ? -51.519 116.567 6.147 1.00 69.42 178 SER H O 1
ATOM 3439 N N . ASP B 2 179 ? -53.694 117.068 6.384 1.00 59.35 179 ASP H N 1
ATOM 3440 C CA . ASP B 2 179 ? -54.311 115.830 6.011 1.00 55.91 179 ASP H CA 1
ATOM 3441 C C . ASP B 2 179 ? -54.893 115.982 4.622 1.00 56.43 179 ASP H C 1
ATOM 3442 O O . ASP B 2 179 ? -55.185 114.975 3.949 1.00 53.88 179 ASP H O 1
ATOM 3447 N N . LEU B 2 180 ? -55.117 117.252 4.202 1.00 52.43 180 LEU H N 1
ATOM 3448 C CA . LEU B 2 180 ? -55.804 117.564 2.943 1.00 48.08 180 LEU H CA 1
ATOM 3449 C C . LEU B 2 180 ? -54.920 118.141 1.883 1.00 53.80 180 LEU H C 1
ATOM 3450 O O . LEU B 2 180 ? -53.933 118.806 2.181 1.00 54.68 180 LEU H O 1
ATOM 3455 N N . TYR B 2 181 ? -55.295 117.942 0.632 1.00 51.04 181 TYR H N 1
ATOM 3456 C CA . TYR B 2 181 ? -54.559 118.478 -0.506 1.00 49.51 181 TYR H CA 1
ATOM 3457 C C . TYR B 2 181 ? -55.082 119.822 -0.959 1.00 52.53 181 TYR H C 1
ATOM 3458 O O . TYR B 2 181 ? -56.271 120.125 -0.822 1.00 52.69 181 TYR H O 1
ATOM 3467 N N . THR B 2 182 ? -54.185 120.613 -1.540 1.00 50.59 182 THR H N 1
ATOM 3468 C CA . THR B 2 182 ? -54.492 121.908 -2.126 1.00 51.52 182 THR H CA 1
ATOM 3469 C C . THR B 2 182 ? -53.686 122.040 -3.425 1.00 55.67 182 THR H C 1
ATOM 3470 O O . THR B 2 182 ? -52.507 121.708 -3.461 1.00 53.73 182 THR H O 1
ATOM 3474 N N . LEU B 2 183 ? -54.346 122.491 -4.484 1.00 53.64 183 LEU H N 1
ATOM 3475 C CA . LEU B 2 183 ? -53.687 122.851 -5.713 1.00 54.83 183 LEU H CA 1
ATOM 3476 C C . LEU B 2 183 ? -54.277 124.140 -6.268 1.00 59.64 183 LEU H C 1
ATOM 3477 O O . LEU B 2 183 ? -55.353 124.579 -5.868 1.00 58.41 183 LEU H O 1
ATOM 3482 N N . SER B 2 184 ? -53.558 124.742 -7.182 1.00 57.51 184 SER H N 1
ATOM 3483 C CA . SER B 2 184 ? -53.973 125.966 -7.844 1.00 57.35 184 SER H CA 1
ATOM 3484 C C . SER B 2 184 ? -53.610 125.859 -9.325 1.00 61.64 184 SER H C 1
ATOM 3485 O O . SER B 2 184 ? -52.769 125.046 -9.717 1.00 61.02 184 SER H O 1
ATOM 3488 N N . SER B 2 185 ? -54.281 126.660 -10.142 1.00 58.61 185 SER H N 1
ATOM 3489 C CA . SER B 2 185 ? -53.998 126.787 -11.566 1.00 58.27 185 SER H CA 1
ATOM 3490 C C . SER B 2 185 ? -54.099 128.242 -11.971 1.00 60.23 185 SER H C 1
ATOM 3491 O O . SER B 2 185 ? -54.981 128.951 -11.516 1.00 59.85 185 SER H O 1
ATOM 3494 N N . SER B 2 186 ? -53.200 128.687 -12.829 1.00 57.10 186 SER H N 1
ATOM 3495 C CA . SER B 2 186 ? -53.225 130.037 -13.395 1.00 56.08 186 SER H CA 1
ATOM 3496 C C . SER B 2 186 ? -53.499 129.923 -14.884 1.00 59.80 186 SER H C 1
ATOM 3497 O O . SER B 2 186 ? -53.123 128.928 -15.522 1.00 57.54 186 SER H O 1
ATOM 3500 N N . VAL B 2 187 ? -54.165 130.941 -15.441 1.00 57.56 187 VAL H N 1
ATOM 3501 C CA . VAL B 2 187 ? -54.367 131.076 -16.873 1.00 56.50 187 VAL H CA 1
ATOM 3502 C C . VAL B 2 187 ? -54.104 132.527 -17.250 1.00 66.40 187 VAL H C 1
ATOM 3503 O O . VAL B 2 187 ? -54.591 133.453 -16.585 1.00 67.87 187 VAL H O 1
ATOM 3507 N N . THR B 2 188 ? -53.307 132.723 -18.286 1.00 66.31 188 THR H N 1
ATOM 3508 C CA . THR B 2 188 ? -53.002 134.043 -18.798 1.00 68.86 188 THR H CA 1
ATOM 3509 C C . THR B 2 188 ? -53.629 134.231 -20.166 1.00 76.14 188 THR H C 1
ATOM 3510 O O . THR B 2 188 ? -53.429 133.402 -21.056 1.00 77.47 188 THR H O 1
ATOM 3514 N N . VAL B 2 189 ? -54.414 135.307 -20.322 1.00 73.00 189 VAL H N 1
ATOM 3515 C CA . VAL B 2 189 ? -55.091 135.647 -21.586 1.00 73.13 189 VAL H CA 1
ATOM 3516 C C . VAL B 2 189 ? -54.832 137.110 -21.910 1.00 78.19 189 VAL H C 1
ATOM 3517 O O . VAL B 2 189 ? -54.354 137.839 -21.053 1.00 77.35 189 VAL H O 1
ATOM 3521 N N . THR B 2 190 ? -55.176 137.557 -23.110 1.00 77.87 190 THR H N 1
ATOM 3522 C CA . THR B 2 190 ? -55.021 138.956 -23.469 1.00 81.30 190 THR H CA 1
ATOM 3523 C C . THR B 2 190 ? -56.058 139.761 -22.667 1.00 87.09 190 THR H C 1
ATOM 3524 O O . THR B 2 190 ? -57.129 139.229 -22.371 1.00 83.59 190 THR H O 1
ATOM 3528 N N . SER B 2 191 ? -55.788 141.047 -22.378 1.00 89.44 191 SER H N 1
ATOM 3529 C CA . SER B 2 191 ? -56.763 141.905 -21.684 1.00 91.54 191 SER H CA 1
ATOM 3530 C C . SER B 2 191 ? -58.036 142.129 -22.554 1.00 97.87 191 SER H C 1
ATOM 3531 O O . SER B 2 191 ? -59.097 142.424 -22.008 1.00 98.37 191 SER H O 1
ATOM 3534 N N . SER B 2 192 ? -57.937 141.949 -23.893 1.00 94.79 192 SER H N 1
ATOM 3535 C CA . SER B 2 192 ? -59.089 142.057 -24.804 1.00 95.16 192 SER H CA 1
ATOM 3536 C C . SER B 2 192 ? -59.989 140.795 -24.700 1.00 96.06 192 SER H C 1
ATOM 3537 O O . SER B 2 192 ? -61.079 140.763 -25.284 1.00 96.51 192 SER H O 1
ATOM 3540 N N . THR B 2 193 ? -59.516 139.752 -23.979 1.00 88.85 193 THR H N 1
ATOM 3541 C CA . THR B 2 193 ? -60.251 138.503 -23.816 1.00 85.93 193 THR H CA 1
ATOM 3542 C C . THR B 2 193 ? -61.103 138.574 -22.569 1.00 86.64 193 THR H C 1
ATOM 3543 O O . THR B 2 193 ? -62.264 138.214 -22.622 1.00 86.10 193 THR H O 1
ATOM 3547 N N . TRP B 2 194 ? -60.523 138.983 -21.438 1.00 81.13 194 TRP H N 1
ATOM 3548 C CA . TRP B 2 194 ? -61.202 139.001 -20.149 1.00 77.51 194 TRP H CA 1
ATOM 3549 C C . TRP B 2 194 ? -61.160 140.407 -19.533 1.00 81.83 194 TRP H C 1
ATOM 3550 O O . TRP B 2 194 ? -60.129 141.075 -19.618 1.00 82.47 194 TRP H O 1
ATOM 3561 N N . PRO B 2 195 ? -62.251 140.892 -18.915 1.00 77.87 195 PRO H N 1
ATOM 3562 C CA . PRO B 2 195 ? -63.520 140.203 -18.613 1.00 77.21 195 PRO H CA 1
ATOM 3563 C C . PRO B 2 195 ? -64.608 140.210 -19.676 1.00 84.62 195 PRO H C 1
ATOM 3564 O O . PRO B 2 195 ? -65.706 139.749 -19.388 1.00 84.59 195 PRO H O 1
ATOM 3568 N N . SER B 2 196 ? -64.340 140.723 -20.872 1.00 85.29 196 SER H N 1
ATOM 3569 C CA . SER B 2 196 ? -65.369 140.785 -21.922 1.00 87.56 196 SER H CA 1
ATOM 3570 C C . SER B 2 196 ? -65.892 139.403 -22.340 1.00 90.87 196 SER H C 1
ATOM 3571 O O . SER B 2 196 ? -67.048 139.281 -22.760 1.00 92.06 196 SER H O 1
ATOM 3574 N N . GLN B 2 197 ? -65.049 138.365 -22.179 1.00 84.25 197 GLN H N 1
ATOM 3575 C CA . GLN B 2 197 ? -65.369 136.973 -22.491 1.00 81.39 197 GLN H CA 1
ATOM 3576 C C . GLN B 2 197 ? -65.250 136.123 -21.239 1.00 81.64 197 GLN H C 1
ATOM 3577 O O . GLN B 2 197 ? -64.439 136.393 -20.352 1.00 79.98 197 GLN H O 1
ATOM 3583 N N . SER B 2 198 ? -66.094 135.107 -21.169 1.00 76.81 198 SER H N 1
ATOM 3584 C CA . SER B 2 198 ? -66.214 134.200 -20.044 1.00 73.01 198 SER H CA 1
ATOM 3585 C C . SER B 2 198 ? -65.007 133.283 -19.852 1.00 73.43 198 SER H C 1
ATOM 3586 O O . SER B 2 198 ? -64.535 132.658 -20.808 1.00 73.06 198 SER H O 1
ATOM 3589 N N . ILE B 2 199 ? -64.499 133.218 -18.615 1.00 67.46 199 ILE H N 1
ATOM 3590 C CA . ILE B 2 199 ? -63.417 132.308 -18.236 1.00 65.52 199 ILE H CA 1
ATOM 3591 C C . ILE B 2 199 ? -63.846 131.562 -16.992 1.00 68.89 199 ILE H C 1
ATOM 3592 O O . ILE B 2 199 ? -64.145 132.187 -15.981 1.00 68.64 199 ILE H O 1
ATOM 3597 N N . THR B 2 200 ? -63.933 130.227 -17.089 1.00 65.42 200 THR H N 1
ATOM 3598 C CA . THR B 2 200 ? -64.414 129.353 -16.026 1.00 63.17 200 THR H CA 1
ATOM 3599 C C . THR B 2 200 ? -63.439 128.229 -15.783 1.00 64.97 200 THR H C 1
ATOM 3600 O O . THR B 2 200 ? -63.007 127.609 -16.745 1.00 62.21 200 THR H O 1
ATOM 3604 N N . CYS B 2 201 ? -63.109 127.935 -14.505 1.00 64.24 201 CYS H N 1
ATOM 3605 C CA . CYS B 2 201 ? -62.296 126.743 -14.271 1.00 65.27 201 CYS H CA 1
ATOM 3606 C C . CYS B 2 201 ? -63.253 125.624 -13.892 1.00 65.91 201 CYS H C 1
ATOM 3607 O O . CYS B 2 201 ? -64.236 125.846 -13.190 1.00 64.68 201 CYS H O 1
ATOM 3610 N N . ASN B 2 202 ? -63.021 124.450 -14.450 1.00 59.77 202 ASN H N 1
ATOM 3611 C CA . ASN B 2 202 ? -63.849 123.279 -14.241 1.00 57.66 202 ASN H CA 1
ATOM 3612 C C . ASN B 2 202 ? -63.047 122.296 -13.433 1.00 61.73 202 ASN H C 1
ATOM 3613 O O . ASN B 2 202 ? -62.034 121.788 -13.912 1.00 60.48 202 ASN H O 1
ATOM 3618 N N . VAL B 2 203 ? -63.484 122.029 -12.195 1.00 60.68 203 VAL H N 1
ATOM 3619 C CA . VAL B 2 203 ? -62.793 121.120 -11.283 1.00 59.54 203 VAL H CA 1
ATOM 3620 C C . VAL B 2 203 ? -63.650 119.888 -11.014 1.00 64.34 203 VAL H C 1
ATOM 3621 O O . VAL B 2 203 ? -64.795 120.019 -10.618 1.00 65.82 203 VAL H O 1
ATOM 3625 N N . ALA B 2 204 ? -63.093 118.703 -11.226 1.00 58.28 204 ALA H N 1
ATOM 3626 C CA . ALA B 2 204 ? -63.767 117.466 -10.890 1.00 55.67 204 ALA H CA 1
ATOM 3627 C C . ALA B 2 204 ? -62.930 116.722 -9.857 1.00 56.87 204 ALA H C 1
ATOM 3628 O O . ALA B 2 204 ? -61.711 116.712 -9.950 1.00 54.91 204 ALA H O 1
ATOM 3630 N N . HIS B 2 205 ? -63.585 116.156 -8.835 1.00 54.75 205 HIS H N 1
ATOM 3631 C CA . HIS B 2 205 ? -62.976 115.337 -7.783 1.00 53.36 205 HIS H CA 1
ATOM 3632 C C . HIS B 2 205 ? -63.745 114.034 -7.817 1.00 59.24 205 HIS H C 1
ATOM 3633 O O . HIS B 2 205 ? -64.780 113.933 -7.164 1.00 60.82 205 HIS H O 1
ATOM 3640 N N . PRO B 2 206 ? -63.315 113.073 -8.669 1.00 58.16 206 PRO H N 1
ATOM 3641 C CA . PRO B 2 206 ? -64.124 111.858 -8.875 1.00 58.98 206 PRO H CA 1
ATOM 3642 C C . PRO B 2 206 ? -64.430 111.055 -7.622 1.00 61.93 206 PRO H C 1
ATOM 3643 O O . PRO B 2 206 ? -65.504 110.457 -7.555 1.00 61.72 206 PRO H O 1
ATOM 3647 N N . ALA B 2 207 ? -63.518 111.089 -6.625 1.00 56.27 207 ALA H N 1
ATOM 3648 C CA . ALA B 2 207 ? -63.639 110.357 -5.370 1.00 54.83 207 ALA H CA 1
ATOM 3649 C C . ALA B 2 207 ? -64.832 110.780 -4.559 1.00 61.15 207 ALA H C 1
ATOM 3650 O O . ALA B 2 207 ? -65.444 109.934 -3.904 1.00 63.20 207 ALA H O 1
ATOM 3652 N N . SER B 2 208 ? -65.161 112.085 -4.570 1.00 56.42 208 SER H N 1
ATOM 3653 C CA . SER B 2 208 ? -66.323 112.594 -3.842 1.00 55.26 208 SER H CA 1
ATOM 3654 C C . SER B 2 208 ? -67.478 112.818 -4.795 1.00 58.03 208 SER H C 1
ATOM 3655 O O . SER B 2 208 ? -68.497 113.321 -4.363 1.00 60.28 208 SER H O 1
ATOM 3658 N N . SER B 2 209 ? -67.322 112.457 -6.086 1.00 52.11 209 SER H N 1
ATOM 3659 C CA . SER B 2 209 ? -68.337 112.635 -7.124 1.00 51.92 209 SER H CA 1
ATOM 3660 C C . SER B 2 209 ? -68.772 114.109 -7.222 1.00 57.14 209 SER H C 1
ATOM 3661 O O . SER B 2 209 ? -69.954 114.401 -7.405 1.00 60.21 209 SER H O 1
ATOM 3664 N N . THR B 2 210 ? -67.803 115.030 -7.089 1.00 51.45 210 THR H N 1
ATOM 3665 C CA . THR B 2 210 ? -67.986 116.490 -7.113 1.00 51.85 210 THR H CA 1
ATOM 3666 C C . THR B 2 210 ? -67.408 117.032 -8.434 1.00 58.87 210 THR H C 1
ATOM 3667 O O . THR B 2 210 ? -66.367 116.580 -8.904 1.00 58.79 210 THR H O 1
ATOM 3671 N N . LYS B 2 211 ? -68.125 117.974 -9.027 1.00 56.14 211 LYS H N 1
ATOM 3672 C CA . LYS B 2 211 ? -67.800 118.682 -10.238 1.00 55.48 211 LYS H CA 1
ATOM 3673 C C . LYS B 2 211 ? -68.242 120.100 -9.922 1.00 61.71 211 LYS H C 1
ATOM 3674 O O . LYS B 2 211 ? -69.376 120.325 -9.522 1.00 64.49 211 LYS H O 1
ATOM 3680 N N . VAL B 2 212 ? -67.330 121.034 -10.015 1.00 60.00 212 VAL H N 1
ATOM 3681 C CA . VAL B 2 212 ? -67.565 122.442 -9.720 1.00 61.83 212 VAL H CA 1
ATOM 3682 C C . VAL B 2 212 ? -67.065 123.256 -10.927 1.00 63.60 212 VAL H C 1
ATOM 3683 O O . VAL B 2 212 ? -65.992 122.987 -11.439 1.00 59.30 212 VAL H O 1
ATOM 3687 N N . ASP B 2 213 ? -67.856 124.239 -11.360 1.00 61.35 213 ASP H N 1
ATOM 3688 C CA . ASP B 2 213 ? -67.485 125.187 -12.371 1.00 60.71 213 ASP H CA 1
ATOM 3689 C C . ASP B 2 213 ? -67.478 126.567 -11.700 1.00 64.57 213 ASP H C 1
ATOM 3690 O O . ASP B 2 213 ? -68.492 126.989 -11.138 1.00 66.76 213 ASP H O 1
ATOM 3695 N N . LYS B 2 214 ? -66.310 127.238 -11.692 1.00 57.32 214 LYS H N 1
ATOM 3696 C CA . LYS B 2 214 ? -66.194 128.565 -11.119 1.00 56.55 214 LYS H CA 1
ATOM 3697 C C . LYS B 2 214 ? -65.814 129.550 -12.183 1.00 59.98 214 LYS H C 1
ATOM 3698 O O . LYS B 2 214 ? -64.673 129.522 -12.681 1.00 59.75 214 LYS H O 1
ATOM 3704 N N . LYS B 2 215 ? -66.771 130.428 -12.533 1.00 55.71 215 LYS H N 1
ATOM 3705 C CA . LYS B 2 215 ? -66.558 131.523 -13.452 1.00 56.55 215 LYS H CA 1
ATOM 3706 C C . LYS B 2 215 ? -65.712 132.568 -12.709 1.00 63.10 215 LYS H C 1
ATOM 3707 O O . LYS B 2 215 ? -65.972 132.858 -11.545 1.00 62.55 215 LYS H O 1
ATOM 3713 N N . ILE B 2 216 ? -64.680 133.102 -13.376 1.00 61.81 216 ILE H N 1
ATOM 3714 C CA . ILE B 2 216 ? -63.846 134.139 -12.772 1.00 62.64 216 ILE H CA 1
ATOM 3715 C C . ILE B 2 216 ? -64.493 135.481 -13.064 1.00 69.90 216 ILE H C 1
ATOM 3716 O O . ILE B 2 216 ? -64.554 135.912 -14.219 1.00 70.63 216 ILE H O 1
ATOM 3721 N N . GLU B 2 217 ? -64.953 136.144 -12.022 1.00 68.17 217 GLU H N 1
ATOM 3722 C CA . GLU B 2 217 ? -65.599 137.436 -12.163 1.00 70.66 217 GLU H CA 1
ATOM 3723 C C . GLU B 2 217 ? -64.692 138.565 -11.719 1.00 74.42 217 GLU H C 1
ATOM 3724 O O . GLU B 2 217 ? -64.003 138.422 -10.719 1.00 71.95 217 GLU H O 1
ATOM 3730 N N . PRO B 2 218 ? -64.748 139.742 -12.378 1.00 73.63 218 PRO H N 1
ATOM 3731 C CA . PRO B 2 218 ? -63.953 140.880 -11.891 1.00 73.27 218 PRO H CA 1
ATOM 3732 C C . PRO B 2 218 ? -64.406 141.252 -10.492 1.00 75.24 218 PRO H C 1
ATOM 3733 O O . PRO B 2 218 ? -65.607 141.207 -10.213 1.00 76.90 218 PRO H O 1
ATOM 3737 N N . ARG B 2 219 ? -63.461 141.606 -9.619 1.00 69.12 219 ARG H N 1
ATOM 3738 C CA . ARG B 2 219 ? -63.800 141.998 -8.261 1.00 68.36 219 ARG H CA 1
ATOM 3739 C C . ARG B 2 219 ? -64.441 143.366 -8.227 1.00 74.18 219 ARG H C 1
ATOM 3740 O O . ARG B 2 219 ? -64.079 144.243 -9.009 1.00 76.20 219 ARG H O 1
ATOM 3748 N N . GLY B 2 220 ? -65.385 143.525 -7.313 1.00 70.39 220 GLY H N 1
ATOM 3749 C CA . GLY B 2 220 ? -66.076 144.778 -7.055 1.00 72.44 220 GLY H CA 1
ATOM 3750 C C . GLY B 2 220 ? -65.546 145.448 -5.805 1.00 76.73 220 GLY H C 1
ATOM 3751 O O . GLY B 2 220 ? -64.671 144.893 -5.123 1.00 73.50 220 GLY H O 1
ATOM 3752 N N . PRO B 2 221 ? -66.083 146.639 -5.464 1.00 78.51 221 PRO H N 1
ATOM 3753 C CA . PRO B 2 221 ? -65.626 147.327 -4.247 1.00 80.71 221 PRO H CA 1
ATOM 3754 C C . PRO B 2 221 ? -65.956 146.598 -2.937 1.00 88.83 221 PRO H C 1
ATOM 3755 O O . PRO B 2 221 ? -66.897 145.769 -2.871 1.00 87.05 221 PRO H O 1
ATOM 3759 N N . THR B 2 222 ? -65.118 146.891 -1.897 1.00 88.76 222 THR H N 1
ATOM 3760 C CA . THR B 2 222 ? -65.226 146.337 -0.535 1.00 92.69 222 THR H CA 1
ATOM 3761 C C . THR B 2 222 ? -66.169 147.201 0.327 1.00 110.89 222 THR H C 1
ATOM 3762 O O . THR B 2 222 ? -66.839 146.640 1.227 1.00 115.42 222 THR H O 1
ATOM 3767 N N . ASP C 3 1 ? -26.270 102.769 7.687 1.00 78.32 1 ASP L N 1
ATOM 3768 C CA . ASP C 3 1 ? -26.564 102.626 6.255 1.00 74.01 1 ASP L CA 1
ATOM 3769 C C . ASP C 3 1 ? -25.548 103.376 5.451 1.00 79.40 1 ASP L C 1
ATOM 3770 O O . ASP C 3 1 ? -25.029 104.407 5.899 1.00 83.73 1 ASP L O 1
ATOM 3775 N N . VAL C 3 2 ? -25.277 102.877 4.253 1.00 71.36 2 VAL L N 1
ATOM 3776 C CA . VAL C 3 2 ? -24.319 103.510 3.370 1.00 70.55 2 VAL L CA 1
ATOM 3777 C C . VAL C 3 2 ? -25.027 104.681 2.710 1.00 72.01 2 VAL L C 1
ATOM 3778 O O . VAL C 3 2 ? -26.021 104.498 1.995 1.00 69.32 2 VAL L O 1
ATOM 3782 N N . VAL C 3 3 ? -24.531 105.882 2.978 1.00 67.72 3 VAL L N 1
ATOM 3783 C CA . VAL C 3 3 ? -25.091 107.107 2.428 1.00 65.27 3 VAL L CA 1
ATOM 3784 C C . VAL C 3 3 ? -24.439 107.365 1.085 1.00 72.36 3 VAL L C 1
ATOM 3785 O O . VAL C 3 3 ? -23.210 107.362 0.971 1.00 75.68 3 VAL L O 1
ATOM 3789 N N . MET C 3 4 ? -25.280 107.602 0.070 1.00 67.10 4 MET L N 1
ATOM 3790 C CA . MET C 3 4 ? -24.891 107.883 -1.294 1.00 64.81 4 MET L CA 1
ATOM 3791 C C . MET C 3 4 ? -25.103 109.356 -1.537 1.00 71.41 4 MET L C 1
ATOM 3792 O O . MET C 3 4 ? -26.240 109.815 -1.612 1.00 70.40 4 MET L O 1
ATOM 3797 N N . THR C 3 5 ? -24.000 110.105 -1.615 1.00 72.11 5 THR L N 1
ATOM 3798 C CA . THR C 3 5 ? -24.022 111.547 -1.796 1.00 73.02 5 THR L CA 1
ATOM 3799 C C . THR C 3 5 ? -23.820 111.879 -3.267 1.00 77.50 5 THR L C 1
ATOM 3800 O O . THR C 3 5 ? -22.731 111.735 -3.829 1.00 80.12 5 THR L O 1
ATOM 3804 N N . GLN C 3 6 ? -24.873 112.365 -3.855 1.00 70.71 6 GLN L N 1
ATOM 3805 C CA . GLN C 3 6 ? -24.924 112.695 -5.254 1.00 69.89 6 GLN L CA 1
ATOM 3806 C C . GLN C 3 6 ? -24.771 114.190 -5.512 1.00 75.79 6 GLN L C 1
ATOM 3807 O O . GLN C 3 6 ? -25.433 114.982 -4.857 1.00 74.86 6 GLN L O 1
ATOM 3813 N N . THR C 3 7 ? -23.876 114.593 -6.434 1.00 74.70 7 THR L N 1
ATOM 3814 C CA . THR C 3 7 ? -23.683 116.027 -6.755 1.00 75.78 7 THR L CA 1
ATOM 3815 C C . THR C 3 7 ? -23.506 116.225 -8.252 1.00 77.23 7 THR L C 1
ATOM 3816 O O . THR C 3 7 ? -22.787 115.439 -8.867 1.00 77.37 7 THR L O 1
ATOM 3820 N N . PRO C 3 8 ? -24.068 117.300 -8.857 1.00 71.25 8 PRO L N 1
ATOM 3821 C CA . PRO C 3 8 ? -24.972 118.301 -8.260 1.00 70.16 8 PRO L CA 1
ATOM 3822 C C . PRO C 3 8 ? -26.386 117.745 -8.148 1.00 71.15 8 PRO L C 1
ATOM 3823 O O . PRO C 3 8 ? -26.691 116.725 -8.773 1.00 69.61 8 PRO L O 1
ATOM 3827 N N . LEU C 3 9 ? -27.257 118.399 -7.390 1.00 66.81 9 LEU L N 1
ATOM 3828 C CA . LEU C 3 9 ? -28.643 117.911 -7.327 1.00 64.76 9 LEU L CA 1
ATOM 3829 C C . LEU C 3 9 ? -29.465 118.333 -8.561 1.00 68.89 9 LEU L C 1
ATOM 3830 O O . LEU C 3 9 ? -30.395 117.645 -8.966 1.00 66.34 9 LEU L O 1
ATOM 3835 N N . SER C 3 10 ? -29.098 119.463 -9.159 1.00 68.48 10 SER L N 1
ATOM 3836 C CA . SER C 3 10 ? -29.696 120.007 -10.366 1.00 67.26 10 SER L CA 1
ATOM 3837 C C . SER C 3 10 ? -28.562 120.264 -11.347 1.00 70.75 10 SER L C 1
ATOM 3838 O O . SER C 3 10 ? -27.552 120.880 -10.978 1.00 70.69 10 SER L O 1
ATOM 3841 N N . LEU C 3 11 ? -28.732 119.793 -12.601 1.00 66.70 11 LEU L N 1
ATOM 3842 C CA . LEU C 3 11 ? -27.731 119.956 -13.646 1.00 65.49 11 LEU L CA 1
ATOM 3843 C C . LEU C 3 11 ? -28.328 120.503 -14.943 1.00 68.00 11 LEU L C 1
ATOM 3844 O O . LEU C 3 11 ? -28.810 119.727 -15.788 1.00 65.62 11 LEU L O 1
ATOM 3849 N N . PRO C 3 12 ? -28.301 121.856 -15.107 1.00 63.87 12 PRO L N 1
ATOM 3850 C CA . PRO C 3 12 ? -28.788 122.459 -16.370 1.00 62.89 12 PRO L CA 1
ATOM 3851 C C . PRO C 3 12 ? -27.728 122.289 -17.464 1.00 67.51 12 PRO L C 1
ATOM 3852 O O . PRO C 3 12 ? -26.561 122.581 -17.242 1.00 67.98 12 PRO L O 1
ATOM 3856 N N . VAL C 3 13 ? -28.135 121.795 -18.639 1.00 63.13 13 VAL L N 1
ATOM 3857 C CA . VAL C 3 13 ? -27.259 121.543 -19.776 1.00 62.83 13 VAL L CA 1
ATOM 3858 C C . VAL C 3 13 ? -27.956 121.967 -21.036 1.00 69.78 13 VAL L C 1
ATOM 3859 O O . VAL C 3 13 ? -29.178 122.084 -21.044 1.00 70.61 13 VAL L O 1
ATOM 3863 N N . SER C 3 14 ? -27.199 122.153 -22.114 1.00 66.55 14 SER L N 1
ATOM 3864 C CA . SER C 3 14 ? -27.755 122.423 -23.430 1.00 65.88 14 SER L CA 1
ATOM 3865 C C . SER C 3 14 ? -27.693 121.110 -24.171 1.00 67.99 14 SER L C 1
ATOM 3866 O O . SER C 3 14 ? -26.757 120.324 -23.965 1.00 68.18 14 SER L O 1
ATOM 3869 N N . LEU C 3 15 ? -28.627 120.890 -25.079 1.00 62.63 15 LEU L N 1
ATOM 3870 C CA . LEU C 3 15 ? -28.578 119.689 -25.890 1.00 61.55 15 LEU L CA 1
ATOM 3871 C C . LEU C 3 15 ? -27.294 119.692 -26.723 1.00 66.35 15 LEU L C 1
ATOM 3872 O O . LEU C 3 15 ? -26.923 120.729 -27.273 1.00 65.11 15 LEU L O 1
ATOM 3877 N N . GLY C 3 16 ? -26.587 118.568 -26.695 1.00 65.36 16 GLY L N 1
ATOM 3878 C CA . GLY C 3 16 ? -25.314 118.390 -27.367 1.00 67.26 16 GLY L CA 1
ATOM 3879 C C . GLY C 3 16 ? -24.132 118.539 -26.449 1.00 74.86 16 GLY L C 1
ATOM 3880 O O . GLY C 3 16 ? -23.026 118.146 -26.816 1.00 78.30 16 GLY L O 1
ATOM 3881 N N . ASP C 3 17 ? -24.348 119.094 -25.249 1.00 72.77 17 ASP L N 1
ATOM 3882 C CA . ASP C 3 17 ? -23.305 119.279 -24.224 1.00 73.44 17 ASP L CA 1
ATOM 3883 C C . ASP C 3 17 ? -22.928 117.928 -23.583 1.00 79.98 17 ASP L C 1
ATOM 3884 O O . ASP C 3 17 ? -23.654 116.940 -23.717 1.00 78.81 17 ASP L O 1
ATOM 3889 N N . GLN C 3 18 ? -21.845 117.934 -22.791 1.00 80.04 18 GLN L N 1
ATOM 3890 C CA . GLN C 3 18 ? -21.465 116.808 -21.953 1.00 80.11 18 GLN L CA 1
ATOM 3891 C C . GLN C 3 18 ? -21.940 117.142 -20.522 1.00 78.39 18 GLN L C 1
ATOM 3892 O O . GLN C 3 18 ? -21.881 118.300 -20.119 1.00 75.59 18 GLN L O 1
ATOM 3898 N N . ALA C 3 19 ? -22.417 116.128 -19.781 1.00 73.98 19 ALA L N 1
ATOM 3899 C CA . ALA C 3 19 ? -22.859 116.251 -18.400 1.00 72.64 19 ALA L CA 1
ATOM 3900 C C . ALA C 3 19 ? -22.064 115.253 -17.570 1.00 77.86 19 ALA L C 1
ATOM 3901 O O . ALA C 3 19 ? -21.835 114.130 -18.025 1.00 76.66 19 ALA L O 1
ATOM 3903 N N . SER C 3 20 ? -21.629 115.671 -16.361 1.00 76.47 20 SER L N 1
ATOM 3904 C CA . SER C 3 20 ? -20.890 114.838 -15.402 1.00 77.08 20 SER L CA 1
ATOM 3905 C C . SER C 3 20 ? -21.629 114.832 -14.070 1.00 79.88 20 SER L C 1
ATOM 3906 O O . SER C 3 20 ? -21.957 115.902 -13.556 1.00 80.11 20 SER L O 1
ATOM 3909 N N . ILE C 3 21 ? -21.919 113.641 -13.526 1.00 74.82 21 ILE L N 1
ATOM 3910 C CA . ILE C 3 21 ? -22.623 113.486 -12.245 1.00 72.90 21 ILE L CA 1
ATOM 3911 C C . ILE C 3 21 ? -21.733 112.664 -11.333 1.00 76.91 21 ILE L C 1
ATOM 3912 O O . ILE C 3 21 ? -21.249 111.615 -11.736 1.00 76.80 21 ILE L O 1
ATOM 3917 N N . SER C 3 22 ? -21.522 113.141 -10.118 1.00 74.92 22 SER L N 1
ATOM 3918 C CA . SER C 3 22 ? -20.709 112.486 -9.108 1.00 76.11 22 SER L CA 1
ATOM 3919 C C . SER C 3 22 ? -21.584 111.776 -8.044 1.00 77.62 22 SER L C 1
ATOM 3920 O O . SER C 3 22 ? -22.631 112.285 -7.632 1.00 73.02 22 SER L O 1
ATOM 3923 N N . CYS C 3 23 ? -21.121 110.617 -7.592 1.00 78.16 23 CYS L N 1
ATOM 3924 C CA . CYS C 3 23 ? -21.714 109.860 -6.512 1.00 78.92 23 CYS L CA 1
ATOM 3925 C C . CYS C 3 23 ? -20.583 109.467 -5.579 1.00 87.71 23 CYS L C 1
ATOM 3926 O O . CYS C 3 23 ? -19.623 108.830 -6.022 1.00 90.87 23 CYS L O 1
ATOM 3929 N N . ARG C 3 24 ? -20.656 109.873 -4.307 1.00 84.09 24 ARG L N 1
ATOM 3930 C CA . ARG C 3 24 ? -19.678 109.475 -3.300 1.00 84.89 24 ARG L CA 1
ATOM 3931 C C . ARG C 3 24 ? -20.395 108.631 -2.202 1.00 83.15 24 ARG L C 1
ATOM 3932 O O . ARG C 3 24 ? -21.420 109.056 -1.677 1.00 79.34 24 ARG L O 1
ATOM 3940 N N . SER C 3 25 ? -19.865 107.447 -1.875 1.00 79.31 25 SER L N 1
ATOM 3941 C CA . SER C 3 25 ? -20.442 106.618 -0.823 1.00 78.19 25 SER L CA 1
ATOM 3942 C C . SER C 3 25 ? -19.739 106.841 0.520 1.00 84.77 25 SER L C 1
ATOM 3943 O O . SER C 3 25 ? -18.557 107.203 0.545 1.00 89.70 25 SER L O 1
ATOM 3946 N N . SER C 3 26 ? -20.462 106.632 1.640 1.00 78.35 26 SER L N 1
ATOM 3947 C CA . SER C 3 26 ? -19.922 106.833 2.991 1.00 79.85 26 SER L CA 1
ATOM 3948 C C . SER C 3 26 ? -18.919 105.768 3.416 1.00 86.33 26 SER L C 1
ATOM 3949 O O . SER C 3 26 ? -18.147 105.995 4.352 1.00 91.99 26 SER L O 1
ATOM 3952 N N . GLN C 3 27 ? -18.907 104.632 2.715 1.00 79.82 27 GLN L N 1
ATOM 3953 C CA . GLN C 3 27 ? -17.935 103.569 2.908 1.00 81.68 27 GLN L CA 1
ATOM 3954 C C . GLN C 3 27 ? -17.670 102.882 1.585 1.00 85.50 27 GLN L C 1
ATOM 3955 O O . GLN C 3 27 ? -18.459 103.025 0.659 1.00 81.55 27 GLN L O 1
ATOM 3961 N N . SER C 3 28 ? -16.548 102.163 1.486 1.00 87.17 28 SER L N 1
ATOM 3962 C CA . SER C 3 28 ? -16.160 101.460 0.270 1.00 87.19 28 SER L CA 1
ATOM 3963 C C . SER C 3 28 ? -17.245 100.521 -0.191 1.00 87.85 28 SER L C 1
ATOM 3964 O O . SER C 3 28 ? -17.848 99.808 0.622 1.00 86.76 28 SER L O 1
ATOM 3967 N N . LEU C 3 29 ? -17.484 100.523 -1.508 1.00 82.06 29 LEU L N 1
ATOM 3968 C CA . LEU C 3 29 ? -18.477 99.649 -2.116 1.00 78.46 29 LEU L CA 1
ATOM 3969 C C . LEU C 3 29 ? -17.859 98.345 -2.625 1.00 84.77 29 LEU L C 1
ATOM 3970 O O . LEU C 3 29 ? -18.512 97.595 -3.351 1.00 83.81 29 LEU L O 1
ATOM 3975 N N . VAL C 3 30 ? -16.594 98.078 -2.260 1.00 83.74 30 VAL L N 1
ATOM 3976 C CA . VAL C 3 30 ? -15.940 96.835 -2.668 1.00 84.72 30 VAL L CA 1
ATOM 3977 C C . VAL C 3 30 ? -16.467 95.707 -1.766 1.00 88.81 30 VAL L C 1
ATOM 3978 O O . VAL C 3 30 ? -16.270 95.730 -0.550 1.00 88.90 30 VAL L O 1
ATOM 3982 N N . HIS C 3 31 ? -17.165 94.748 -2.380 1.00 84.19 31 HIS L N 1
ATOM 3983 C CA . HIS C 3 31 ? -17.726 93.563 -1.739 1.00 83.36 31 HIS L CA 1
ATOM 3984 C C . HIS C 3 31 ? -16.597 92.600 -1.392 1.00 91.22 31 HIS L C 1
ATOM 3985 O O . HIS C 3 31 ? -15.513 92.687 -1.980 1.00 94.25 31 HIS L O 1
ATOM 3992 N N . SER C 3 32 ? -16.859 91.653 -0.470 1.00 87.20 32 SER L N 1
ATOM 3993 C CA . SER C 3 32 ? -15.889 90.621 -0.080 1.00 89.67 32 SER L CA 1
ATOM 3994 C C . SER C 3 32 ? -15.485 89.740 -1.279 1.00 96.58 32 SER L C 1
ATOM 3995 O O . SER C 3 32 ? -14.377 89.200 -1.283 1.00 101.33 32 SER L O 1
ATOM 3998 N N . ASN C 3 33 ? -16.358 89.636 -2.311 1.00 90.60 33 ASN L N 1
ATOM 3999 C CA . ASN C 3 33 ? -16.077 88.860 -3.523 1.00 92.06 33 ASN L CA 1
ATOM 4000 C C . ASN C 3 33 ? -15.189 89.619 -4.559 1.00 94.54 33 ASN L C 1
ATOM 4001 O O . ASN C 3 33 ? -14.886 89.071 -5.618 1.00 93.68 33 ASN L O 1
ATOM 4006 N N . GLY C 3 34 ? -14.825 90.861 -4.242 1.00 91.05 34 GLY L N 1
ATOM 4007 C CA . GLY C 3 34 ? -13.972 91.708 -5.069 1.00 92.65 34 GLY L CA 1
ATOM 4008 C C . GLY C 3 34 ? -14.688 92.643 -6.026 1.00 94.76 34 GLY L C 1
ATOM 4009 O O . GLY C 3 34 ? -14.055 93.532 -6.604 1.00 95.26 34 GLY L O 1
ATOM 4010 N N . ASN C 3 35 ? -16.006 92.455 -6.216 1.00 88.25 35 ASN L N 1
ATOM 4011 C CA . ASN C 3 35 ? -16.772 93.310 -7.123 1.00 85.30 35 ASN L CA 1
ATOM 4012 C C . ASN C 3 35 ? -17.262 94.570 -6.426 1.00 86.06 35 ASN L C 1
ATOM 4013 O O . ASN C 3 35 ? -17.362 94.598 -5.199 1.00 85.50 35 ASN L O 1
ATOM 4018 N N . THR C 3 36 ? -17.581 95.610 -7.221 1.00 80.12 36 THR L N 1
ATOM 4019 C CA . THR C 3 36 ? -18.103 96.887 -6.729 1.00 76.98 36 THR L CA 1
ATOM 4020 C C . THR C 3 36 ? -19.508 97.093 -7.308 1.00 76.82 36 THR L C 1
ATOM 4021 O O . THR C 3 36 ? -19.674 97.376 -8.493 1.00 75.75 36 THR L O 1
ATOM 4025 N N . TYR C 3 37 ? -20.517 96.907 -6.471 1.00 71.26 37 TYR L N 1
ATOM 4026 C CA . TYR C 3 37 ? -21.914 96.957 -6.874 1.00 67.04 37 TYR L CA 1
ATOM 4027 C C . TYR C 3 37 ? -22.505 98.344 -6.804 1.00 68.63 37 TYR L C 1
ATOM 4028 O O . TYR C 3 37 ? -23.344 98.643 -5.953 1.00 66.84 37 TYR L O 1
ATOM 4037 N N . LEU C 3 38 ? -22.021 99.197 -7.705 1.00 65.78 38 LEU L N 1
ATOM 4038 C CA . LEU C 3 38 ? -22.459 100.570 -7.861 1.00 64.64 38 LEU L CA 1
ATOM 4039 C C . LEU C 3 38 ? -23.169 100.651 -9.219 1.00 71.56 38 LEU L C 1
ATOM 4040 O O . LEU C 3 38 ? -22.578 100.306 -10.243 1.00 75.19 38 LEU L O 1
ATOM 4045 N N . HIS C 3 39 ? -24.437 101.091 -9.217 1.00 64.55 39 HIS L N 1
ATOM 4046 C CA . HIS C 3 39 ? -25.272 101.203 -10.415 1.00 61.70 39 HIS L CA 1
ATOM 4047 C C . HIS C 3 39 ? -25.734 102.641 -10.658 1.00 64.95 39 HIS L C 1
ATOM 4048 O O . HIS C 3 39 ? -25.820 103.443 -9.737 1.00 63.76 39 HIS L O 1
ATOM 4055 N N . TRP C 3 40 ? -26.074 102.943 -11.898 1.00 62.55 40 TRP L N 1
ATOM 4056 C CA . TRP C 3 40 ? -26.634 104.232 -12.281 1.00 60.63 40 TRP L CA 1
ATOM 4057 C C . TRP C 3 40 ? -27.945 103.970 -12.977 1.00 62.80 40 TRP L C 1
ATOM 4058 O O . TRP C 3 40 ? -28.011 103.122 -13.877 1.00 62.85 40 TRP L O 1
ATOM 4069 N N . TYR C 3 41 ? -28.965 104.750 -12.605 1.00 58.47 41 TYR L N 1
ATOM 4070 C CA . TYR C 3 41 ? -30.306 104.664 -13.196 1.00 58.35 41 TYR L CA 1
ATOM 4071 C C . TYR C 3 41 ? -30.763 106.007 -13.692 1.00 63.28 41 TYR L C 1
ATOM 4072 O O . TYR C 3 41 ? -30.334 107.047 -13.175 1.00 62.94 41 TYR L O 1
ATOM 4081 N N . LEU C 3 42 ? -31.682 105.980 -14.649 1.00 59.81 42 LEU L N 1
ATOM 4082 C CA . LEU C 3 42 ? -32.351 107.170 -15.156 1.00 59.03 42 LEU L CA 1
ATOM 4083 C C . LEU C 3 42 ? -33.844 106.938 -14.958 1.00 65.59 42 LEU L C 1
ATOM 4084 O O . LEU C 3 42 ? -34.361 105.880 -15.313 1.00 64.87 42 LEU L O 1
ATOM 4089 N N . GLN C 3 43 ? -34.539 107.939 -14.432 1.00 62.99 43 GLN L N 1
ATOM 4090 C CA . GLN C 3 43 ? -35.976 107.908 -14.251 1.00 61.81 43 GLN L CA 1
ATOM 4091 C C . GLN C 3 43 ? -36.596 109.138 -14.909 1.00 68.37 43 GLN L C 1
ATOM 4092 O O . GLN C 3 43 ? -36.234 110.274 -14.599 1.00 67.14 43 GLN L O 1
ATOM 4098 N N . LYS C 3 44 ? -37.569 108.899 -15.779 1.00 69.72 44 LYS L N 1
ATOM 4099 C CA . LYS C 3 44 ? -38.306 109.951 -16.483 1.00 71.28 44 LYS L CA 1
ATOM 4100 C C . LYS C 3 44 ? -39.637 110.185 -15.831 1.00 80.94 44 LYS L C 1
ATOM 4101 O O . LYS C 3 44 ? -40.097 109.272 -15.134 1.00 80.39 44 LYS L O 1
ATOM 4107 N N . PRO C 3 45 ? -40.270 111.388 -15.998 1.00 82.64 45 PRO L N 1
ATOM 4108 C CA . PRO C 3 45 ? -41.542 111.638 -15.295 1.00 85.27 45 PRO L CA 1
ATOM 4109 C C . PRO C 3 45 ? -42.620 110.619 -15.646 1.00 92.67 45 PRO L C 1
ATOM 4110 O O . PRO C 3 45 ? -42.731 110.222 -16.807 1.00 94.30 45 PRO L O 1
ATOM 4114 N N . GLY C 3 46 ? -43.316 110.138 -14.622 1.00 88.97 46 GLY L N 1
ATOM 4115 C CA . GLY C 3 46 ? -44.372 109.146 -14.768 1.00 90.03 46 GLY L CA 1
ATOM 4116 C C . GLY C 3 46 ? -43.884 107.755 -15.125 1.00 91.95 46 GLY L C 1
ATOM 4117 O O . GLY C 3 46 ? -44.693 106.829 -15.290 1.00 94.30 46 GLY L O 1
ATOM 4118 N N . GLN C 3 47 ? -42.564 107.588 -15.210 1.00 82.96 47 GLN L N 1
ATOM 4119 C CA . GLN C 3 47 ? -41.946 106.323 -15.572 1.00 80.38 47 GLN L CA 1
ATOM 4120 C C . GLN C 3 47 ? -41.097 105.758 -14.429 1.00 77.26 47 GLN L C 1
ATOM 4121 O O . GLN C 3 47 ? -40.740 106.462 -13.460 1.00 73.05 47 GLN L O 1
ATOM 4127 N N . SER C 3 48 ? -40.783 104.467 -14.544 1.00 71.57 48 SER L N 1
ATOM 4128 C CA . SER C 3 48 ? -39.930 103.805 -13.568 1.00 67.53 48 SER L CA 1
ATOM 4129 C C . SER C 3 48 ? -38.455 103.930 -13.951 1.00 67.53 48 SER L C 1
ATOM 4130 O O . SER C 3 48 ? -38.107 104.135 -15.134 1.00 68.40 48 SER L O 1
ATOM 4133 N N . PRO C 3 49 ? -37.563 103.746 -12.980 1.00 61.43 49 PRO L N 1
ATOM 4134 C CA . PRO C 3 49 ? -36.129 103.790 -13.281 1.00 60.68 49 PRO L CA 1
ATOM 4135 C C . PRO C 3 49 ? -35.698 102.735 -14.306 1.00 66.21 49 PRO L C 1
ATOM 4136 O O . PRO C 3 49 ? -36.271 101.636 -14.380 1.00 68.33 49 PRO L O 1
ATOM 4140 N N . LYS C 3 50 ? -34.696 103.098 -15.119 1.00 61.67 50 LYS L N 1
ATOM 4141 C CA . LYS C 3 50 ? -34.102 102.232 -16.142 1.00 62.06 50 LYS L CA 1
ATOM 4142 C C . LYS C 3 50 ? -32.634 102.145 -15.814 1.00 65.71 50 LYS L C 1
ATOM 4143 O O . LYS C 3 50 ? -31.984 103.166 -15.547 1.00 66.58 50 LYS L O 1
ATOM 4149 N N . LEU C 3 51 ? -32.114 100.921 -15.787 1.00 62.36 51 LEU L N 1
ATOM 4150 C CA . LEU C 3 51 ? -30.711 100.684 -15.460 1.00 61.63 51 LEU L CA 1
ATOM 4151 C C . LEU C 3 51 ? -29.841 101.131 -16.607 1.00 65.66 51 LEU L C 1
ATOM 4152 O O . LEU C 3 51 ? -30.088 100.741 -17.744 1.00 68.47 51 LEU L O 1
ATOM 4157 N N . LEU C 3 52 ? -28.849 101.968 -16.318 1.00 60.85 52 LEU L N 1
ATOM 4158 C CA . LEU C 3 52 ? -27.918 102.442 -17.338 1.00 61.14 52 LEU L CA 1
ATOM 4159 C C . LEU C 3 52 ? -26.582 101.722 -17.254 1.00 69.25 52 LEU L C 1
ATOM 4160 O O . LEU C 3 52 ? -26.079 101.219 -18.255 1.00 71.15 52 LEU L O 1
ATOM 4165 N N . ILE C 3 53 ? -25.979 101.752 -16.066 1.00 66.79 53 ILE L N 1
ATOM 4166 C CA . ILE C 3 53 ? -24.648 101.215 -15.812 1.00 68.46 53 ILE L CA 1
ATOM 4167 C C . ILE C 3 53 ? -24.701 100.328 -14.578 1.00 70.38 53 ILE L C 1
ATOM 4168 O O . ILE C 3 53 ? -25.233 100.756 -13.553 1.00 65.07 53 ILE L O 1
ATOM 4173 N N . TYR C 3 54 ? -24.123 99.123 -14.655 1.00 70.12 54 TYR L N 1
ATOM 4174 C CA . TYR C 3 54 ? -24.026 98.249 -13.482 1.00 69.89 54 TYR L CA 1
ATOM 4175 C C . TYR C 3 54 ? -22.559 98.010 -13.196 1.00 75.38 54 TYR L C 1
ATOM 4176 O O . TYR C 3 54 ? -21.709 98.085 -14.108 1.00 76.47 54 TYR L O 1
ATOM 4185 N N . LYS C 3 55 ? -22.259 97.722 -11.926 1.00 70.67 55 LYS L N 1
ATOM 4186 C CA . LYS C 3 55 ? -20.878 97.475 -11.476 1.00 72.12 55 LYS L CA 1
ATOM 4187 C C . LYS C 3 55 ? -19.897 98.515 -12.000 1.00 76.17 55 LYS L C 1
ATOM 4188 O O . LYS C 3 55 ? -18.944 98.179 -12.704 1.00 77.19 55 LYS L O 1
ATOM 4194 N N . VAL C 3 56 ? -20.195 99.796 -11.688 1.00 70.78 56 VAL L N 1
ATOM 4195 C CA . VAL C 3 56 ? -19.382 100.981 -11.947 1.00 70.98 56 VAL L CA 1
ATOM 4196 C C . VAL C 3 56 ? -19.340 101.413 -13.396 1.00 78.06 56 VAL L C 1
ATOM 4197 O O . VAL C 3 56 ? -19.531 102.604 -13.664 1.00 78.41 56 VAL L O 1
ATOM 4201 N N . SER C 3 57 ? -18.987 100.493 -14.314 1.00 75.58 57 SER L N 1
ATOM 4202 C CA . SER C 3 57 ? -18.678 100.854 -15.689 1.00 76.13 57 SER L CA 1
ATOM 4203 C C . SER C 3 57 ? -19.257 99.982 -16.775 1.00 80.68 57 SER L C 1
ATOM 4204 O O . SER C 3 57 ? -18.878 100.166 -17.925 1.00 80.45 57 SER L O 1
ATOM 4207 N N . ASN C 3 58 ? -20.153 99.047 -16.444 1.00 77.43 58 ASN L N 1
ATOM 4208 C CA . ASN C 3 58 ? -20.709 98.180 -17.471 1.00 78.66 58 ASN L CA 1
ATOM 4209 C C . ASN C 3 58 ? -22.031 98.711 -17.967 1.00 80.83 58 ASN L C 1
ATOM 4210 O O . ASN C 3 58 ? -22.946 98.891 -17.173 1.00 78.75 58 ASN L O 1
ATOM 4215 N N . ARG C 3 59 ? -22.131 98.980 -19.270 1.00 78.54 59 ARG L N 1
ATOM 4216 C CA . ARG C 3 59 ? -23.374 99.463 -19.855 1.00 76.55 59 ARG L CA 1
ATOM 4217 C C . ARG C 3 59 ? -24.367 98.324 -19.943 1.00 78.37 59 ARG L C 1
ATOM 4218 O O . ARG C 3 59 ? -24.030 97.226 -20.394 1.00 79.38 59 ARG L O 1
ATOM 4226 N N . PHE C 3 60 ? -25.593 98.584 -19.496 1.00 72.23 60 PHE L N 1
ATOM 4227 C CA . PHE C 3 60 ? -26.642 97.589 -19.543 1.00 73.23 60 PHE L CA 1
ATOM 4228 C C . PHE C 3 60 ? -27.129 97.430 -20.994 1.00 82.25 60 PHE L C 1
ATOM 4229 O O . PHE C 3 60 ? -26.852 98.296 -21.838 1.00 83.43 60 PHE L O 1
ATOM 4237 N N . SER C 3 61 ? -27.821 96.316 -21.295 1.00 79.67 61 SER L N 1
ATOM 4238 C CA . SER C 3 61 ? -28.331 96.060 -22.640 1.00 82.01 61 SER L CA 1
ATOM 4239 C C . SER C 3 61 ? -29.118 97.245 -23.213 1.00 82.00 61 SER L C 1
ATOM 4240 O O . SER C 3 61 ? -30.011 97.796 -22.553 1.00 78.35 61 SER L O 1
ATOM 4243 N N . GLY C 3 62 ? -28.711 97.655 -24.406 1.00 79.38 62 GLY L N 1
ATOM 4244 C CA . GLY C 3 62 ? -29.335 98.744 -25.133 1.00 78.37 62 GLY L CA 1
ATOM 4245 C C . GLY C 3 62 ? -28.941 100.157 -24.769 1.00 79.77 62 GLY L C 1
ATOM 4246 O O . GLY C 3 62 ? -29.360 101.103 -25.438 1.00 79.05 62 GLY L O 1
ATOM 4247 N N . VAL C 3 63 ? -28.111 100.318 -23.740 1.00 75.63 63 VAL L N 1
ATOM 4248 C CA . VAL C 3 63 ? -27.651 101.638 -23.304 1.00 71.94 63 VAL L CA 1
ATOM 4249 C C . VAL C 3 63 ? -26.583 102.177 -24.280 1.00 78.53 63 VAL L C 1
ATOM 4250 O O . VAL C 3 63 ? -25.591 101.479 -24.574 1.00 80.80 63 VAL L O 1
ATOM 4254 N N . PRO C 3 64 ? -26.812 103.402 -24.817 1.00 73.48 64 PRO L N 1
ATOM 4255 C CA . PRO C 3 64 ? -25.845 103.973 -25.782 1.00 75.16 64 PRO L CA 1
ATOM 4256 C C . PRO C 3 64 ? -24.450 104.225 -25.201 1.00 80.07 64 PRO L C 1
ATOM 4257 O O . PRO C 3 64 ? -24.317 104.517 -24.015 1.00 75.29 64 PRO L O 1
ATOM 4261 N N . ASP C 3 65 ? -23.430 104.180 -26.077 1.00 81.89 65 ASP L N 1
ATOM 4262 C CA . ASP C 3 65 ? -21.998 104.424 -25.856 1.00 83.26 65 ASP L CA 1
ATOM 4263 C C . ASP C 3 65 ? -21.744 105.811 -25.234 1.00 84.66 65 ASP L C 1
ATOM 4264 O O . ASP C 3 65 ? -20.677 106.046 -24.657 1.00 84.47 65 ASP L O 1
ATOM 4269 N N . ARG C 3 66 ? -22.731 106.722 -25.336 1.00 79.07 66 ARG L N 1
ATOM 4270 C CA . ARG C 3 66 ? -22.604 108.078 -24.818 1.00 77.31 66 ARG L CA 1
ATOM 4271 C C . ARG C 3 66 ? -22.625 108.127 -23.296 1.00 79.06 66 ARG L C 1
ATOM 4272 O O . ARG C 3 66 ? -22.180 109.116 -22.731 1.00 77.87 66 ARG L O 1
ATOM 4280 N N . PHE C 3 67 ? -23.116 107.056 -22.643 1.00 74.79 67 PHE L N 1
ATOM 4281 C CA . PHE C 3 67 ? -23.128 106.926 -21.199 1.00 72.48 67 PHE L CA 1
ATOM 4282 C C . PHE C 3 67 ? -21.923 106.130 -20.752 1.00 78.42 67 PHE L C 1
ATOM 4283 O O . PHE C 3 67 ? -21.707 105.015 -21.226 1.00 80.64 67 PHE L O 1
ATOM 4291 N N . SER C 3 68 ? -21.145 106.675 -19.832 1.00 74.80 68 SER L N 1
ATOM 4292 C CA . SER C 3 68 ? -20.005 105.936 -19.305 1.00 75.98 68 SER L CA 1
ATOM 4293 C C . SER C 3 68 ? -19.860 106.173 -17.827 1.00 78.34 68 SER L C 1
ATOM 4294 O O . SER C 3 68 ? -20.119 107.280 -17.340 1.00 76.95 68 SER L O 1
ATOM 4297 N N . GLY C 3 69 ? -19.528 105.105 -17.120 1.00 75.33 69 GLY L N 1
ATOM 4298 C CA . GLY C 3 69 ? -19.322 105.155 -15.686 1.00 75.22 69 GLY L CA 1
ATOM 4299 C C . GLY C 3 69 ? -17.879 104.890 -15.327 1.00 84.30 69 GLY L C 1
ATOM 4300 O O . GLY C 3 69 ? -17.205 104.101 -15.997 1.00 88.09 69 GLY L O 1
ATOM 4301 N N . SER C 3 70 ? -17.387 105.548 -14.275 1.00 80.49 70 SER L N 1
ATOM 4302 C CA . SER C 3 70 ? -16.016 105.366 -13.818 1.00 82.63 70 SER L CA 1
ATOM 4303 C C . SER C 3 70 ? -15.946 105.567 -12.323 1.00 85.56 70 SER L C 1
ATOM 4304 O O . SER C 3 70 ? -16.943 105.912 -11.697 1.00 82.76 70 SER L O 1
ATOM 4307 N N . GLY C 3 71 ? -14.771 105.324 -11.761 1.00 85.33 71 GLY L N 1
ATOM 4308 C CA . GLY C 3 71 ? -14.527 105.461 -10.338 1.00 84.80 71 GLY L CA 1
ATOM 4309 C C . GLY C 3 71 ? -14.215 104.146 -9.657 1.00 88.10 71 GLY L C 1
ATOM 4310 O O . GLY C 3 71 ? -14.179 103.089 -10.294 1.00 87.11 71 GLY L O 1
ATOM 4311 N N . SER C 3 72 ? -13.975 104.215 -8.340 1.00 85.68 72 SER L N 1
ATOM 4312 C CA . SER C 3 72 ? -13.626 103.066 -7.498 1.00 86.67 72 SER L CA 1
ATOM 4313 C C . SER C 3 72 ? -13.794 103.417 -6.038 1.00 91.00 72 SER L C 1
ATOM 4314 O O . SER C 3 72 ? -13.718 104.592 -5.676 1.00 90.61 72 SER L O 1
ATOM 4317 N N . GLY C 3 73 ? -13.975 102.386 -5.217 1.00 88.73 73 GLY L N 1
ATOM 4318 C CA . GLY C 3 73 ? -14.063 102.490 -3.765 1.00 89.50 73 GLY L CA 1
ATOM 4319 C C . GLY C 3 73 ? -15.270 103.250 -3.263 1.00 90.43 73 GLY L C 1
ATOM 4320 O O . GLY C 3 73 ? -16.313 102.646 -3.010 1.00 85.59 73 GLY L O 1
ATOM 4321 N N . THR C 3 74 ? -15.111 104.583 -3.083 1.00 87.73 74 THR L N 1
ATOM 4322 C CA . THR C 3 74 ? -16.148 105.490 -2.585 1.00 84.26 74 THR L CA 1
ATOM 4323 C C . THR C 3 74 ? -16.475 106.612 -3.560 1.00 86.50 74 THR L C 1
ATOM 4324 O O . THR C 3 74 ? -17.401 107.368 -3.288 1.00 85.85 74 THR L O 1
ATOM 4328 N N . ASP C 3 75 ? -15.713 106.763 -4.657 1.00 82.28 75 ASP L N 1
ATOM 4329 C CA . ASP C 3 75 ? -15.887 107.878 -5.585 1.00 80.89 75 ASP L CA 1
ATOM 4330 C C . ASP C 3 75 ? -16.223 107.424 -7.008 1.00 80.75 75 ASP L C 1
ATOM 4331 O O . ASP C 3 75 ? -15.464 106.687 -7.619 1.00 79.44 75 ASP L O 1
ATOM 4336 N N . PHE C 3 76 ? -17.386 107.855 -7.518 1.00 75.00 76 PHE L N 1
ATOM 4337 C CA . PHE C 3 76 ? -17.917 107.415 -8.805 1.00 72.64 76 PHE L CA 1
ATOM 4338 C C . PHE C 3 76 ? -18.436 108.552 -9.653 1.00 75.83 76 PHE L C 1
ATOM 4339 O O . PHE C 3 76 ? -18.888 109.570 -9.130 1.00 77.06 76 PHE L O 1
ATOM 4347 N N . THR C 3 77 ? -18.373 108.381 -10.969 1.00 69.98 77 THR L N 1
ATOM 4348 C CA . THR C 3 77 ? -18.829 109.410 -11.888 1.00 68.42 77 THR L CA 1
ATOM 4349 C C . THR C 3 77 ? -19.587 108.803 -13.045 1.00 70.96 77 THR L C 1
ATOM 4350 O O . THR C 3 77 ? -19.136 107.804 -13.604 1.00 74.02 77 THR L O 1
ATOM 4354 N N . LEU C 3 78 ? -20.716 109.425 -13.421 1.00 63.56 78 LEU L N 1
ATOM 4355 C CA . LEU C 3 78 ? -21.438 109.117 -14.646 1.00 62.62 78 LEU L CA 1
ATOM 4356 C C . LEU C 3 78 ? -21.186 110.298 -15.629 1.00 70.85 78 LEU L C 1
ATOM 4357 O O . LEU C 3 78 ? -21.400 111.461 -15.273 1.00 70.52 78 LEU L O 1
ATOM 4362 N N . LYS C 3 79 ? -20.721 109.995 -16.841 1.00 70.75 79 LYS L N 1
ATOM 4363 C CA . LYS C 3 79 ? -20.520 110.997 -17.885 1.00 72.09 79 LYS L CA 1
ATOM 4364 C C . LYS C 3 79 ? -21.479 110.700 -19.063 1.00 76.91 79 LYS L C 1
ATOM 4365 O O . LYS C 3 79 ? -21.638 109.539 -19.466 1.00 74.40 79 LYS L O 1
ATOM 4371 N N . ILE C 3 80 ? -22.169 111.752 -19.552 1.00 75.82 80 ILE L N 1
ATOM 4372 C CA . ILE C 3 80 ? -23.101 111.681 -20.694 1.00 75.68 80 ILE L CA 1
ATOM 4373 C C . ILE C 3 80 ? -22.490 112.598 -21.757 1.00 83.05 80 ILE L C 1
ATOM 4374 O O . ILE C 3 80 ? -22.421 113.803 -21.548 1.00 81.70 80 ILE L O 1
ATOM 4379 N N . SER C 3 81 ? -22.066 112.032 -22.889 1.00 84.15 81 SER L N 1
ATOM 4380 C CA . SER C 3 81 ? -21.314 112.743 -23.933 1.00 87.33 81 SER L CA 1
ATOM 4381 C C . SER C 3 81 ? -21.993 113.846 -24.769 1.00 93.76 81 SER L C 1
ATOM 4382 O O . SER C 3 81 ? -21.339 114.891 -24.936 1.00 96.62 81 SER L O 1
ATOM 4385 N N . ARG C 3 82 ? -23.164 113.602 -25.412 1.00 87.22 82 ARG L N 1
ATOM 4386 C CA . ARG C 3 82 ? -23.836 114.551 -26.315 1.00 86.49 82 ARG L CA 1
ATOM 4387 C C . ARG C 3 82 ? -25.292 114.494 -25.893 1.00 87.32 82 ARG L C 1
ATOM 4388 O O . ARG C 3 82 ? -26.076 113.766 -26.484 1.00 89.82 82 ARG L O 1
ATOM 4396 N N . VAL C 3 83 ? -25.640 115.177 -24.809 1.00 77.68 83 VAL L N 1
ATOM 4397 C CA . VAL C 3 83 ? -26.978 115.130 -24.232 1.00 73.62 83 VAL L CA 1
ATOM 4398 C C . VAL C 3 83 ? -28.078 115.365 -25.248 1.00 75.74 83 VAL L C 1
ATOM 4399 O O . VAL C 3 83 ? -28.031 116.318 -26.020 1.00 75.88 83 VAL L O 1
ATOM 4403 N N . GLU C 3 84 ? -29.053 114.455 -25.266 1.00 71.41 84 GLU L N 1
ATOM 4404 C CA . GLU C 3 84 ? -30.227 114.532 -26.137 1.00 70.56 84 GLU L CA 1
ATOM 4405 C C . GLU C 3 84 ? -31.460 114.766 -25.266 1.00 71.45 84 GLU L C 1
ATOM 4406 O O . GLU C 3 84 ? -31.408 114.531 -24.063 1.00 69.16 84 GLU L O 1
ATOM 4412 N N . ALA C 3 85 ? -32.576 115.200 -25.861 1.00 69.18 85 ALA L N 1
ATOM 4413 C CA . ALA C 3 85 ? -33.805 115.426 -25.110 1.00 68.42 85 ALA L CA 1
ATOM 4414 C C . ALA C 3 85 ? -34.261 114.185 -24.332 1.00 73.83 85 ALA L C 1
ATOM 4415 O O . ALA C 3 85 ? -34.730 114.318 -23.206 1.00 73.50 85 ALA L O 1
ATOM 4417 N N . GLU C 3 86 ? -34.072 112.980 -24.900 1.00 71.50 86 GLU L N 1
ATOM 4418 C CA . GLU C 3 86 ? -34.467 111.735 -24.255 1.00 70.93 86 GLU L CA 1
ATOM 4419 C C . GLU C 3 86 ? -33.634 111.402 -23.016 1.00 71.70 86 GLU L C 1
ATOM 4420 O O . GLU C 3 86 ? -33.994 110.504 -22.267 1.00 70.53 86 GLU L O 1
ATOM 4426 N N . ASP C 3 87 ? -32.537 112.129 -22.774 1.00 65.92 87 ASP L N 1
ATOM 4427 C CA . ASP C 3 87 ? -31.700 111.910 -21.605 1.00 62.49 87 ASP L CA 1
ATOM 4428 C C . ASP C 3 87 ? -32.180 112.717 -20.422 1.00 66.20 87 ASP L C 1
ATOM 4429 O O . ASP C 3 87 ? -31.677 112.515 -19.312 1.00 66.09 87 ASP L O 1
ATOM 4434 N N . LEU C 3 88 ? -33.062 113.699 -20.652 1.00 62.11 88 LEU L N 1
ATOM 4435 C CA . LEU C 3 88 ? -33.531 114.547 -19.570 1.00 60.93 88 LEU L CA 1
ATOM 4436 C C . LEU C 3 88 ? -34.380 113.732 -18.612 1.00 66.57 88 LEU L C 1
ATOM 4437 O O . LEU C 3 88 ? -35.202 112.935 -19.032 1.00 66.74 88 LEU L O 1
ATOM 4442 N N . GLY C 3 89 ? -34.117 113.916 -17.335 1.00 65.72 89 GLY L N 1
ATOM 4443 C CA . GLY C 3 89 ? -34.779 113.194 -16.261 1.00 65.43 89 GLY L CA 1
ATOM 4444 C C . GLY C 3 89 ? -33.913 113.183 -15.026 1.00 68.50 89 GLY L C 1
ATOM 4445 O O . GLY C 3 89 ? -32.980 113.974 -14.919 1.00 69.81 89 GLY L O 1
ATOM 4446 N N . ILE C 3 90 ? -34.189 112.266 -14.113 1.00 63.45 90 ILE L N 1
ATOM 4447 C CA . ILE C 3 90 ? -33.468 112.174 -12.845 1.00 61.63 90 ILE L CA 1
ATOM 4448 C C . ILE C 3 90 ? -32.571 110.971 -12.873 1.00 64.67 90 ILE L C 1
ATOM 4449 O O . ILE C 3 90 ? -33.028 109.860 -13.123 1.00 64.99 90 ILE L O 1
ATOM 4454 N N . TYR C 3 91 ? -31.305 111.190 -12.600 1.00 59.67 91 TYR L N 1
ATOM 4455 C CA . TYR C 3 91 ? -30.279 110.158 -12.545 1.00 58.66 91 TYR L CA 1
ATOM 4456 C C . TYR C 3 91 ? -30.022 109.846 -11.088 1.00 63.94 91 TYR L C 1
ATOM 4457 O O . TYR C 3 91 ? -29.937 110.767 -10.282 1.00 63.51 91 TYR L O 1
ATOM 4466 N N . PHE C 3 92 ? -29.947 108.567 -10.726 1.00 60.91 92 PHE L N 1
ATOM 4467 C CA . PHE C 3 92 ? -29.628 108.184 -9.358 1.00 60.93 92 PHE L CA 1
ATOM 4468 C C . PHE C 3 92 ? -28.543 107.121 -9.405 1.00 68.19 92 PHE L C 1
ATOM 4469 O O . PHE C 3 92 ? -28.563 106.251 -10.296 1.00 66.04 92 PHE L O 1
ATOM 4477 N N . CYS C 3 93 ? -27.678 107.109 -8.372 1.00 68.27 93 CYS L N 1
ATOM 4478 C CA . CYS C 3 93 ? -26.722 106.029 -8.154 1.00 69.58 93 CYS L CA 1
ATOM 4479 C C . CYS C 3 93 ? -27.318 105.113 -7.091 1.00 70.86 93 CYS L C 1
ATOM 4480 O O . CYS C 3 93 ? -28.164 105.545 -6.315 1.00 69.39 93 CYS L O 1
ATOM 4483 N N . SER C 3 94 ? -26.941 103.844 -7.103 1.00 67.38 94 SER L N 1
ATOM 4484 C CA . SER C 3 94 ? -27.398 102.885 -6.116 1.00 66.42 94 SER L CA 1
ATOM 4485 C C . SER C 3 94 ? -26.240 101.965 -5.759 1.00 70.31 94 SER L C 1
ATOM 4486 O O . SER C 3 94 ? -25.372 101.707 -6.591 1.00 69.63 94 SER L O 1
ATOM 4489 N N . GLN C 3 95 ? -26.240 101.451 -4.532 1.00 64.79 95 GLN L N 1
ATOM 4490 C CA . GLN C 3 95 ? -25.294 100.440 -4.153 1.00 64.15 95 GLN L CA 1
ATOM 4491 C C . GLN C 3 95 ? -26.018 99.192 -3.633 1.00 65.65 95 GLN L C 1
ATOM 4492 O O . GLN C 3 95 ? -27.009 99.302 -2.906 1.00 61.96 95 GLN L O 1
ATOM 4498 N N . ASN C 3 96 ? -25.507 98.010 -3.983 1.00 65.66 96 ASN L N 1
ATOM 4499 C CA . ASN C 3 96 ? -26.018 96.741 -3.451 1.00 65.89 96 ASN L CA 1
ATOM 4500 C C . ASN C 3 96 ? -24.891 95.857 -2.949 1.00 70.41 96 ASN L C 1
ATOM 4501 O O . ASN C 3 96 ? -25.005 94.633 -2.912 1.00 69.36 96 ASN L O 1
ATOM 4506 N N . THR C 3 97 ? -23.807 96.490 -2.513 1.00 68.60 97 THR L N 1
ATOM 4507 C CA . THR C 3 97 ? -22.730 95.769 -1.873 1.00 70.48 97 THR L CA 1
ATOM 4508 C C . THR C 3 97 ? -23.199 95.443 -0.452 1.00 75.08 97 THR L C 1
ATOM 4509 O O . THR C 3 97 ? -22.971 94.332 0.031 1.00 76.90 97 THR L O 1
ATOM 4513 N N . HIS C 3 98 ? -23.872 96.415 0.199 1.00 70.39 98 HIS L N 1
ATOM 4514 C CA . HIS C 3 98 ? -24.264 96.349 1.597 1.00 71.42 98 HIS L CA 1
ATOM 4515 C C . HIS C 3 98 ? -25.743 96.343 1.799 1.00 72.08 98 HIS L C 1
ATOM 4516 O O . HIS C 3 98 ? -26.448 96.981 1.025 1.00 71.02 98 HIS L O 1
ATOM 4523 N N . VAL C 3 99 ? -26.210 95.685 2.888 1.00 67.07 99 VAL L N 1
ATOM 4524 C CA . VAL C 3 99 ? -27.627 95.665 3.298 1.00 64.30 99 VAL L CA 1
ATOM 4525 C C . VAL C 3 99 ? -27.802 96.731 4.405 1.00 66.74 99 VAL L C 1
ATOM 4526 O O . VAL C 3 99 ? -27.052 96.701 5.381 1.00 69.00 99 VAL L O 1
ATOM 4530 N N . PRO C 3 100 ? -28.771 97.667 4.282 1.00 59.27 100 PRO L N 1
ATOM 4531 C CA . PRO C 3 100 ? -29.718 97.835 3.161 1.00 56.21 100 PRO L CA 1
ATOM 4532 C C . PRO C 3 100 ? -29.096 98.430 1.908 1.00 65.18 100 PRO L C 1
ATOM 4533 O O . PRO C 3 100 ? -28.174 99.243 1.971 1.00 68.63 100 PRO L O 1
ATOM 4537 N N . LEU C 3 101 ? -29.654 98.065 0.757 1.00 63.22 101 LEU L N 1
ATOM 4538 C CA . LEU C 3 101 ? -29.325 98.652 -0.533 1.00 62.72 101 LEU L CA 1
ATOM 4539 C C . LEU C 3 101 ? -29.768 100.104 -0.450 1.00 65.28 101 LEU L C 1
ATOM 4540 O O . LEU C 3 101 ? -30.818 100.369 0.125 1.00 63.00 101 LEU L O 1
ATOM 4545 N N . THR C 3 102 ? -28.968 101.044 -0.969 1.00 63.15 102 THR L N 1
ATOM 4546 C CA . THR C 3 102 ? -29.268 102.481 -0.851 1.00 62.02 102 THR L CA 1
ATOM 4547 C C . THR C 3 102 ? -29.081 103.214 -2.145 1.00 64.03 102 THR L C 1
ATOM 4548 O O . THR C 3 102 ? -28.447 102.692 -3.068 1.00 62.85 102 THR L O 1
ATOM 4552 N N . PHE C 3 103 ? -29.636 104.435 -2.206 1.00 59.30 103 PHE L N 1
ATOM 4553 C CA . PHE C 3 103 ? -29.642 105.253 -3.411 1.00 58.03 103 PHE L CA 1
ATOM 4554 C C . PHE C 3 103 ? -29.294 106.668 -3.107 1.00 63.77 103 PHE L C 1
ATOM 4555 O O . PHE C 3 103 ? -29.580 107.166 -2.025 1.00 66.13 103 PHE L O 1
ATOM 4563 N N . GLY C 3 104 ? -28.755 107.337 -4.094 1.00 61.42 104 GLY L N 1
ATOM 4564 C CA . GLY C 3 104 ? -28.515 108.768 -4.005 1.00 62.70 104 GLY L CA 1
ATOM 4565 C C . GLY C 3 104 ? -29.842 109.501 -4.098 1.00 64.29 104 GLY L C 1
ATOM 4566 O O . GLY C 3 104 ? -30.862 108.907 -4.457 1.00 63.38 104 GLY L O 1
ATOM 4567 N N . ALA C 3 105 ? -29.845 110.791 -3.778 1.00 60.51 105 ALA L N 1
ATOM 4568 C CA . ALA C 3 105 ? -31.061 111.598 -3.813 1.00 60.20 105 ALA L CA 1
ATOM 4569 C C . ALA C 3 105 ? -31.539 111.918 -5.243 1.00 65.64 105 ALA L C 1
ATOM 4570 O O . ALA C 3 105 ? -32.674 112.358 -5.426 1.00 65.72 105 ALA L O 1
ATOM 4572 N N . GLY C 3 106 ? -30.658 111.749 -6.227 1.00 62.04 106 GLY L N 1
ATOM 4573 C CA . GLY C 3 106 ? -30.963 112.043 -7.614 1.00 60.66 106 GLY L CA 1
ATOM 4574 C C . GLY C 3 106 ? -30.425 113.376 -8.084 1.00 67.95 106 GLY L C 1
ATOM 4575 O O . GLY C 3 106 ? -30.338 114.334 -7.309 1.00 70.29 106 GLY L O 1
ATOM 4576 N N . THR C 3 107 ? -30.064 113.433 -9.377 1.00 64.16 107 THR L N 1
ATOM 4577 C CA . THR C 3 107 ? -29.594 114.614 -10.082 1.00 63.47 107 THR L CA 1
ATOM 4578 C C . THR C 3 107 ? -30.597 114.843 -11.181 1.00 65.72 107 THR L C 1
ATOM 4579 O O . THR C 3 107 ? -30.807 113.971 -12.018 1.00 63.91 107 THR L O 1
ATOM 4583 N N . LYS C 3 108 ? -31.220 116.010 -11.179 1.00 62.87 108 LYS L N 1
ATOM 4584 C CA . LYS C 3 108 ? -32.166 116.338 -12.216 1.00 61.68 108 LYS L CA 1
ATOM 4585 C C . LYS C 3 108 ? -31.400 116.962 -13.388 1.00 63.24 108 LYS L C 1
ATOM 4586 O O . LYS C 3 108 ? -30.861 118.051 -13.261 1.00 63.36 108 LYS L O 1
ATOM 4592 N N . LEU C 3 109 ? -31.332 116.254 -14.521 1.00 59.66 109 LEU L N 1
ATOM 4593 C CA . LEU C 3 109 ? -30.704 116.757 -15.742 1.00 58.8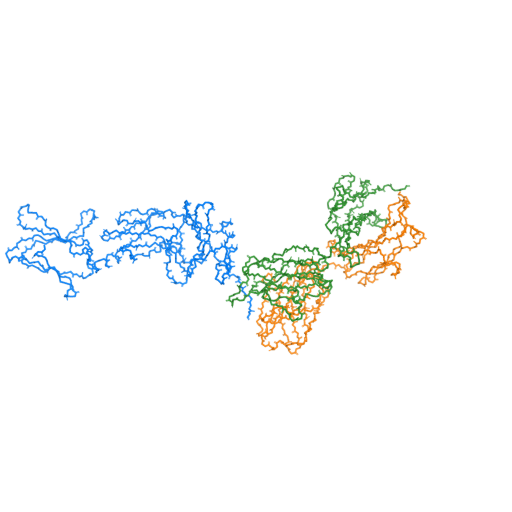5 109 LEU L CA 1
ATOM 4594 C C . LEU C 3 109 ? -31.794 117.529 -16.472 1.00 62.42 109 LEU L C 1
ATOM 4595 O O . LEU C 3 109 ? -32.820 116.946 -16.836 1.00 62.54 109 LEU L O 1
ATOM 4600 N N . GLU C 3 110 ? -31.614 118.869 -16.561 1.00 58.86 110 GLU L N 1
ATOM 4601 C CA . GLU C 3 110 ? -32.600 119.797 -17.112 1.00 57.66 110 GLU L CA 1
ATOM 4602 C C . GLU C 3 110 ? -32.010 120.626 -18.227 1.00 62.37 110 GLU L C 1
ATOM 4603 O O . GLU C 3 110 ? -30.794 120.683 -18.384 1.00 62.06 110 GLU L O 1
ATOM 4609 N N . LEU C 3 111 ? -32.867 121.323 -18.964 1.00 59.94 111 LEU L N 1
ATOM 4610 C CA . LEU C 3 111 ? -32.446 122.132 -20.078 1.00 60.25 111 LEU L CA 1
ATOM 4611 C C . LEU C 3 111 ? -32.053 123.576 -19.706 1.00 64.87 111 LEU L C 1
ATOM 4612 O O . LEU C 3 111 ? -32.644 124.190 -18.817 1.00 65.68 111 LEU L O 1
ATOM 4617 N N . LYS C 3 112 ? -31.013 124.087 -20.355 1.00 59.26 112 LYS L N 1
ATOM 4618 C CA . LYS C 3 112 ? -30.572 125.463 -20.131 1.00 59.79 112 LYS L CA 1
ATOM 4619 C C . LYS C 3 112 ? -31.252 126.341 -21.199 1.00 64.20 112 LYS L C 1
ATOM 4620 O O . LYS C 3 112 ? -31.499 125.897 -22.332 1.00 64.39 112 LYS L O 1
ATOM 4626 N N . ARG C 3 113 ? -31.559 127.587 -20.836 1.00 61.23 113 ARG L N 1
ATOM 4627 C CA . ARG C 3 113 ? -32.113 128.593 -21.746 1.00 61.03 113 ARG L CA 1
ATOM 4628 C C . ARG C 3 113 ? -31.706 129.945 -21.214 1.00 67.61 113 ARG L C 1
ATOM 4629 O O . ARG C 3 113 ? -31.077 129.989 -20.162 1.00 70.44 113 ARG L O 1
ATOM 4637 N N . ALA C 3 114 ? -32.023 131.044 -21.918 1.00 64.36 114 ALA L N 1
ATOM 4638 C CA . ALA C 3 114 ? -31.679 132.387 -21.458 1.00 65.21 114 ALA L CA 1
ATOM 4639 C C . ALA C 3 114 ? -32.500 132.744 -20.230 1.00 69.96 114 ALA L C 1
ATOM 4640 O O . ALA C 3 114 ? -33.618 132.255 -20.049 1.00 66.54 114 ALA L O 1
ATOM 4642 N N . ASP C 3 115 ? -31.931 133.585 -19.372 1.00 70.03 115 ASP L N 1
ATOM 4643 C CA . ASP C 3 115 ? -32.604 134.047 -18.169 1.00 68.40 115 ASP L CA 1
ATOM 4644 C C . ASP C 3 115 ? -33.911 134.738 -18.536 1.00 71.10 115 ASP L C 1
ATOM 4645 O O . ASP C 3 115 ? -34.033 135.357 -19.585 1.00 72.99 115 ASP L O 1
ATOM 4650 N N . ALA C 3 116 ? -34.916 134.537 -17.719 1.00 66.91 116 ALA L N 1
ATOM 4651 C CA . ALA C 3 116 ? -36.237 135.127 -17.901 1.00 64.48 116 ALA L CA 1
ATOM 4652 C C . ALA C 3 116 ? -36.740 135.503 -16.534 1.00 65.16 116 ALA L C 1
ATOM 4653 O O . ALA C 3 116 ? -36.693 134.690 -15.605 1.00 61.72 116 ALA L O 1
ATOM 4655 N N . ALA C 3 117 ? -37.183 136.750 -16.400 1.00 65.10 117 ALA L N 1
ATOM 4656 C CA . ALA C 3 117 ? -37.729 137.221 -15.135 1.00 66.27 117 ALA L CA 1
ATOM 4657 C C . ALA C 3 117 ? -39.120 136.635 -14.946 1.00 68.96 117 ALA L C 1
ATOM 4658 O O . ALA C 3 117 ? -39.848 136.432 -15.926 1.00 68.55 117 ALA L O 1
ATOM 4660 N N . PRO C 3 118 ? -39.521 136.349 -13.700 1.00 64.69 118 PRO L N 1
ATOM 4661 C CA . PRO C 3 118 ? -40.884 135.841 -13.494 1.00 60.90 118 PRO L CA 1
ATOM 4662 C C . PRO C 3 118 ? -41.938 136.918 -13.727 1.00 66.43 118 PRO L C 1
ATOM 4663 O O . PRO C 3 118 ? -41.701 138.106 -13.510 1.00 69.15 118 PRO L O 1
ATOM 4667 N N . THR C 3 119 ? -43.109 136.484 -14.158 1.00 61.31 119 THR L N 1
ATOM 4668 C CA . THR C 3 119 ? -44.290 137.312 -14.290 1.00 60.87 119 THR L CA 1
ATOM 4669 C C . THR C 3 119 ? -45.006 137.047 -12.976 1.00 63.11 119 THR L C 1
ATOM 4670 O O . THR C 3 119 ? -45.445 135.910 -12.704 1.00 61.50 119 THR L O 1
ATOM 4674 N N . VAL C 3 120 ? -45.055 138.075 -12.115 1.00 58.11 120 VAL L N 1
ATOM 4675 C CA . VAL C 3 120 ? -45.631 137.946 -10.775 1.00 54.65 120 VAL L CA 1
ATOM 4676 C C . VAL C 3 120 ? -47.051 138.523 -10.721 1.00 59.53 120 VAL L C 1
ATOM 4677 O O . VAL C 3 120 ? -47.284 139.631 -11.202 1.00 60.21 120 VAL L O 1
ATOM 4681 N N . SER C 3 121 ? -48.007 137.747 -10.173 1.00 56.29 121 SER L N 1
ATOM 4682 C CA . SER C 3 121 ? -49.398 138.162 -10.012 1.00 56.31 121 SER L CA 1
ATOM 4683 C C . SER C 3 121 ? -49.869 137.788 -8.600 1.00 61.79 121 SER L C 1
ATOM 4684 O O . SER C 3 121 ? -49.681 136.652 -8.169 1.00 60.75 121 SER L O 1
ATOM 4687 N N . ILE C 3 122 ? -50.477 138.741 -7.887 1.00 58.69 122 ILE L N 1
ATOM 4688 C CA . ILE C 3 122 ? -51.012 138.550 -6.537 1.00 56.12 122 ILE L CA 1
ATOM 4689 C C . ILE C 3 122 ? -52.555 138.588 -6.549 1.00 60.71 122 ILE L C 1
ATOM 4690 O O . ILE C 3 122 ? -53.165 139.350 -7.320 1.00 60.04 122 ILE L O 1
ATOM 4695 N N . PHE C 3 123 ? -53.169 137.727 -5.703 1.00 57.15 123 PHE L N 1
ATOM 4696 C CA . PHE C 3 123 ? -54.610 137.563 -5.620 1.00 57.25 123 PHE L CA 1
ATOM 4697 C C . PHE C 3 123 ? -55.107 137.601 -4.194 1.00 62.16 123 PHE L C 1
ATOM 4698 O O . PHE C 3 123 ? -54.722 136.764 -3.394 1.00 60.95 123 PHE L O 1
ATOM 4706 N N . PRO C 3 124 ? -56.059 138.486 -3.887 1.00 60.49 124 PRO L N 1
ATOM 4707 C CA . PRO C 3 124 ? -56.639 138.506 -2.547 1.00 59.39 124 PRO L CA 1
ATOM 4708 C C . PRO C 3 124 ? -57.563 137.310 -2.351 1.00 66.06 124 PRO L C 1
ATOM 4709 O O . PRO C 3 124 ? -57.959 136.621 -3.323 1.00 67.63 124 PRO L O 1
ATOM 4713 N N . PRO C 3 125 ? -57.943 137.063 -1.080 1.00 60.02 125 PRO L N 1
ATOM 4714 C CA . PRO C 3 125 ? -58.941 136.013 -0.798 1.00 59.45 125 PRO L CA 1
ATOM 4715 C C . PRO C 3 125 ? -60.248 136.282 -1.535 1.00 65.25 125 PRO L C 1
ATOM 4716 O O . PRO C 3 125 ? -60.664 137.434 -1.670 1.00 67.27 125 PRO L O 1
ATOM 4720 N N . SER C 3 126 ? -60.906 135.223 -1.980 1.00 61.20 126 SER L N 1
ATOM 4721 C CA . SER C 3 126 ? -62.186 135.327 -2.655 1.00 61.46 126 SER L CA 1
ATOM 4722 C C . SER C 3 126 ? -63.261 135.589 -1.602 1.00 70.74 126 SER L C 1
ATOM 4723 O O . SER C 3 126 ? -63.074 135.252 -0.425 1.00 69.92 126 SER L O 1
ATOM 4726 N N . SER C 3 127 ? -64.388 136.191 -2.008 1.00 71.94 127 SER L N 1
ATOM 4727 C CA . SER C 3 127 ? -65.495 136.442 -1.078 1.00 73.12 127 SER L CA 1
ATOM 4728 C C . SER C 3 127 ? -66.015 135.132 -0.518 1.00 78.95 127 SER L C 1
ATOM 4729 O O . SER C 3 127 ? -66.294 135.058 0.675 1.00 80.20 127 SER L O 1
ATOM 4732 N N . GLU C 3 128 ? -66.082 134.077 -1.355 1.00 76.45 128 GLU L N 1
ATOM 4733 C CA . GLU C 3 128 ? -66.519 132.729 -0.988 1.00 76.16 128 GLU L CA 1
ATOM 4734 C C . GLU C 3 128 ? -65.636 132.149 0.141 1.00 77.88 128 GLU L C 1
ATOM 4735 O O . GLU C 3 128 ? -66.170 131.620 1.118 1.00 81.62 128 GLU L O 1
ATOM 4741 N N . GLN C 3 129 ? -64.304 132.290 0.049 1.00 69.77 129 GLN L N 1
ATOM 4742 C CA . GLN C 3 129 ? -63.423 131.785 1.098 1.00 67.93 129 GLN L CA 1
ATOM 4743 C C . GLN C 3 129 ? -63.592 132.561 2.400 1.00 74.34 129 GLN L C 1
ATOM 4744 O O . GLN C 3 129 ? -63.611 131.961 3.475 1.00 75.12 129 GLN L O 1
ATOM 4750 N N . LEU C 3 130 ? -63.722 133.891 2.299 1.00 71.77 130 LEU L N 1
ATOM 4751 C CA . LEU C 3 130 ? -63.916 134.766 3.454 1.00 71.58 130 LEU L CA 1
ATOM 4752 C C . LEU C 3 130 ? -65.207 134.454 4.176 1.00 80.21 130 LEU L C 1
ATOM 4753 O O . LEU C 3 130 ? -65.211 134.424 5.407 1.00 81.04 130 LEU L O 1
ATOM 4758 N N . THR C 3 131 ? -66.281 134.113 3.430 1.00 79.90 131 THR L N 1
ATOM 4759 C CA . THR C 3 131 ? -67.578 133.694 4.016 1.00 81.52 131 THR L CA 1
ATOM 4760 C C . THR C 3 131 ? -67.345 132.438 4.874 1.00 85.39 131 THR L C 1
ATOM 4761 O O . THR C 3 131 ? -67.851 132.348 5.988 1.00 85.49 131 THR L O 1
ATOM 4765 N N . SER C 3 132 ? -66.492 131.523 4.382 1.00 82.84 132 SER L N 1
ATOM 4766 C CA . SER C 3 132 ? -66.101 130.285 5.067 1.00 82.77 132 SER L CA 1
ATOM 4767 C C . SER C 3 132 ? -65.207 130.556 6.330 1.00 81.10 132 SER L C 1
ATOM 4768 O O . SER C 3 132 ? -64.946 129.651 7.120 1.00 78.79 132 SER L O 1
ATOM 4771 N N . GLY C 3 133 ? -64.730 131.794 6.484 1.00 76.00 133 GLY L N 1
ATOM 4772 C CA . GLY C 3 133 ? -63.859 132.201 7.588 1.00 74.59 133 GLY L CA 1
ATOM 4773 C C . GLY C 3 133 ? -62.354 132.064 7.351 1.00 76.66 133 GLY L C 1
ATOM 4774 O O . GLY C 3 133 ? -61.552 132.243 8.276 1.00 74.70 133 GLY L O 1
ATOM 4775 N N . GLY C 3 134 ? -61.965 131.724 6.115 1.00 71.84 134 GLY L N 1
ATOM 4776 C CA . GLY C 3 134 ? -60.575 131.540 5.723 1.00 69.15 134 GLY L CA 1
ATOM 4777 C C . GLY C 3 134 ? -60.091 132.651 4.817 1.00 68.95 134 GLY L C 1
ATOM 4778 O O . GLY C 3 134 ? -60.898 133.397 4.261 1.00 68.98 134 GLY L O 1
ATOM 4779 N N . ALA C 3 135 ? -58.782 132.811 4.706 1.00 63.03 135 ALA L N 1
ATOM 4780 C CA . ALA C 3 135 ? -58.243 133.849 3.846 1.00 63.81 135 ALA L CA 1
ATOM 4781 C C . ALA C 3 135 ? -56.922 133.431 3.229 1.00 67.63 135 ALA L C 1
ATOM 4782 O O . ALA C 3 135 ? -55.896 133.491 3.902 1.00 68.17 135 ALA L O 1
ATOM 4784 N N . SER C 3 136 ? -56.930 133.017 1.958 1.00 62.54 136 SER L N 1
ATOM 4785 C CA . SER C 3 136 ? -55.692 132.640 1.290 1.00 60.46 136 SER L CA 1
ATOM 4786 C C . SER C 3 136 ? -55.327 133.722 0.319 1.00 63.13 136 SER L C 1
ATOM 4787 O O . SER C 3 136 ? -56.190 134.195 -0.424 1.00 62.93 136 SER L O 1
ATOM 4790 N N . VAL C 3 137 ? -54.049 134.128 0.336 1.00 57.99 137 VAL L N 1
ATOM 4791 C CA . VAL C 3 137 ? -53.508 135.132 -0.574 1.00 57.15 137 VAL L CA 1
ATOM 4792 C C . VAL C 3 137 ? -52.589 134.335 -1.468 1.00 62.59 137 VAL L C 1
ATOM 4793 O O . VAL C 3 137 ? -51.760 133.587 -0.957 1.00 60.74 137 VAL L O 1
ATOM 4797 N N . VAL C 3 138 ? -52.824 134.383 -2.789 1.00 61.96 138 VAL L N 1
ATOM 4798 C CA . VAL C 3 138 ? -52.085 133.581 -3.765 1.00 61.62 138 VAL L CA 1
ATOM 4799 C C . VAL C 3 138 ? -51.200 134.455 -4.593 1.00 66.76 138 VAL L C 1
ATOM 4800 O O . VAL C 3 138 ? -51.591 135.541 -5.014 1.00 65.99 138 VAL L O 1
ATOM 4804 N N . CYS C 3 139 ? -50.012 133.956 -4.861 1.00 66.23 139 CYS L N 1
ATOM 4805 C CA . CYS C 3 139 ? -49.054 134.626 -5.710 1.00 66.32 139 CYS L CA 1
ATOM 4806 C C . CYS C 3 139 ? -48.539 133.625 -6.736 1.00 63.20 139 CYS L C 1
ATOM 4807 O O . CYS C 3 139 ? -48.077 132.553 -6.352 1.00 60.92 139 CYS L O 1
ATOM 4810 N N . PHE C 3 140 ? -48.670 133.939 -8.027 1.00 58.54 140 PHE L N 1
ATOM 4811 C CA . PHE C 3 140 ? -48.094 133.127 -9.094 1.00 56.97 140 PHE L CA 1
ATOM 4812 C C . PHE C 3 140 ? -46.810 133.820 -9.564 1.00 64.58 140 PHE L C 1
ATOM 4813 O O . PHE C 3 140 ? -46.786 135.038 -9.746 1.00 66.43 140 PHE L O 1
ATOM 4821 N N . LEU C 3 141 ? -45.741 133.045 -9.739 1.00 60.48 141 LEU L N 1
ATOM 4822 C CA . LEU C 3 141 ? -44.448 133.512 -10.210 1.00 60.19 141 LEU L CA 1
ATOM 4823 C C . LEU C 3 141 ? -44.226 132.641 -11.425 1.00 62.31 141 LEU L C 1
ATOM 4824 O O . LEU C 3 141 ? -43.824 131.488 -11.295 1.00 61.11 141 LEU L O 1
ATOM 4829 N N . ASN C 3 142 ? -44.583 133.160 -12.603 1.00 58.12 142 ASN L N 1
ATOM 4830 C CA . ASN C 3 142 ? -44.629 132.346 -13.805 1.00 56.30 142 ASN L CA 1
ATOM 4831 C C . ASN C 3 142 ? -43.581 132.606 -14.849 1.00 57.85 142 ASN L C 1
ATOM 4832 O O . ASN C 3 142 ? -43.171 133.736 -15.068 1.00 59.99 142 ASN L O 1
ATOM 4837 N N . ASN C 3 143 ? -43.194 131.518 -15.525 1.00 50.91 143 ASN L N 1
ATOM 4838 C CA . ASN C 3 143 ? -42.319 131.462 -16.674 1.00 51.82 143 ASN L CA 1
ATOM 4839 C C . ASN C 3 143 ? -40.985 132.183 -16.461 1.00 59.89 143 ASN L C 1
ATOM 4840 O O . ASN C 3 143 ? -40.606 133.071 -17.228 1.00 60.72 143 ASN L O 1
ATOM 4845 N N . PHE C 3 144 ? -40.257 131.758 -15.424 1.00 55.94 144 PHE L N 1
ATOM 4846 C CA . PHE C 3 144 ? -38.947 132.311 -15.127 1.00 55.60 144 PHE L CA 1
ATOM 4847 C C . PHE C 3 144 ? -37.861 131.297 -15.389 1.00 63.02 144 PHE L C 1
ATOM 4848 O O . PHE C 3 144 ? -38.121 130.098 -15.478 1.00 62.56 144 PHE L O 1
ATOM 4856 N N . TYR C 3 145 ? -36.629 131.783 -15.498 1.00 64.76 145 TYR L N 1
ATOM 4857 C CA . TYR C 3 145 ? -35.437 130.974 -15.677 1.00 64.91 145 TYR L CA 1
ATOM 4858 C C . TYR C 3 145 ? -34.233 131.761 -15.175 1.00 71.72 145 TYR L C 1
ATOM 4859 O O . TYR C 3 145 ? -34.171 132.934 -15.525 1.00 74.18 145 TYR L O 1
ATOM 4868 N N . PRO C 3 146 ? -33.298 131.207 -14.328 1.00 66.75 146 PRO L N 1
ATOM 4869 C CA . PRO C 3 146 ? -33.222 129.819 -13.821 1.00 64.73 146 PRO L CA 1
ATOM 4870 C C . PRO C 3 146 ? -34.291 129.497 -12.765 1.00 67.39 146 PRO L C 1
ATOM 4871 O O . PRO C 3 146 ? -35.063 130.374 -12.378 1.00 66.38 146 PRO L O 1
ATOM 4875 N N . LYS C 3 147 ? -34.362 128.223 -12.353 1.00 62.67 147 LYS L N 1
ATOM 4876 C CA . LYS C 3 147 ? -35.341 127.733 -11.399 1.00 61.93 147 LYS L CA 1
ATOM 4877 C C . LYS C 3 147 ? -35.220 128.291 -9.986 1.00 69.82 147 LYS L C 1
ATOM 4878 O O . LYS C 3 147 ? -36.203 128.262 -9.237 1.00 70.12 147 LYS L O 1
ATOM 4884 N N . ASP C 3 148 ? -34.038 128.771 -9.600 1.00 68.30 148 ASP L N 1
ATOM 4885 C CA . ASP C 3 148 ? -33.808 129.305 -8.248 1.00 68.48 148 ASP L CA 1
ATOM 4886 C C . ASP C 3 148 ? -34.502 130.626 -8.047 1.00 71.32 148 ASP L C 1
ATOM 4887 O O . ASP C 3 148 ? -34.295 131.571 -8.798 1.00 71.38 148 ASP L O 1
ATOM 4892 N N . ILE C 3 149 ? -35.358 130.670 -7.038 1.00 66.86 149 ILE L N 1
ATOM 4893 C CA . ILE C 3 149 ? -36.192 131.822 -6.739 1.00 65.30 149 ILE L CA 1
ATOM 4894 C C . ILE C 3 149 ? -36.579 131.757 -5.275 1.00 70.06 149 ILE L C 1
ATOM 4895 O O . ILE C 3 149 ? -36.681 130.677 -4.701 1.00 68.16 149 ILE L O 1
ATOM 4900 N N . ASN C 3 150 ? -36.741 132.920 -4.662 1.00 70.80 150 ASN L N 1
ATOM 4901 C CA . ASN C 3 150 ? -37.177 133.042 -3.277 1.00 71.61 150 ASN L CA 1
ATOM 4902 C C . ASN C 3 150 ? -38.393 133.914 -3.261 1.00 75.48 150 ASN L C 1
ATOM 4903 O O . ASN C 3 150 ? -38.442 134.922 -3.973 1.00 75.93 150 ASN L O 1
ATOM 4908 N N . VAL C 3 151 ? -39.379 133.527 -2.457 1.00 71.27 151 VAL L N 1
ATOM 4909 C CA . VAL C 3 151 ? -40.592 134.297 -2.258 1.00 69.58 151 VAL L CA 1
ATOM 4910 C C . VAL C 3 151 ? -40.650 134.724 -0.802 1.00 76.54 151 VAL L C 1
ATOM 4911 O O . VAL C 3 151 ? -40.485 133.915 0.117 1.00 78.75 151 VAL L O 1
ATOM 4915 N N . LYS C 3 152 ? -40.921 135.994 -0.597 1.00 71.89 152 LYS L N 1
ATOM 4916 C CA . LYS C 3 152 ? -41.063 136.530 0.735 1.00 71.94 152 LYS L CA 1
ATOM 4917 C C . LYS C 3 152 ? -42.429 137.169 0.770 1.00 75.56 152 LYS L C 1
ATOM 4918 O O . LYS C 3 152 ? -42.799 137.897 -0.165 1.00 75.27 152 LYS L O 1
ATOM 4924 N N . TRP C 3 153 ? -43.191 136.876 1.833 1.00 70.96 153 TRP L N 1
ATOM 4925 C CA . TRP C 3 153 ? -44.494 137.472 2.049 1.00 68.68 153 TRP L CA 1
ATOM 4926 C C . TRP C 3 153 ? -44.327 138.559 3.084 1.00 74.36 153 TRP L C 1
ATOM 4927 O O . TRP C 3 153 ? -43.602 138.357 4.058 1.00 75.12 153 TRP L O 1
ATOM 4938 N N . LYS C 3 154 ? -44.985 139.713 2.869 1.00 70.42 154 LYS L N 1
ATOM 4939 C CA . LYS C 3 154 ? -44.996 140.828 3.807 1.00 70.81 154 LYS L CA 1
ATOM 4940 C C . LYS C 3 154 ? -46.429 141.271 4.042 1.00 75.65 154 LYS L C 1
ATOM 4941 O O . LYS C 3 154 ? -47.239 141.339 3.118 1.00 73.72 154 LYS L O 1
ATOM 4947 N N . ILE C 3 155 ? -46.746 141.546 5.302 1.00 74.67 155 ILE L N 1
ATOM 4948 C CA . ILE C 3 155 ? -48.047 142.031 5.733 1.00 73.91 155 ILE L CA 1
ATOM 4949 C C . ILE C 3 155 ? -47.735 143.368 6.394 1.00 79.56 155 ILE L C 1
ATOM 4950 O O . ILE C 3 155 ? -46.958 143.393 7.351 1.00 80.73 155 ILE L O 1
ATOM 4955 N N . ASP C 3 156 ? -48.273 144.484 5.845 1.00 75.83 156 ASP L N 1
ATOM 4956 C CA . ASP C 3 156 ? -47.992 145.845 6.312 1.00 77.44 156 ASP L CA 1
ATOM 4957 C C . ASP C 3 156 ? -46.478 146.061 6.457 1.00 85.39 156 ASP L C 1
ATOM 4958 O O . ASP C 3 156 ? -46.012 146.570 7.484 1.00 88.71 156 ASP L O 1
ATOM 4963 N N . GLY C 3 157 ? -45.723 145.605 5.451 1.00 81.36 157 GLY L N 1
ATOM 4964 C CA . GLY C 3 157 ? -44.267 145.714 5.409 1.00 82.72 157 GLY L CA 1
ATOM 4965 C C . GLY C 3 157 ? -43.464 144.776 6.297 1.00 86.78 157 GLY L C 1
ATOM 4966 O O . GLY C 3 157 ? -42.232 144.807 6.262 1.00 88.21 157 GLY L O 1
ATOM 4967 N N . SER C 3 158 ? -44.134 143.936 7.101 1.00 82.83 158 SER L N 1
ATOM 4968 C CA . SER C 3 158 ? -43.451 142.986 7.979 1.00 83.03 158 SER L CA 1
ATOM 4969 C C . SER C 3 158 ? -43.485 141.571 7.403 1.00 84.21 158 SER L C 1
ATOM 4970 O O . SER C 3 158 ? -44.554 141.090 7.029 1.00 79.20 158 SER L O 1
ATOM 4973 N N . GLU C 3 159 ? -42.312 140.907 7.339 1.00 82.81 159 GLU L N 1
ATOM 4974 C CA . GLU C 3 159 ? -42.170 139.542 6.830 1.00 80.10 159 GLU L CA 1
ATOM 4975 C C . GLU C 3 159 ? -43.073 138.541 7.594 1.00 82.25 159 GLU L C 1
ATOM 4976 O O . GLU C 3 159 ? -43.186 138.594 8.816 1.00 82.03 159 GLU L O 1
ATOM 4982 N N . ARG C 3 160 ? -43.713 137.641 6.844 1.00 77.88 160 ARG L N 1
ATOM 4983 C CA . ARG C 3 160 ? -44.568 136.582 7.361 1.00 76.93 160 ARG L CA 1
ATOM 4984 C C . ARG C 3 160 ? -44.075 135.243 6.824 1.00 84.20 160 ARG L C 1
ATOM 4985 O O . ARG C 3 160 ? -44.033 135.055 5.606 1.00 84.09 160 ARG L O 1
ATOM 4993 N N . GLN C 3 161 ? -43.688 134.320 7.727 1.00 83.49 161 GLN L N 1
ATOM 4994 C CA . GLN C 3 161 ? -43.161 133.011 7.323 1.00 83.68 161 GLN L CA 1
ATOM 4995 C C . GLN C 3 161 ? -44.161 131.849 7.488 1.00 84.45 161 GLN L C 1
ATOM 4996 O O . GLN C 3 161 ? -44.245 130.956 6.616 1.00 81.68 161 GLN L O 1
ATOM 5002 N N . ASN C 3 162 ? -44.895 131.856 8.626 1.00 79.70 162 ASN L N 1
ATOM 5003 C CA . ASN C 3 162 ? -45.886 130.827 8.957 1.00 77.50 162 ASN L CA 1
ATOM 5004 C C . ASN C 3 162 ? -47.112 130.847 8.038 1.00 73.32 162 ASN L C 1
ATOM 5005 O O . ASN C 3 162 ? -47.609 131.922 7.688 1.00 69.37 162 ASN L O 1
ATOM 5010 N N . GLY C 3 163 ? -47.558 129.649 7.654 1.00 67.68 163 GLY L N 1
ATOM 5011 C CA . GLY C 3 163 ? -48.732 129.454 6.819 1.00 65.42 163 GLY L CA 1
ATOM 5012 C C . GLY C 3 163 ? -48.498 129.619 5.336 1.00 69.11 163 GLY L C 1
ATOM 5013 O O . GLY C 3 163 ? -49.449 129.819 4.580 1.00 67.56 163 GLY L O 1
ATOM 5014 N N . VAL C 3 164 ? -47.241 129.545 4.903 1.00 67.14 164 VAL L N 1
ATOM 5015 C CA . VAL C 3 164 ? -46.894 129.671 3.488 1.00 65.77 164 VAL L CA 1
ATOM 5016 C C . VAL C 3 164 ? -46.757 128.273 2.884 1.00 74.32 164 VAL L C 1
ATOM 5017 O O . VAL C 3 164 ? -46.014 127.453 3.410 1.00 76.44 164 VAL L O 1
ATOM 5021 N N . LEU C 3 165 ? -47.470 128.013 1.787 1.00 71.94 165 LEU L N 1
ATOM 5022 C CA . LEU C 3 165 ? -47.505 126.739 1.082 1.00 73.00 165 LEU L CA 1
ATOM 5023 C C . LEU C 3 165 ? -47.040 127.016 -0.357 1.00 70.42 165 LEU L C 1
ATOM 5024 O O . LEU C 3 165 ? -47.608 127.854 -1.056 1.00 67.54 165 LEU L O 1
ATOM 5029 N N . ASN C 3 166 ? -45.955 126.363 -0.770 1.00 65.79 166 ASN L N 1
ATOM 5030 C CA . ASN C 3 166 ? -45.412 126.572 -2.121 1.00 63.38 166 ASN L CA 1
ATOM 5031 C C . ASN C 3 166 ? -45.489 125.310 -2.961 1.00 64.15 166 ASN L C 1
ATOM 5032 O O . ASN C 3 166 ? -45.369 124.198 -2.436 1.00 63.95 166 ASN L O 1
ATOM 5037 N N . SER C 3 167 ? -45.689 125.487 -4.269 1.00 60.08 167 SER L N 1
ATOM 5038 C CA . SER C 3 167 ? -45.709 124.404 -5.262 1.00 59.58 167 SER L CA 1
ATOM 5039 C C . SER C 3 167 ? -44.976 124.879 -6.504 1.00 61.38 167 SER L C 1
ATOM 5040 O O . SER C 3 167 ? -45.056 126.054 -6.868 1.00 61.12 167 SER L O 1
ATOM 5043 N N . TRP C 3 168 ? -44.259 123.977 -7.156 1.00 57.48 168 TRP L N 1
ATOM 5044 C CA . TRP C 3 168 ? -43.472 124.329 -8.349 1.00 54.68 168 TRP L CA 1
ATOM 5045 C C . TRP C 3 168 ? -43.794 123.384 -9.479 1.00 58.76 168 TRP L C 1
ATOM 5046 O O . TRP C 3 168 ? -43.917 122.174 -9.237 1.00 58.14 168 TRP L O 1
ATOM 5057 N N . THR C 3 169 ? -43.873 123.904 -10.722 1.00 56.62 169 THR L N 1
ATOM 5058 C CA . THR C 3 169 ? -44.050 123.057 -11.893 1.00 56.78 169 THR L CA 1
ATOM 5059 C C . THR C 3 169 ? -42.656 122.531 -12.265 1.00 65.61 169 THR L C 1
ATOM 5060 O O . THR C 3 169 ? -41.628 123.118 -11.873 1.00 67.34 169 THR L O 1
ATOM 5064 N N . ASP C 3 170 ? -42.614 121.446 -13.047 1.00 64.10 170 ASP L N 1
ATOM 5065 C CA . ASP C 3 170 ? -41.372 120.932 -13.620 1.00 64.67 170 ASP L CA 1
ATOM 5066 C C . ASP C 3 170 ? -41.048 121.877 -14.783 1.00 67.58 170 ASP L C 1
ATOM 5067 O O . ASP C 3 170 ? -41.898 122.690 -15.187 1.00 67.93 170 ASP L O 1
ATOM 5072 N N . GLN C 3 171 ? -39.841 121.769 -15.338 1.00 62.17 171 GLN L N 1
ATOM 5073 C CA . GLN C 3 171 ? -39.461 122.618 -16.450 1.00 60.02 171 GLN L CA 1
ATOM 5074 C C . GLN C 3 171 ? -40.435 122.413 -17.629 1.00 68.25 171 GLN L C 1
ATOM 5075 O O . GLN C 3 171 ? -40.775 121.255 -17.963 1.00 69.97 171 GLN L O 1
ATOM 5081 N N . ASP C 3 172 ? -40.898 123.523 -18.249 1.00 63.82 172 ASP L N 1
ATOM 5082 C CA . ASP C 3 172 ? -41.768 123.438 -19.420 1.00 61.67 172 ASP L CA 1
ATOM 5083 C C . ASP C 3 172 ? -41.042 122.803 -20.620 1.00 70.54 172 ASP L C 1
ATOM 5084 O O . ASP C 3 172 ? -39.932 123.205 -20.966 1.00 72.16 172 ASP L O 1
ATOM 5089 N N . SER C 3 173 ? -41.669 121.828 -21.288 1.00 68.71 173 SER L N 1
ATOM 5090 C CA . SER C 3 173 ? -41.072 121.142 -22.439 1.00 67.55 173 SER L CA 1
ATOM 5091 C C . SER C 3 173 ? -40.896 122.050 -23.662 1.00 71.39 173 SER L C 1
ATOM 5092 O O . SER C 3 173 ? -39.939 121.858 -24.422 1.00 69.57 173 SER L O 1
ATOM 5095 N N . LYS C 3 174 ? -41.760 123.090 -23.800 1.00 69.19 174 LYS L N 1
ATOM 5096 C CA . LYS C 3 174 ? -41.759 124.014 -24.943 1.00 69.54 174 LYS L CA 1
ATOM 5097 C C . LYS C 3 174 ? -40.953 125.305 -24.737 1.00 70.55 174 LYS L C 1
ATOM 5098 O O . LYS C 3 174 ? -40.240 125.704 -25.654 1.00 73.29 174 LYS L O 1
ATOM 5104 N N . ASP C 3 175 ? -41.044 125.965 -23.577 1.00 61.88 175 ASP L N 1
ATOM 5105 C CA . ASP C 3 175 ? -40.271 127.189 -23.405 1.00 60.72 175 ASP L CA 1
ATOM 5106 C C . ASP C 3 175 ? -39.140 127.062 -22.359 1.00 64.11 175 ASP L C 1
ATOM 5107 O O . ASP C 3 175 ? -38.401 128.027 -22.161 1.00 65.38 175 ASP L O 1
ATOM 5112 N N . SER C 3 176 ? -38.988 125.873 -21.732 1.00 57.97 176 SER L N 1
ATOM 5113 C CA . SER C 3 176 ? -37.951 125.541 -20.759 1.00 57.79 176 SER L CA 1
ATOM 5114 C C . SER C 3 176 ? -37.951 126.421 -19.506 1.00 62.52 176 SER L C 1
ATOM 5115 O O . SER C 3 176 ? -36.917 126.502 -18.835 1.00 61.66 176 SER L O 1
ATOM 5118 N N . THR C 3 177 ? -39.086 127.079 -19.197 1.00 58.14 177 THR L N 1
ATOM 5119 C CA . THR C 3 177 ? -39.166 127.917 -18.021 1.00 56.98 177 THR L CA 1
ATOM 5120 C C . THR C 3 177 ? -39.771 127.131 -16.874 1.00 62.12 177 THR L C 1
ATOM 5121 O O . THR C 3 177 ? -40.276 126.006 -17.072 1.00 62.92 177 THR L O 1
ATOM 5125 N N . TYR C 3 178 ? -39.749 127.761 -15.673 1.00 57.33 178 TYR L N 1
ATOM 5126 C CA . TYR C 3 178 ? -40.311 127.222 -14.453 1.00 57.09 178 TYR L CA 1
ATOM 5127 C C . TYR C 3 178 ? -41.391 128.170 -13.967 1.00 61.37 178 TYR L C 1
ATOM 5128 O O . TYR C 3 178 ? -41.335 129.361 -14.262 1.00 62.42 178 TYR L O 1
ATOM 5137 N N . SER C 3 179 ? -42.369 127.650 -13.241 1.00 58.13 179 SER L N 1
ATOM 5138 C CA . SER C 3 179 ? -43.422 128.437 -12.607 1.00 56.79 179 SER L CA 1
ATOM 5139 C C . SER C 3 179 ? -43.581 127.973 -11.162 1.00 60.15 179 SER L C 1
ATOM 5140 O O . SER C 3 179 ? -43.148 126.872 -10.799 1.00 59.04 179 SER L O 1
ATOM 5143 N N . MET C 3 180 ? -44.112 128.862 -10.331 1.00 57.45 180 MET L N 1
ATOM 5144 C CA . MET C 3 180 ? -44.290 128.641 -8.911 1.00 57.33 180 MET L CA 1
ATOM 5145 C C . MET C 3 180 ? -45.596 129.271 -8.442 1.00 59.54 180 MET L C 1
ATOM 5146 O O . MET C 3 180 ? -46.001 130.325 -8.912 1.00 56.98 180 MET L O 1
ATOM 5151 N N . SER C 3 181 ? -46.229 128.622 -7.485 1.00 58.02 181 SER L N 1
ATOM 5152 C CA . SER C 3 181 ? -47.415 129.114 -6.791 1.00 57.79 181 SER L CA 1
ATOM 5153 C C . SER C 3 181 ? -47.041 129.219 -5.307 1.00 63.29 181 SER L C 1
ATOM 5154 O O . SER C 3 181 ? -46.482 128.269 -4.750 1.00 65.20 181 SER L O 1
ATOM 5157 N N . SER C 3 182 ? -47.291 130.383 -4.688 1.00 57.90 182 SER L N 1
ATOM 5158 C CA . SER C 3 182 ? -47.065 130.569 -3.262 1.00 57.75 182 SER L CA 1
ATOM 5159 C C . SER C 3 182 ? -48.368 131.056 -2.655 1.00 62.95 182 SER L C 1
ATOM 5160 O O . SER C 3 182 ? -48.912 132.067 -3.108 1.00 61.46 182 SER L O 1
ATOM 5163 N N . THR C 3 183 ? -48.878 130.332 -1.653 1.00 61.43 183 THR L N 1
ATOM 5164 C CA . THR C 3 183 ? -50.141 130.662 -0.993 1.00 60.64 183 THR L CA 1
ATOM 5165 C C . THR C 3 183 ? -49.886 130.947 0.480 1.00 62.72 183 THR L C 1
ATOM 5166 O O . THR C 3 183 ? -49.329 130.112 1.182 1.00 62.60 183 THR L O 1
ATOM 5170 N N . LEU C 3 184 ? -50.321 132.114 0.947 1.00 58.23 184 LEU L N 1
ATOM 5171 C CA . LEU C 3 184 ? -50.227 132.503 2.347 1.00 57.67 184 LEU L CA 1
ATOM 5172 C C . LEU C 3 184 ? -51.617 132.249 2.913 1.00 62.67 184 LEU L C 1
ATOM 5173 O O . LEU C 3 184 ? -52.570 132.900 2.471 1.00 61.16 184 LEU L O 1
ATOM 5178 N N . THR C 3 185 ? -51.766 131.266 3.839 1.00 60.87 185 THR L N 1
ATOM 5179 C CA . THR C 3 185 ? -53.076 131.005 4.438 1.00 60.68 185 THR L CA 1
ATOM 5180 C C . THR C 3 185 ? -53.134 131.543 5.854 1.00 66.25 185 THR L C 1
ATOM 5181 O O . THR C 3 185 ? -52.317 131.187 6.692 1.00 68.24 185 THR L O 1
ATOM 5185 N N . LEU C 3 186 ? -54.095 132.423 6.089 1.00 62.30 186 LEU L N 1
ATOM 5186 C CA . LEU C 3 186 ? -54.331 133.116 7.339 1.00 64.30 186 LEU L CA 1
ATOM 5187 C C . LEU C 3 186 ? -55.751 132.843 7.737 1.00 69.84 186 LEU L C 1
ATOM 5188 O O . LEU C 3 186 ? -56.554 132.400 6.919 1.00 70.70 186 LEU L O 1
ATOM 5193 N N . THR C 3 187 ? -56.102 133.227 8.961 1.00 67.36 187 THR L N 1
ATOM 5194 C CA . THR C 3 187 ? -57.481 133.230 9.396 1.00 67.16 187 THR L CA 1
ATOM 5195 C C . THR C 3 187 ? -58.032 134.535 8.829 1.00 72.19 187 THR L C 1
ATOM 5196 O O . THR C 3 187 ? -57.280 135.483 8.552 1.00 75.33 187 THR L O 1
ATOM 5200 N N . LYS C 3 188 ? -59.326 134.587 8.636 1.00 66.38 188 LYS L N 1
ATOM 5201 C CA . LYS C 3 188 ? -59.958 135.804 8.176 1.00 65.72 188 LYS L CA 1
ATOM 5202 C C . LYS C 3 188 ? -59.756 136.929 9.240 1.00 69.03 188 LYS L C 1
ATOM 5203 O O . LYS C 3 188 ? -59.567 138.076 8.874 1.00 70.16 188 LYS L O 1
ATOM 5209 N N . ASP C 3 189 ? -59.713 136.594 10.522 1.00 64.92 189 ASP L N 1
ATOM 5210 C CA . ASP C 3 189 ? -59.457 137.562 11.580 1.00 66.07 189 ASP L CA 1
ATOM 5211 C C . ASP C 3 189 ? -58.077 138.216 11.410 1.00 68.99 189 ASP L C 1
ATOM 5212 O O . ASP C 3 189 ? -57.966 139.436 11.539 1.00 70.11 189 ASP L O 1
ATOM 5217 N N . GLU C 3 190 ? -57.047 137.404 11.116 1.00 63.87 190 GLU L N 1
ATOM 5218 C CA . GLU C 3 190 ? -55.703 137.902 10.876 1.00 64.05 190 GLU L CA 1
ATOM 5219 C C . GLU C 3 190 ? -55.693 138.812 9.634 1.00 66.19 190 GLU L C 1
ATOM 5220 O O . GLU C 3 190 ? -55.160 139.935 9.696 1.00 66.23 190 GLU L O 1
ATOM 5226 N N . TYR C 3 191 ? -56.341 138.337 8.541 1.00 61.70 191 TYR L N 1
ATOM 5227 C CA . TYR C 3 191 ? -56.446 139.081 7.289 1.00 62.72 191 TYR L CA 1
ATOM 5228 C C . TYR C 3 191 ? -57.110 140.452 7.498 1.00 69.34 191 TYR L C 1
ATOM 5229 O O . TYR C 3 191 ? -56.645 141.457 6.960 1.00 69.65 191 TYR L O 1
ATOM 5238 N N . GLU C 3 192 ? -58.169 140.483 8.302 1.00 67.45 192 GLU L N 1
ATOM 5239 C CA . GLU C 3 192 ? -58.930 141.689 8.576 1.00 69.48 192 GLU L CA 1
ATOM 5240 C C . GLU C 3 192 ? -58.211 142.688 9.501 1.00 72.31 192 GLU L C 1
ATOM 5241 O O . GLU C 3 192 ? -58.706 143.806 9.687 1.00 72.99 192 GLU L O 1
ATOM 5247 N N . ARG C 3 193 ? -57.011 142.327 10.008 1.00 67.61 193 ARG L N 1
ATOM 5248 C CA . ARG C 3 193 ? -56.216 143.156 10.935 1.00 68.58 193 ARG L CA 1
ATOM 5249 C C . ARG C 3 193 ? -55.168 144.017 10.232 1.00 75.79 193 ARG L C 1
ATOM 5250 O O . ARG C 3 193 ? -54.588 144.911 10.855 1.00 76.98 193 ARG L O 1
ATOM 5258 N N . HIS C 3 194 ? -54.871 143.706 8.973 1.00 73.90 194 HIS L N 1
ATOM 5259 C CA . HIS C 3 194 ? -53.830 144.388 8.209 1.00 75.89 194 HIS L CA 1
ATOM 5260 C C . HIS C 3 194 ? -54.317 144.841 6.866 1.00 75.98 194 HIS L C 1
ATOM 5261 O O . HIS C 3 194 ? -55.259 144.247 6.352 1.00 75.38 194 HIS L O 1
ATOM 5268 N N . ASN C 3 195 ? -53.676 145.873 6.282 1.00 72.15 195 ASN L N 1
ATOM 5269 C CA . ASN C 3 195 ? -54.091 146.460 4.998 1.00 71.40 195 ASN L CA 1
ATOM 5270 C C . ASN C 3 195 ? -53.281 146.041 3.778 1.00 74.69 195 ASN L C 1
ATOM 5271 O O . ASN C 3 195 ? -53.872 145.738 2.746 1.00 74.60 195 ASN L O 1
ATOM 5276 N N . SER C 3 196 ? -51.952 146.068 3.867 1.00 71.09 196 SER L N 1
ATOM 5277 C CA . SER C 3 196 ? -51.072 145.765 2.738 1.00 69.89 196 SER L CA 1
ATOM 5278 C C . SER C 3 196 ? -50.555 144.322 2.723 1.00 69.64 196 SER L C 1
ATOM 5279 O O . SER C 3 196 ? -50.052 143.823 3.733 1.00 67.73 196 SER L O 1
ATOM 5282 N N . TYR C 3 197 ? -50.666 143.670 1.559 1.00 64.88 197 TYR L N 1
ATOM 5283 C CA . TYR C 3 197 ? -50.212 142.287 1.332 1.00 62.80 197 TYR L CA 1
ATOM 5284 C C . TYR C 3 197 ? -49.303 142.290 0.160 1.00 67.58 197 TYR L C 1
ATOM 5285 O O . TYR C 3 197 ? -49.673 142.790 -0.901 1.00 66.09 197 TYR L O 1
ATOM 5294 N N . THR C 3 198 ? -48.084 141.789 0.371 1.00 67.19 198 THR L N 1
ATOM 5295 C CA . THR C 3 198 ? -47.014 141.830 -0.616 1.00 68.83 198 THR L CA 1
ATOM 5296 C C . THR C 3 198 ? -46.356 140.474 -0.818 1.00 74.18 198 THR L C 1
ATOM 5297 O O . THR C 3 198 ? -45.984 139.798 0.144 1.00 74.01 198 THR L O 1
ATOM 5301 N N . CYS C 3 199 ? -46.159 140.133 -2.078 1.00 71.70 199 CYS L N 1
ATOM 5302 C CA . CYS C 3 199 ? -45.441 138.977 -2.560 1.00 71.55 199 CYS L CA 1
ATOM 5303 C C . CYS C 3 199 ? -44.138 139.567 -3.190 1.00 75.59 199 CYS L C 1
ATOM 5304 O O . CYS C 3 199 ? -44.223 140.425 -4.075 1.00 74.84 199 CYS L O 1
ATOM 5307 N N . GLU C 3 200 ? -42.955 139.172 -2.689 1.00 72.67 200 GLU L N 1
ATOM 5308 C CA . GLU C 3 200 ? -41.670 139.665 -3.206 1.00 73.86 200 GLU L CA 1
ATOM 5309 C C . GLU C 3 200 ? -40.887 138.509 -3.755 1.00 73.95 200 GLU L C 1
ATOM 5310 O O . GLU C 3 200 ? -40.628 137.550 -3.026 1.00 72.51 200 GLU L O 1
ATOM 5316 N N . ALA C 3 201 ? -40.487 138.594 -5.020 1.00 70.21 201 ALA L N 1
ATOM 5317 C CA . ALA C 3 201 ? -39.722 137.537 -5.676 1.00 69.33 201 ALA L CA 1
ATOM 5318 C C . ALA C 3 201 ? -38.276 137.971 -5.853 1.00 76.76 201 ALA L C 1
ATOM 5319 O O . ALA C 3 201 ? -38.011 139.030 -6.445 1.00 76.25 201 ALA L O 1
ATOM 5321 N N . THR C 3 202 ? -37.338 137.153 -5.337 1.00 74.53 202 THR L N 1
ATOM 5322 C CA . THR C 3 202 ? -35.893 137.377 -5.492 1.00 75.08 202 THR L CA 1
ATOM 5323 C C . THR C 3 202 ? -35.399 136.368 -6.506 1.00 75.46 202 THR L C 1
ATOM 5324 O O . THR C 3 202 ? -35.515 135.161 -6.281 1.00 74.15 202 THR L O 1
ATOM 5328 N N . HIS C 3 203 ? -34.936 136.883 -7.658 1.00 70.24 203 HIS L N 1
ATOM 5329 C CA . HIS C 3 203 ? -34.495 136.112 -8.802 1.00 68.28 203 HIS L CA 1
ATOM 5330 C C . HIS C 3 203 ? -33.229 136.762 -9.346 1.00 76.47 203 HIS L C 1
ATOM 5331 O O . HIS C 3 203 ? -33.021 137.969 -9.160 1.00 80.20 203 HIS L O 1
ATOM 5338 N N . LYS C 3 204 ? -32.373 135.971 -9.997 1.00 70.61 204 LYS L N 1
ATOM 5339 C CA . LYS C 3 204 ? -31.106 136.474 -10.502 1.00 72.52 204 LYS L CA 1
ATOM 5340 C C . LYS C 3 204 ? -31.252 137.531 -11.617 1.00 79.11 204 LYS L C 1
ATOM 5341 O O . LYS C 3 204 ? -30.280 138.223 -11.935 1.00 80.74 204 LYS L O 1
ATOM 5347 N N . THR C 3 205 ? -32.456 137.659 -12.201 1.00 75.58 205 THR L N 1
ATOM 5348 C CA . THR C 3 205 ? -32.748 138.628 -13.268 1.00 76.89 205 THR L CA 1
ATOM 5349 C C . THR C 3 205 ? -32.878 140.081 -12.779 1.00 84.72 205 THR L C 1
ATOM 5350 O O . THR C 3 205 ? -33.006 140.989 -13.603 1.00 85.65 205 THR L O 1
ATOM 5354 N N . SER C 3 206 ? -32.883 140.300 -11.454 1.00 83.11 206 SER L N 1
ATOM 5355 C CA . SER C 3 206 ? -32.971 141.650 -10.875 1.00 86.38 206 SER L CA 1
ATOM 5356 C C . SER C 3 206 ? -32.183 141.769 -9.569 1.00 92.30 206 SER L C 1
ATOM 5357 O O . SER C 3 206 ? -32.162 140.839 -8.769 1.00 89.12 206 SER L O 1
ATOM 5360 N N . THR C 3 207 ? -31.511 142.891 -9.362 1.00 96.27 207 THR L N 1
ATOM 5361 C CA . THR C 3 207 ? -30.776 143.091 -8.097 1.00 99.74 207 THR L CA 1
ATOM 5362 C C . THR C 3 207 ? -31.783 143.345 -6.966 1.00 102.64 207 THR L C 1
ATOM 5363 O O . THR C 3 207 ? -31.621 142.832 -5.862 1.00 101.77 207 THR L O 1
ATOM 5367 N N . SER C 3 208 ? -32.843 144.103 -7.281 1.00 99.33 208 SER L N 1
ATO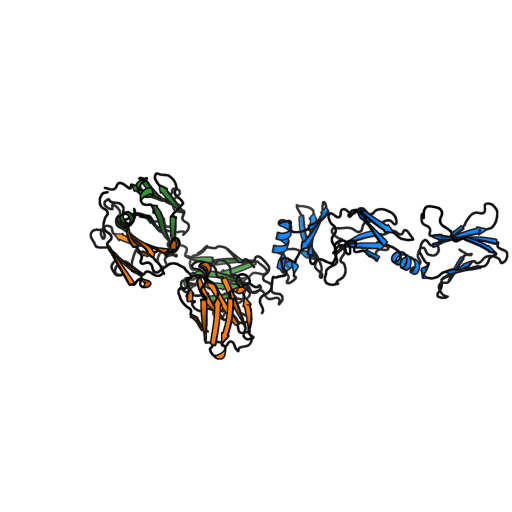M 5368 C CA . SER C 3 208 ? -33.944 144.436 -6.380 1.00 98.42 208 SER L CA 1
ATOM 5369 C C . SER C 3 208 ? -35.091 143.447 -6.606 1.00 96.88 208 SER L C 1
ATOM 5370 O O . SER C 3 208 ? -35.297 143.002 -7.733 1.00 94.99 208 SER L O 1
ATOM 5373 N N . PRO C 3 209 ? -35.839 143.051 -5.566 1.00 90.20 209 PRO L N 1
ATOM 5374 C CA . PRO C 3 209 ? -36.907 142.053 -5.796 1.00 85.18 209 PRO L CA 1
ATOM 5375 C C . PRO C 3 209 ? -38.081 142.577 -6.596 1.00 87.30 209 PRO L C 1
ATOM 5376 O O . PRO C 3 209 ? -38.294 143.795 -6.626 1.00 87.53 209 PRO L O 1
ATOM 5380 N N . ILE C 3 210 ? -38.814 141.655 -7.284 1.00 82.30 210 ILE L N 1
ATOM 5381 C CA . ILE C 3 210 ? -40.042 142.001 -8.006 1.00 81.77 210 ILE L CA 1
ATOM 5382 C C . ILE C 3 210 ? -41.123 142.000 -6.945 1.00 82.18 210 ILE L C 1
ATOM 5383 O O . ILE C 3 210 ? -41.303 140.988 -6.268 1.00 79.84 210 ILE L O 1
ATOM 5388 N N . VAL C 3 211 ? -41.816 143.132 -6.784 1.00 79.42 211 VAL L N 1
ATOM 5389 C CA . VAL C 3 211 ? -42.826 143.309 -5.747 1.00 78.13 211 VAL L CA 1
ATOM 5390 C C . VAL C 3 211 ? -44.240 143.445 -6.338 1.00 82.11 211 VAL L C 1
ATOM 5391 O O . VAL C 3 211 ? -44.481 144.309 -7.175 1.00 85.43 211 VAL L O 1
ATOM 5395 N N . LYS C 3 212 ? -45.167 142.609 -5.876 1.00 74.62 212 LYS L N 1
ATOM 5396 C CA . LYS C 3 212 ? -46.580 142.725 -6.218 1.00 72.80 212 LYS L CA 1
ATOM 5397 C C . LYS C 3 212 ? -47.342 142.848 -4.935 1.00 72.84 212 LYS L C 1
ATOM 5398 O O . LYS C 3 212 ? -47.097 142.076 -4.018 1.00 71.02 212 LYS L O 1
ATOM 5404 N N . SER C 3 213 ? -48.186 143.881 -4.837 1.00 69.35 213 SER L N 1
ATOM 5405 C CA . SER C 3 213 ? -48.951 144.167 -3.644 1.00 69.11 213 SER L CA 1
ATOM 5406 C C . SER C 3 213 ? -50.378 144.559 -3.934 1.00 72.59 213 SER L C 1
ATOM 5407 O O . SER C 3 213 ? -50.726 144.923 -5.053 1.00 72.45 213 SER L O 1
ATOM 5410 N N . PHE C 3 214 ? -51.206 144.502 -2.891 1.00 68.31 214 PHE L N 1
ATOM 5411 C CA . PHE C 3 214 ? -52.558 145.004 -2.928 1.00 68.69 214 PHE L CA 1
ATOM 5412 C C . PHE C 3 214 ? -52.905 145.472 -1.557 1.00 72.81 214 PHE L C 1
ATOM 5413 O O . PHE C 3 214 ? -52.321 145.019 -0.574 1.00 71.14 214 PHE L O 1
ATOM 5421 N N . ASN C 3 215 ? -53.887 146.354 -1.497 1.00 73.48 215 ASN L N 1
ATOM 5422 C CA . ASN C 3 215 ? -54.434 146.905 -0.277 1.00 75.57 215 ASN L CA 1
ATOM 5423 C C . ASN C 3 215 ? -55.842 146.266 -0.107 1.00 82.60 215 ASN L C 1
ATOM 5424 O O . ASN C 3 215 ? -56.619 146.209 -1.078 1.00 83.46 215 ASN L O 1
ATOM 5429 N N . ARG C 3 216 ? -56.145 145.744 1.102 1.00 79.21 216 ARG L N 1
ATOM 5430 C CA . ARG C 3 216 ? -57.421 145.064 1.426 1.00 78.98 216 ARG L CA 1
ATOM 5431 C C . ARG C 3 216 ? -58.682 145.964 1.145 1.00 86.95 216 ARG L C 1
ATOM 5432 O O . ARG C 3 216 ? -59.764 145.435 0.856 1.00 87.03 216 ARG L O 1
ATOM 5440 N N . ASN C 3 217 ? -58.514 147.295 1.113 1.00 85.84 217 ASN L N 1
ATOM 5441 C CA . ASN C 3 217 ? -59.602 148.233 0.785 1.00 89.09 217 ASN L CA 1
ATOM 5442 C C . ASN C 3 217 ? -59.631 148.552 -0.738 1.00 94.05 217 ASN L C 1
ATOM 5443 O O . ASN C 3 217 ? -58.868 149.418 -1.215 1.00 96.23 217 ASN L O 1
ATOM 5448 N N . GLU C 3 218 ? -60.483 147.831 -1.496 1.00 88.36 218 GLU L N 1
ATOM 5449 C CA . GLU C 3 218 ? -60.491 147.965 -2.961 1.00 88.49 218 GLU L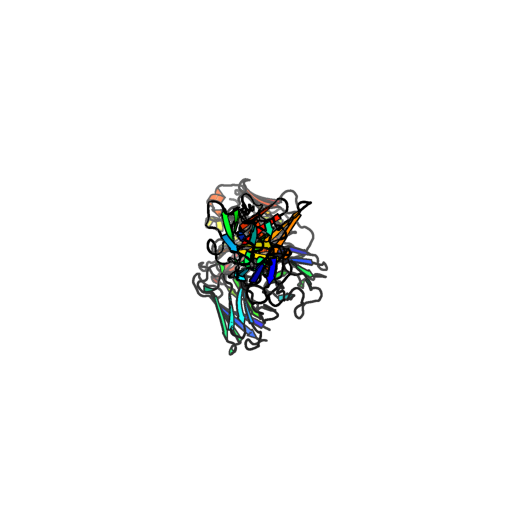 CA 1
ATOM 5450 C C . GLU C 3 218 ? -61.674 148.736 -3.602 1.00 95.59 218 GLU L C 1
ATOM 5451 O O . GLU C 3 218 ? -62.826 148.619 -3.183 1.00 95.80 218 GLU L O 1
ATOM 5457 N N . CYS C 3 219 ? -61.334 149.499 -4.682 1.00 94.26 219 CYS L N 1
ATOM 5458 C CA . CYS C 3 219 ? -62.181 150.363 -5.527 1.00 98.50 219 CYS L CA 1
ATOM 5459 C C . CYS C 3 219 ? -62.912 151.442 -4.705 1.00 104.77 219 CYS L C 1
ATOM 5460 O O . CYS C 3 219 ? -64.067 151.798 -5.030 1.00 106.04 219 CYS L O 1
#

Nearest PDB structures (foldseek):
  6hga-assembly1_H  TM=1.005E+00  e=2.338E-43  Mus musculus
  8vy4-assembly1_A  TM=7.768E-01  e=1.026E-32  Mus musculus
  6ltg-assembly2_C  TM=6.633E-01  e=1.578E-32  Mus musculus
  3vg0-assembly1_H  TM=6.790E-01  e=3.173E-32  Mus musculus
  5yup-assembly1_H  TM=7.213E-01  e=1.162E-30  Mus musculus

Sequence (703 aa):
LPWLNVSADGDNVHLVLNVSEEQHFGLSLYWNQVQGPPKPRWHKNLTGPQIITLQHTDLVPCLCIQVWPLEPDSVRTNICPFREDPRAHQNLWQAARLRLLTLQSWLLDAPCSLPAEAALCWRAPGGDPCQPLVPPLSWEQVTVDKVLEFPLLKGHPNLCVQVQSSEKLQLQECLWADSLGPLKDDVLLLETRGPQDQRSLCALEPSGCTSLPSKASTRAARLGEYLLQDLQSGQCLQLWDDDLGALWACPMDKYIHKREFRHVTLKESGPGILQPSQTLSLTCSFSGFSLSTSGMGVSWIRQPSGKGLEWLAHIYWDNDRYYNPSLKSRLTISKDTFSNQVFLKITNVDTADTATYYCARSPMNTWGDYWGQGTSVTVSSAKTTAPSVYPLAPVCGDTTGSSVTLGCLVKGYFPEPVTLTWNSGSLSSGVHTFPAVLQSDLYTLSSSVTVTSSTWPSQSITCNVAHPASSTKVDKKIEPRGPTDVVMTQTPLSLPVSLGDQASISCRSSQSLVHSNGNTYLHWYLQKPGQSPKLLIYKVSNRFSGVPDRFSGSGSGTDFTLKISRVEAEDLGIYFCSQNTHVPLTFGAGTKLELKRADAAPTVSIFPPSSEQLTSGGASVVCFLNNFYPKDINVKWKIDGSERQNGVLNSWTDQDSKDSTYSMSSTLTLTKDEYERHNSYTCEATHKTSTSPIVKSFNRNEC

Foldseek 3Di:
DVQWDWDCPVVWIKTFGDDDQAFWKKKFKDQPDDDDDDDDTRIDGDRDDDIDTGGLLVAAQRTKMWMFGPDPPTDIDIDRPRNPPPSRVVNFLVAKDKAPPDPQKIAIATSHWAKKWKFKWFAAPPRQDTHTPPPVDDTHTHTHGDIHGDPWVDQAQRIWMWMDHPNDTRDTGSHCPVPPDDHANWWKWKFFADPPRGTWTWTQDSVGIHTPCDPDPDPCNVCRVVQVVCVVVVVWDWGDDDPGITMTTGGDVVCVVPDDDDD/DAKAKDWDAEAEFQAKTKMKIADDPDFLCDAQKKKWKWWAAPPGDIGTAKMAHSVRDIDGDVVQVVQWDWDDDRVRRMIMIMGGRDDQVPFTWMKMAIQGNPRGRPGIYPTDGHGYAPDDFDAWDKDKAAPAADQDPDQKGKIKIKTDFGDDDDKDKDKPVPPQDPQKDKDDWDDDDRGTITMMMHMDTSVDPPVHWIWMWMADVSVRDIDIGIHDRDDDD/DKAWAKPDQEAADAAFAKDKIKIFIPWFQQAPVRFRFKWKWFAAPPGDTDTAAGRFFHGDPPHDPQWGKDDGTGIIMIMGHGHDPVRFGWMKMWGDRDPPIDIYPTYGYAYADDFDFWDKDKDWADPVQVVVQKTKIKIKGDFGPDPDKDKWKAFQRHTDDPQKDKDKDQQDPPSRGIMMMIMRIDGSVVVVVTFKIWIWMDDPVDPGTDIDMGTPDDD

Radius of gyration: 41.99 Å; Cα contacts (8 Å, |Δi|>4): 1729; chains: 3; bounding box: 115×87×84 Å

B-factor: mean 87.6, std 27.63, range [34.46, 205.76]

Solvent-accessible surface area: 33890 Å² total

Secondary structure (DSSP, 8-state):
-TTEEEE--SSSEEEEE---TT-EEEEEEEESS---S----EEEEEESSEEEEE-GGG--TTEEEEEEESSTTPPPEEE-TTTT-HHHHHHHHHT-EEEEEETTEEEEE-SS---EEEEEEE--TTS---EE-TTTS--EEE-TTSEE----SS--TTEEEEEEETTEEEEEE-TTTTTS-S---EEEEEEEEETTTEEE-EEE-SSSEEESS--SSSHHHHTHHHHHHHHHTT-SEEEEEETTEEEEEEE-GGGTT-EEPP-/-EEEEE--SEE-TTPPEEEEEEEESS-TTSTT-EEEEEEE-TTS--EEEEEEETT--EEE-TTTGGGEEEEEEGGGTEEEEEE-S--GGG-EEEEEEE--TTSTT-EE---EEEEE--PPPBPPEEEEEPPSSS---SSEEEEEEEEEEEBSS--EEEEGGGT--TTEEEPPPEEETTEEEEEEEEEEETTTTTTS--EEEEEEGGGTEEEEEE-------/---EEEE-SEEEE-TT--EEEEEEESS--B-TTS-B-EEEEEE-TTS--EEEEETTTEEPTT--TTEEEEEETTEEEEEESS--GGG-EEEEEEE-SEESPEE---EEEEE----B--EEEEEPPPHHHHHTTEEEEEEEEEEEBSS--EEEEEETTEEE-TTEEEEEPPPPTTT--EEEEEEEEEEHHHHTT-SEEEEEEE-TT-SSPEEEEEESS--

Organism: Homo sapiens (NCBI:txid9606)

GO terms:
  GO:0038173 interleukin-17A-mediated signaling pathway (P, IDA)
  GO:0015026 coreceptor activity (F, IDA)
  GO:0005886 plasma membrane (C, IC)
  GO:0030368 interleukin-17 receptor activity (F, IDA)
  GO:0005886 plasma membrane (C, EXP)
  GO:0005515 protein binding (F, IPI)
  GO:0005886 plasma membrane (C, TAS)

InterPro domains:
  IPR013568 SEFIR domain [PF08357] (585-737)
  IPR013568 SEFIR domain [PS51534] (583-735)
  IPR027841 Interleukin-17 receptor C/E, N-terminal [PF15037] (142-530)
  IPR039465 Interleukin-17 receptor-like [PTHR15583] (3-778)